Protein AF-0000000072580415 (afdb_homodimer)

Structure (mmCIF, N/CA/C/O backbone):
data_AF-0000000072580415-model_v1
#
loop_
_entity.id
_entity.type
_entity.pdbx_description
1 polymer LD-carboxypeptidase
#
loop_
_atom_site.group_PDB
_atom_site.id
_atom_site.type_symbol
_atom_site.label_atom_id
_atom_site.label_alt_id
_atom_site.label_comp_id
_atom_site.label_asym_id
_atom_site.label_entity_id
_atom_site.label_seq_id
_atom_site.pdbx_PDB_ins_code
_atom_site.Cartn_x
_atom_site.Cartn_y
_atom_site.Cartn_z
_atom_site.occupancy
_atom_site.B_iso_or_equiv
_atom_site.auth_seq_id
_atom_site.auth_comp_id
_atom_site.auth_asym_id
_atom_site.auth_atom_id
_atom_site.pdbx_PDB_model_num
ATOM 1 N N . MET A 1 1 ? -21.156 22.25 26.109 1 30.8 1 MET A N 1
ATOM 2 C CA . MET A 1 1 ? -20.609 22.547 24.797 1 30.8 1 MET A CA 1
ATOM 3 C C . MET A 1 1 ? -20.469 24.047 24.594 1 30.8 1 MET A C 1
ATOM 5 O O . MET A 1 1 ? -21.469 24.766 24.531 1 30.8 1 MET A O 1
ATOM 9 N N . LYS A 1 2 ? -19.516 24.656 25.219 1 43.38 2 LYS A N 1
ATOM 10 C CA . LYS A 1 2 ? -19.516 26.109 25.188 1 43.38 2 LYS A CA 1
ATOM 11 C C . LYS A 1 2 ? -19.797 26.625 23.766 1 43.38 2 LYS A C 1
ATOM 13 O O . LYS A 1 2 ? -19.047 26.328 22.844 1 43.38 2 LYS A O 1
ATOM 18 N N . THR A 1 3 ? -20.953 26.75 23.391 1 43.25 3 THR A N 1
ATOM 19 C CA . THR A 1 3 ? -21.391 27.281 22.109 1 43.25 3 THR A CA 1
ATOM 20 C C . THR A 1 3 ? -20.656 28.562 21.781 1 43.25 3 THR A C 1
ATOM 22 O O . THR A 1 3 ? -20.875 29.609 22.406 1 43.25 3 THR A O 1
ATOM 25 N N . TYR A 1 4 ? -19.359 28.406 21.484 1 52.56 4 TYR A N 1
ATOM 26 C CA . TYR A 1 4 ? -18.672 29.625 21.062 1 52.56 4 TYR A CA 1
ATOM 27 C C . TYR A 1 4 ? -19.438 30.312 19.938 1 52.56 4 TYR A C 1
ATOM 29 O O . TYR A 1 4 ? -20.094 29.641 19.125 1 52.56 4 TYR A O 1
ATOM 37 N N . ASP A 1 5 ? -19.594 31.562 20.141 1 59.94 5 ASP A N 1
ATOM 38 C CA . ASP A 1 5 ? -20.234 32.469 19.188 1 59.94 5 ASP A CA 1
ATOM 39 C C . ASP A 1 5 ? -19.5 32.438 17.844 1 59.94 5 ASP A C 1
ATOM 41 O O . ASP A 1 5 ? -18.406 33 17.719 1 59.94 5 ASP A O 1
ATOM 45 N N . ILE A 1 6 ? -19.828 31.609 16.875 1 66.88 6 ILE A N 1
ATOM 46 C CA . ILE A 1 6 ? -19.328 31.422 15.516 1 66.88 6 ILE A CA 1
ATOM 47 C C . ILE A 1 6 ? -19.359 32.75 14.766 1 66.88 6 ILE A C 1
ATOM 49 O O . ILE A 1 6 ? -18.812 32.875 13.664 1 66.88 6 ILE A O 1
ATOM 53 N N . ASP A 1 7 ? -19.688 33.875 15.5 1 77.56 7 ASP A N 1
ATOM 54 C CA . ASP A 1 7 ? -19.781 35.156 14.812 1 77.56 7 ASP A CA 1
ATOM 55 C C . ASP A 1 7 ? -18.484 35.938 14.898 1 77.56 7 ASP A C 1
ATOM 57 O O . ASP A 1 7 ? -18.266 36.875 14.141 1 77.56 7 ASP A O 1
ATOM 61 N N . ARG A 1 8 ? -17.609 35.375 15.688 1 88.12 8 ARG A N 1
ATOM 62 C CA . ARG A 1 8 ? -16.312 36.031 15.766 1 88.12 8 ARG A CA 1
ATOM 63 C C . ARG A 1 8 ? -15.25 35.219 15.008 1 88.12 8 ARG A C 1
ATOM 65 O O . ARG A 1 8 ? -15.477 34.062 14.672 1 88.12 8 ARG A O 1
ATOM 72 N N . ASN A 1 9 ? -14.148 35.969 14.727 1 95 9 ASN A N 1
ATOM 73 C CA . ASN A 1 9 ? -13.031 35.25 14.141 1 95 9 ASN A CA 1
ATOM 74 C C . ASN A 1 9 ? -12.578 34.094 15.047 1 95 9 ASN A C 1
ATOM 76 O O . ASN A 1 9 ? -12.422 34.281 16.25 1 95 9 ASN A O 1
ATOM 80 N N . HIS A 1 10 ? -12.492 32.875 14.531 1 97.12 10 HIS A N 1
ATOM 81 C CA . HIS A 1 10 ? -12.172 31.703 15.328 1 97.12 10 HIS A CA 1
ATOM 82 C C . HIS A 1 10 ? -11.445 30.656 14.5 1 97.12 10 HIS A C 1
ATOM 84 O O . HIS A 1 10 ? -11.305 30.812 13.281 1 97.12 10 HIS A O 1
ATOM 90 N N . ILE A 1 11 ? -10.883 29.719 15.195 1 98 11 ILE A N 1
ATOM 91 C CA . ILE A 1 11 ? -10.297 28.547 14.57 1 98 11 ILE A CA 1
ATOM 92 C C . ILE A 1 11 ? -11.18 27.328 14.844 1 98 11 ILE A C 1
ATOM 94 O O . ILE A 1 11 ? -11.477 27.016 16 1 98 11 ILE A O 1
ATOM 98 N N . ALA A 1 12 ? -11.664 26.719 13.781 1 98.31 12 ALA A N 1
ATOM 99 C CA . ALA A 1 12 ? -12.445 25.484 13.93 1 98.31 12 ALA A CA 1
ATOM 100 C C . ALA A 1 12 ? -11.531 24.297 14.203 1 98.31 12 ALA A C 1
ATOM 102 O O . ALA A 1 12 ? -10.461 24.172 13.602 1 98.31 12 ALA A O 1
ATOM 103 N N . VAL A 1 13 ? -11.898 23.469 15.148 1 98.31 13 VAL A N 1
ATOM 104 C CA . VAL A 1 13 ? -11.195 22.203 15.43 1 98.31 13 VAL A CA 1
ATOM 105 C C . VAL A 1 13 ? -12.117 21.031 15.133 1 98.31 13 VAL A C 1
ATOM 107 O O . VAL A 1 13 ? -13.227 20.953 15.664 1 98.31 13 VAL A O 1
ATOM 110 N N . VAL A 1 14 ? -11.664 20.156 14.219 1 98.44 14 VAL A N 1
ATOM 111 C CA . VAL A 1 14 ? -12.469 19.031 13.781 1 98.44 14 VAL A CA 1
ATOM 112 C C . VAL A 1 14 ? -11.664 17.734 13.914 1 98.44 14 VAL A C 1
ATOM 114 O O . VAL A 1 14 ? -10.43 17.781 13.977 1 98.44 14 VAL A O 1
ATOM 117 N N . ALA A 1 15 ? -12.32 16.578 14.023 1 98.19 15 ALA A N 1
ATOM 118 C CA . ALA A 1 15 ? -11.703 15.25 13.984 1 98.19 15 ALA A CA 1
ATOM 119 C C . ALA A 1 15 ? -12.195 14.445 12.781 1 98.19 15 ALA A C 1
ATOM 121 O O . ALA A 1 15 ? -13.055 13.57 12.93 1 98.19 15 ALA A O 1
ATOM 122 N N . PRO A 1 16 ? -11.609 14.695 11.586 1 97.19 16 PRO A N 1
ATOM 123 C CA . PRO A 1 16 ? -12.078 14.016 10.375 1 97.19 16 PRO A CA 1
ATOM 124 C C . PRO A 1 16 ? -11.883 12.5 10.43 1 97.19 16 PRO A C 1
ATOM 126 O O . PRO A 1 16 ? -12.562 11.766 9.711 1 97.19 16 PRO A O 1
ATOM 129 N N . SER A 1 17 ? -10.984 12.023 11.234 1 94.31 17 SER A N 1
ATOM 130 C CA . SER A 1 17 ? -10.68 10.594 11.336 1 94.31 17 SER A CA 1
ATOM 131 C C . SER A 1 17 ? -10.773 10.117 12.781 1 94.31 17 SER A C 1
ATOM 133 O O . SER A 1 17 ? -11.867 10.016 13.344 1 94.31 17 SER A O 1
ATOM 135 N N . SER A 1 18 ? -9.609 10.125 13.555 1 91 18 SER A N 1
ATOM 136 C CA . SER A 1 18 ? -9.625 9.648 14.93 1 91 18 SER A CA 1
ATOM 137 C C . SER A 1 18 ? -9.984 10.766 15.898 1 91 18 SER A C 1
ATOM 139 O O . SER A 1 18 ? -9.422 11.859 15.828 1 91 18 SER A O 1
ATOM 141 N N . PRO A 1 19 ? -10.898 10.523 16.797 1 92.31 19 PRO A N 1
ATOM 142 C CA . PRO A 1 19 ? -11.18 11.523 17.828 1 92.31 19 PRO A CA 1
ATOM 143 C C . PRO A 1 19 ? -10.219 11.422 19.016 1 92.31 19 PRO A C 1
ATOM 145 O O . PRO A 1 19 ? -10.633 11.109 20.125 1 92.31 19 PRO A O 1
ATOM 148 N N . ALA A 1 20 ? -9.055 11.789 18.797 1 92.44 20 ALA A N 1
ATOM 149 C CA . ALA A 1 20 ? -7.957 11.594 19.75 1 92.44 20 ALA A CA 1
ATOM 150 C C . ALA A 1 20 ? -8.164 12.422 21 1 92.44 20 ALA A C 1
ATOM 152 O O . ALA A 1 20 ? -7.551 12.148 22.047 1 92.44 20 ALA A O 1
ATOM 153 N N . ALA A 1 21 ? -8.977 13.453 20.922 1 94.12 21 ALA A N 1
ATOM 154 C CA . ALA A 1 21 ? -9.328 14.234 22.094 1 94.12 21 ALA A CA 1
ATOM 155 C C . ALA A 1 21 ? -9.883 13.344 23.203 1 94.12 21 ALA A C 1
ATOM 157 O O . ALA A 1 21 ? -9.688 13.617 24.391 1 94.12 21 ALA A O 1
ATOM 158 N N . LEU A 1 22 ? -10.555 12.258 22.781 1 94.62 22 LEU A N 1
ATOM 159 C CA . LEU A 1 22 ? -11.164 11.328 23.734 1 94.62 22 LEU A CA 1
ATOM 160 C C . LEU A 1 22 ? -10.102 10.445 24.375 1 94.62 22 LEU A C 1
ATOM 162 O O . LEU A 1 22 ? -10.328 9.883 25.453 1 94.62 22 LEU A O 1
ATOM 166 N N . ILE A 1 23 ? -8.992 10.344 23.766 1 93.69 23 ILE A N 1
ATOM 167 C CA . ILE A 1 23 ? -7.91 9.492 24.234 1 93.69 23 ILE A CA 1
ATOM 168 C C . ILE A 1 23 ? -7.051 10.266 25.234 1 93.69 23 ILE A C 1
ATOM 170 O O . ILE A 1 23 ? -6.629 9.727 26.25 1 93.69 23 ILE A O 1
ATOM 174 N N . GLY A 1 24 ? -6.762 11.461 24.969 1 96.31 24 GLY A N 1
ATOM 175 C CA . GLY A 1 24 ? -5.973 12.359 25.797 1 96.31 24 GLY A CA 1
ATOM 176 C C . GLY A 1 24 ? -6.637 13.703 26.031 1 96.31 24 GLY A C 1
ATOM 177 O O . GLY A 1 24 ? -6.191 14.719 25.484 1 96.31 24 GLY A O 1
ATOM 178 N N . PRO A 1 25 ? -7.609 13.695 26.875 1 97 25 PRO A N 1
ATOM 179 C CA . PRO A 1 25 ? -8.391 14.922 27.062 1 97 25 PRO A CA 1
ATOM 180 C C . PRO A 1 25 ? -7.566 16.078 27.625 1 97 25 PRO A C 1
ATOM 182 O O . PRO A 1 25 ? -7.801 17.234 27.281 1 97 25 PRO A O 1
ATOM 185 N N . ALA A 1 26 ? -6.59 15.781 28.469 1 98 26 ALA A N 1
ATOM 186 C CA . ALA A 1 26 ? -5.766 16.844 29.031 1 98 26 ALA A CA 1
ATOM 187 C C . ALA A 1 26 ? -4.867 17.469 27.984 1 98 26 ALA A C 1
ATOM 189 O O . ALA A 1 26 ? -4.68 18.688 27.953 1 9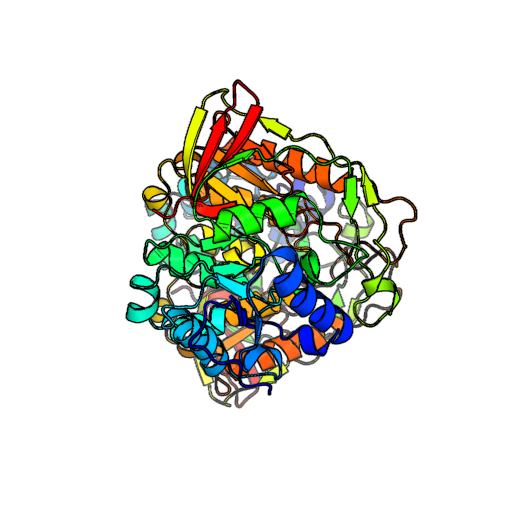8 26 ALA A O 1
ATOM 190 N N . VAL A 1 27 ? -4.316 16.641 27.109 1 98 27 VAL A N 1
ATOM 191 C CA . VAL A 1 27 ? -3.488 17.125 26 1 98 27 VAL A CA 1
ATOM 192 C C . VAL A 1 27 ? -4.332 17.969 25.062 1 98 27 VAL A C 1
ATOM 194 O O . VAL A 1 27 ? -3.887 19.031 24.609 1 98 27 VAL A O 1
ATOM 197 N N . HIS A 1 28 ? -5.562 17.516 24.812 1 98.12 28 HIS A N 1
ATOM 198 C CA . HIS A 1 28 ? -6.484 18.266 23.969 1 98.12 28 HIS A CA 1
ATOM 199 C C . HIS A 1 28 ? -6.781 19.641 24.547 1 98.12 28 HIS A C 1
ATOM 201 O O . HIS A 1 28 ? -6.727 20.641 23.844 1 98.12 28 HIS A O 1
ATOM 207 N N . GLU A 1 29 ? -7.043 19.672 25.844 1 97.94 29 GLU A N 1
ATOM 208 C CA . GLU A 1 29 ? -7.348 20.938 26.5 1 97.94 29 GLU A CA 1
ATOM 209 C C . GLU A 1 29 ? -6.172 21.906 26.406 1 97.94 29 GLU A C 1
ATOM 211 O O . GLU A 1 29 ? -6.363 23.109 26.219 1 97.94 29 GLU A O 1
ATOM 216 N N . GLN A 1 30 ? -5 21.406 26.594 1 98.44 30 GLN A N 1
ATOM 217 C CA . GLN A 1 30 ? -3.811 22.234 26.469 1 98.44 30 GLN A CA 1
ATOM 218 C C . GLN A 1 30 ? -3.668 22.781 25.047 1 98.44 30 GLN A C 1
ATOM 220 O O . GLN A 1 30 ? -3.291 23.938 24.844 1 98.44 30 GLN A O 1
ATOM 225 N N . ALA A 1 31 ? -3.984 21.938 24.062 1 98.44 31 ALA A N 1
ATOM 226 C CA . ALA A 1 31 ? -3.961 22.391 22.672 1 98.44 31 ALA A CA 1
ATOM 227 C C . ALA A 1 31 ? -4.945 23.531 22.453 1 98.44 31 ALA A C 1
ATOM 229 O O . ALA A 1 31 ? -4.617 24.531 21.797 1 98.44 31 ALA A O 1
ATOM 230 N N . MET A 1 32 ? -6.152 23.422 23.016 1 97.81 32 MET A N 1
ATOM 231 C CA . MET A 1 32 ? -7.172 24.453 22.891 1 97.81 32 MET A CA 1
ATOM 232 C C . MET A 1 32 ? -6.707 25.766 23.516 1 97.81 32 MET A C 1
ATOM 234 O O . MET A 1 32 ? -6.852 26.828 22.922 1 97.81 32 MET A O 1
ATOM 238 N N . ARG A 1 33 ? -6.109 25.641 24.641 1 97.88 33 ARG A N 1
ATOM 239 C CA . ARG A 1 33 ? -5.586 26.828 25.312 1 97.88 33 ARG A CA 1
ATOM 240 C C . ARG A 1 33 ? -4.488 27.484 24.469 1 97.88 33 ARG A C 1
ATOM 242 O O . ARG A 1 33 ? -4.461 28.719 24.328 1 97.88 33 ARG A O 1
ATOM 249 N N . ARG A 1 34 ? -3.678 26.703 23.938 1 98.12 34 ARG A N 1
ATOM 250 C CA . ARG A 1 34 ? -2.531 27.219 23.188 1 98.12 34 ARG A CA 1
ATOM 251 C C . ARG A 1 34 ? -2.973 27.859 21.875 1 98.12 34 ARG A C 1
ATOM 253 O O . ARG A 1 34 ? -2.367 28.828 21.422 1 98.12 34 ARG A O 1
ATOM 260 N N . ILE A 1 35 ? -4.031 27.297 21.266 1 97.88 35 ILE A N 1
ATOM 261 C CA . ILE A 1 35 ? -4.578 27.922 20.062 1 97.88 35 ILE A CA 1
ATOM 262 C C . ILE A 1 35 ? -4.953 29.359 20.359 1 97.88 35 ILE A C 1
ATOM 264 O O . ILE A 1 35 ? -4.613 30.266 19.594 1 97.88 35 ILE A O 1
ATOM 268 N N . ASN A 1 36 ? -5.578 29.516 21.453 1 95.5 36 ASN A N 1
ATOM 269 C CA . ASN A 1 36 ? -6.012 30.844 21.859 1 95.5 36 ASN A CA 1
ATOM 270 C C . ASN A 1 36 ? -4.824 31.719 22.25 1 95.5 36 ASN A C 1
ATOM 272 O O . ASN A 1 36 ? -4.645 32.812 21.688 1 95.5 36 ASN A O 1
ATOM 276 N N . THR A 1 37 ? -3.949 31.25 23.062 1 96.38 37 THR A N 1
ATOM 277 C CA . THR A 1 37 ? -2.895 32.062 23.656 1 96.38 37 THR A CA 1
ATOM 278 C C . THR A 1 37 ? -1.79 32.344 22.641 1 96.38 37 THR A C 1
ATOM 280 O O . THR A 1 37 ? -1.191 33.406 22.641 1 96.38 37 THR A O 1
ATOM 283 N N . GLU A 1 38 ? -1.543 31.406 21.781 1 95.94 38 GLU A N 1
ATOM 284 C CA . GLU A 1 38 ? -0.408 31.547 20.875 1 95.94 38 GLU A CA 1
ATOM 285 C C . GLU A 1 38 ? -0.824 32.219 19.562 1 95.94 38 GLU A C 1
ATOM 287 O O . GLU A 1 38 ? -0.017 32.875 18.922 1 95.94 38 GLU A O 1
ATOM 292 N N . PHE A 1 39 ? -2.1 32.062 19.188 1 96.25 39 PHE A N 1
ATOM 293 C CA . PHE A 1 39 ? -2.449 32.469 17.844 1 96.25 39 PHE A CA 1
ATOM 294 C C . PHE A 1 39 ? -3.564 33.5 17.875 1 96.25 39 PHE A C 1
ATOM 296 O O . PHE A 1 39 ? -3.906 34.094 16.844 1 96.25 39 PHE A O 1
ATOM 303 N N . GLY A 1 40 ? -4.215 33.75 19 1 94.25 40 GLY A N 1
ATOM 304 C CA . GLY A 1 40 ? -5.086 34.906 19.219 1 94.25 40 GLY A CA 1
ATOM 305 C C . GLY A 1 40 ? -6.516 34.656 18.766 1 94.25 40 GLY A C 1
ATOM 306 O O . GLY A 1 40 ? -7.281 35.594 18.578 1 94.25 40 GLY A O 1
ATOM 307 N N . PHE A 1 41 ? -6.879 33.438 18.406 1 95.75 41 PHE A N 1
ATOM 308 C CA . PHE A 1 41 ? -8.234 33.094 18.016 1 95.75 41 PHE A CA 1
ATOM 309 C C . PHE A 1 41 ? -8.805 32.031 18.938 1 95.75 41 PHE A C 1
ATOM 311 O O . PHE A 1 41 ? -8.109 31.062 19.297 1 95.75 41 PHE A O 1
ATOM 318 N N . PRO A 1 42 ? -10.023 32.219 19.375 1 96.12 42 PRO A N 1
ATOM 319 C CA . PRO A 1 42 ? -10.625 31.156 20.156 1 96.12 42 PRO A CA 1
ATOM 320 C C . PRO A 1 42 ? -10.875 29.891 19.344 1 96.12 42 PRO A C 1
ATOM 322 O O . PRO A 1 42 ? -11.312 29.969 18.188 1 96.12 42 PRO A O 1
ATOM 325 N N . PRO A 1 43 ? -10.547 28.75 19.922 1 97.12 43 PRO A N 1
ATOM 326 C CA . PRO A 1 43 ? -10.914 27.5 19.25 1 97.12 43 PRO A CA 1
ATOM 327 C C . PRO A 1 43 ? -12.398 27.172 19.391 1 97.12 43 PRO A C 1
ATOM 329 O O . PRO A 1 43 ? -13 27.422 20.438 1 97.12 43 PRO A O 1
ATOM 332 N N . VAL A 1 44 ? -12.984 26.75 18.328 1 97.12 44 VAL A N 1
ATOM 333 C CA . VAL A 1 44 ? -14.352 26.234 18.328 1 97.12 44 VAL A CA 1
ATOM 334 C C . VAL A 1 44 ? -14.336 24.75 17.969 1 97.12 44 VAL A C 1
ATOM 336 O O . VAL A 1 44 ? -14.031 24.391 16.828 1 97.12 44 VAL A O 1
ATOM 339 N N . GLU A 1 45 ? -14.672 23.906 18.938 1 97.12 45 GLU A N 1
ATOM 340 C CA . GLU A 1 45 ? -14.68 22.469 18.75 1 97.12 45 GLU A CA 1
ATOM 341 C C . GLU A 1 45 ? -15.969 22.016 18.062 1 97.12 45 GLU A C 1
ATOM 343 O O . GLU A 1 45 ? -17.062 22.328 18.516 1 97.12 45 GLU A O 1
ATOM 348 N N . TYR A 1 46 ? -15.836 21.344 17 1 97.38 46 TYR A N 1
ATOM 349 C CA . TYR A 1 46 ? -16.984 20.75 16.312 1 97.38 46 TYR A CA 1
ATOM 350 C C . TYR A 1 46 ? -17.328 19.391 16.891 1 97.38 46 TYR A C 1
ATOM 352 O O . TYR A 1 46 ? -16.516 18.797 17.609 1 97.38 46 TYR A O 1
ATOM 360 N N . PRO A 1 47 ? -18.484 18.828 16.609 1 96.88 47 PRO A N 1
ATOM 361 C CA . PRO A 1 47 ? -18.984 17.609 17.25 1 96.88 47 PRO A CA 1
ATOM 362 C C . PRO A 1 47 ? -18.031 16.422 17.109 1 96.88 47 PRO A C 1
ATOM 364 O O . PRO A 1 47 ? -17.906 15.602 18.016 1 96.88 47 PRO A O 1
ATOM 367 N N . SER A 1 48 ? -17.328 16.312 16.031 1 96.75 48 SER A N 1
ATOM 368 C CA . SER A 1 48 ? -16.453 15.18 15.75 1 96.75 48 SER A CA 1
ATOM 369 C C . SER A 1 48 ? -15.328 15.094 16.781 1 96.75 48 SER A C 1
ATOM 371 O O . SER A 1 48 ? -14.719 14.031 16.938 1 96.75 48 SER A O 1
ATOM 373 N N . VAL A 1 49 ? -15.008 16.188 17.469 1 97 49 VAL A N 1
ATOM 374 C CA . VAL A 1 49 ? -13.93 16.234 18.453 1 97 49 VAL A CA 1
ATOM 375 C C . VAL A 1 49 ? -14.367 15.531 19.734 1 97 49 VAL A C 1
ATOM 377 O O . VAL A 1 49 ? -13.547 14.93 20.422 1 97 49 VAL A O 1
ATOM 380 N N . LYS A 1 50 ? -15.664 15.562 20.016 1 92.69 50 LYS A N 1
ATOM 381 C CA . LYS A 1 50 ? -16.188 15.188 21.328 1 92.69 50 LYS A CA 1
ATOM 382 C C . LYS A 1 50 ? -16.828 13.812 21.312 1 92.69 50 LYS A C 1
ATOM 384 O O . LYS A 1 50 ? -17.141 13.242 22.359 1 92.69 50 LYS A O 1
ATOM 389 N N . GLU A 1 51 ? -17.078 13.312 20.156 1 93.62 51 GLU A N 1
ATOM 390 C CA . GLU A 1 51 ? -17.734 12.016 20.062 1 93.62 51 GLU A CA 1
ATOM 391 C C . GLU A 1 51 ? -17.328 11.297 18.766 1 93.62 51 GLU A C 1
ATOM 393 O O . GLU A 1 51 ? -16.891 11.93 17.812 1 93.62 51 GLU A O 1
ATOM 398 N N . LYS A 1 52 ? -17.406 9.953 18.844 1 92.81 52 LYS A N 1
ATOM 399 C CA . LYS A 1 52 ? -17.25 9.156 17.625 1 92.81 52 LYS A CA 1
ATOM 400 C C . LYS A 1 52 ? -18.453 9.305 16.703 1 92.81 52 LYS A C 1
ATOM 402 O O . LYS A 1 52 ? -19.547 8.867 17.031 1 92.81 52 LYS A O 1
ATOM 407 N N . LEU A 1 53 ? -18.25 9.914 15.57 1 96.56 53 LEU A N 1
ATOM 408 C CA . LEU A 1 53 ? -19.344 10.211 14.656 1 96.56 53 LEU A CA 1
ATOM 409 C C . LEU A 1 53 ? -19.219 9.406 13.367 1 96.56 53 LEU A C 1
ATOM 411 O O . LEU A 1 53 ? -18.141 8.867 13.07 1 96.56 53 LEU A O 1
ATOM 415 N N . SER A 1 54 ? -20.312 9.266 12.633 1 96.94 54 SER A N 1
ATOM 416 C CA . SER A 1 54 ? -20.297 8.656 11.305 1 96.94 54 SER A CA 1
ATOM 417 C C . SER A 1 54 ? -19.484 9.484 10.32 1 96.94 54 SER A C 1
ATOM 419 O O . SER A 1 54 ? -19.219 10.664 10.57 1 96.94 54 SER A O 1
ATOM 421 N N . ALA A 1 55 ? -19.094 8.898 9.273 1 97.31 55 ALA A N 1
ATOM 422 C CA . ALA A 1 55 ? -18.344 9.586 8.219 1 97.31 55 ALA A CA 1
ATOM 423 C C . ALA A 1 55 ? -19.094 10.812 7.719 1 97.31 55 ALA A C 1
ATOM 425 O O . ALA A 1 55 ? -18.484 11.867 7.48 1 97.31 55 ALA A O 1
ATOM 426 N N . GLU A 1 56 ? -20.391 10.68 7.566 1 97.94 56 GLU A N 1
ATOM 427 C CA . GLU A 1 56 ? -21.219 11.781 7.086 1 97.94 56 GLU A CA 1
ATOM 428 C C . GLU A 1 56 ? -21.172 12.969 8.047 1 97.94 56 GLU A C 1
ATOM 430 O O . GLU A 1 56 ? -21 14.109 7.621 1 97.94 56 GLU A O 1
ATOM 435 N N . LYS A 1 57 ? -21.266 12.688 9.289 1 98.12 57 LYS A N 1
ATOM 436 C CA . LYS A 1 57 ? -21.281 13.75 10.289 1 98.12 57 LYS A CA 1
ATOM 437 C C . LYS A 1 57 ? -19.906 14.406 10.406 1 98.12 57 LYS A C 1
ATOM 439 O O . LYS A 1 57 ? -19.797 15.625 10.609 1 98.12 57 LYS A O 1
ATOM 444 N N . ARG A 1 58 ? -18.906 13.633 10.312 1 98.31 58 ARG A N 1
ATOM 445 C CA . ARG A 1 58 ? -17.547 14.18 10.328 1 98.31 58 ARG A CA 1
ATOM 446 C C . ARG A 1 58 ? -17.312 15.086 9.117 1 98.31 58 ARG A C 1
ATOM 448 O O . ARG A 1 58 ? -16.734 16.156 9.242 1 98.31 58 ARG A O 1
ATOM 455 N N . ALA A 1 59 ? -17.781 14.625 7.941 1 98.44 59 ALA A N 1
ATOM 456 C CA . ALA A 1 59 ? -17.688 15.453 6.738 1 98.44 59 ALA A CA 1
ATOM 457 C C . ALA A 1 59 ? -18.453 16.766 6.91 1 98.44 59 ALA A C 1
ATOM 459 O O . ALA A 1 59 ? -17.984 17.828 6.48 1 98.44 59 ALA A O 1
ATOM 460 N N . ASN A 1 60 ? -19.578 16.703 7.562 1 98.12 60 ASN A N 1
ATOM 461 C CA . ASN A 1 60 ? -20.391 17.891 7.785 1 98.12 60 ASN A CA 1
ATOM 462 C C . ASN A 1 60 ? -19.672 18.922 8.648 1 98.12 60 ASN A C 1
ATOM 464 O O . ASN A 1 60 ? -19.859 20.125 8.461 1 98.12 60 ASN A O 1
ATOM 468 N N . ASP A 1 61 ? -18.906 18.422 9.586 1 98.31 61 ASP A N 1
ATOM 469 C CA . ASP A 1 61 ? -18.109 19.359 10.383 1 98.31 61 ASP A CA 1
ATOM 470 C C . ASP A 1 61 ? -17.203 20.203 9.5 1 98.31 61 ASP A C 1
ATOM 472 O O . ASP A 1 61 ? -17.109 21.422 9.672 1 98.31 61 ASP A O 1
ATOM 476 N N . ILE A 1 62 ? -16.578 19.594 8.531 1 98.62 62 ILE A N 1
ATOM 477 C CA . ILE A 1 62 ? -15.672 20.281 7.629 1 98.62 62 ILE A CA 1
ATOM 478 C C . ILE A 1 62 ? -16.453 21.234 6.73 1 98.62 62 ILE A C 1
ATOM 480 O O . ILE A 1 62 ? -16.078 22.391 6.562 1 98.62 62 ILE A O 1
ATOM 484 N N . ASN A 1 63 ? -17.562 20.719 6.184 1 98.56 63 ASN A N 1
ATOM 485 C CA . ASN A 1 63 ? -18.422 21.547 5.344 1 98.56 63 ASN A CA 1
ATOM 486 C C . ASN A 1 63 ? -18.906 22.797 6.086 1 98.56 63 ASN A C 1
ATOM 488 O O . ASN A 1 63 ? -18.812 23.906 5.566 1 98.56 63 ASN A O 1
ATOM 492 N N . ASN A 1 64 ? -19.344 22.578 7.309 1 97.75 64 ASN A N 1
ATOM 493 C CA . ASN A 1 64 ? -19.906 23.672 8.102 1 97.75 64 ASN A CA 1
ATOM 494 C C . ASN A 1 64 ? -18.828 24.688 8.5 1 97.75 64 ASN A C 1
ATOM 496 O O . ASN A 1 64 ? -19.062 25.891 8.414 1 97.75 64 ASN A O 1
ATOM 500 N N . ALA A 1 65 ? -17.719 24.172 8.922 1 97.88 65 ALA A N 1
ATOM 501 C CA . ALA A 1 65 ? -16.625 25.094 9.25 1 97.88 65 ALA A CA 1
ATOM 502 C C . ALA A 1 65 ? -16.219 25.922 8.039 1 97.88 65 ALA A C 1
ATOM 504 O O . ALA A 1 65 ? -15.945 27.109 8.156 1 97.88 65 ALA A O 1
ATOM 505 N N . SER A 1 66 ? -16.234 25.359 6.871 1 97.38 66 SER A N 1
ATOM 506 C CA . SER A 1 66 ? -15.781 25.984 5.637 1 97.38 66 SER A CA 1
ATOM 507 C C . SER A 1 66 ? -16.781 27.031 5.156 1 97.38 66 SER A C 1
ATOM 509 O O . SER A 1 66 ? -16.453 27.891 4.332 1 97.38 66 SER A O 1
ATOM 511 N N . ARG A 1 67 ? -17.984 26.969 5.676 1 95.69 67 ARG A N 1
ATOM 512 C CA . ARG A 1 67 ? -19.031 27.906 5.301 1 95.69 67 ARG A CA 1
ATOM 513 C C . ARG A 1 67 ? -18.922 29.203 6.109 1 95.69 67 ARG A C 1
ATOM 515 O O . ARG A 1 67 ? -19.484 30.234 5.727 1 95.69 67 ARG A O 1
ATOM 522 N N . GLN A 1 68 ? -18.234 29.078 7.191 1 94.94 68 GLN A N 1
ATOM 523 C CA . GLN A 1 68 ? -18.188 30.219 8.102 1 94.94 68 GLN A CA 1
ATOM 524 C C . GLN A 1 68 ? -17.219 31.297 7.602 1 94.94 68 GLN A C 1
ATOM 526 O O . GLN A 1 68 ? -16.016 31.031 7.453 1 94.94 68 GLN A O 1
ATOM 531 N N . LYS A 1 69 ? -17.688 32.469 7.461 1 92.75 69 LYS A N 1
ATOM 532 C CA . LYS A 1 69 ? -16.859 33.562 6.965 1 92.75 69 LYS A CA 1
ATOM 533 C C . LYS A 1 69 ? -15.82 34 7.996 1 92.75 69 LYS A C 1
ATOM 535 O O . LYS A 1 69 ? -14.75 34.469 7.641 1 92.75 69 LYS A O 1
ATOM 540 N N . ASN A 1 70 ? -16.156 33.781 9.258 1 95.19 70 ASN A N 1
ATOM 541 C CA . ASN A 1 70 ? -15.273 34.219 10.328 1 95.19 70 ASN A CA 1
ATOM 542 C C . ASN A 1 70 ? -14.344 33.094 10.773 1 95.19 70 ASN A C 1
ATOM 544 O O . ASN A 1 70 ? -13.578 33.25 11.727 1 95.19 70 ASN A O 1
ATOM 548 N N . CYS A 1 71 ? -14.352 31.906 10.102 1 96.94 71 CYS A N 1
ATOM 549 C CA . CYS A 1 71 ? -13.422 30.828 10.398 1 96.94 71 CYS A CA 1
ATOM 550 C C . CYS A 1 71 ? -12.062 31.078 9.758 1 96.94 71 CYS A C 1
ATOM 552 O O . CYS A 1 71 ? -11.938 31.109 8.531 1 96.94 71 CYS A O 1
ATOM 554 N N . LYS A 1 72 ? -11.055 31.203 10.602 1 97 72 LYS A N 1
ATOM 555 C CA . LYS A 1 72 ? -9.742 31.609 10.117 1 97 72 LYS A CA 1
ATOM 556 C C . LYS A 1 72 ? -8.922 30.406 9.672 1 97 72 LYS A C 1
ATOM 558 O O . LYS A 1 72 ? -7.984 30.547 8.875 1 97 72 LYS A O 1
ATOM 563 N N . ALA A 1 73 ? -9.227 29.281 10.219 1 98.06 73 ALA A N 1
ATOM 564 C CA . ALA A 1 73 ? -8.594 28.016 9.844 1 98.06 73 ALA A CA 1
ATOM 565 C C . ALA A 1 73 ? -9.367 26.828 10.414 1 98.06 73 ALA A C 1
ATOM 567 O O . ALA A 1 73 ? -10.109 26.969 11.391 1 98.06 73 ALA A O 1
ATOM 568 N N . ILE A 1 74 ? -9.25 25.75 9.797 1 98.62 74 ILE A N 1
ATOM 569 C CA . ILE A 1 74 ? -9.773 24.484 10.289 1 98.62 74 ILE A CA 1
ATOM 570 C C . ILE A 1 74 ? -8.617 23.562 10.664 1 98.62 74 ILE A C 1
ATOM 572 O O . ILE A 1 74 ? -7.84 23.141 9.805 1 98.62 74 ILE A O 1
ATOM 576 N N . PHE A 1 75 ? -8.477 23.25 11.93 1 98.69 75 PHE A N 1
ATOM 577 C CA . PHE A 1 75 ? -7.43 22.375 12.43 1 98.69 75 PHE A CA 1
ATOM 578 C C . PHE A 1 75 ? -7.98 20.969 12.672 1 98.69 75 PHE A C 1
ATOM 580 O O . PHE A 1 75 ? -9.039 20.797 13.273 1 98.69 75 PHE A O 1
ATOM 587 N N . SER A 1 76 ? -7.27 19.969 12.172 1 98.62 76 SER A N 1
ATOM 588 C CA . SER A 1 76 ? -7.613 18.594 12.492 1 98.62 76 SER A CA 1
ATOM 589 C C . SER A 1 76 ? -6.973 18.156 13.805 1 98.62 76 SER A C 1
ATOM 591 O O . SER A 1 76 ? -5.809 18.469 14.07 1 98.62 76 SER A O 1
ATOM 593 N N . VAL A 1 77 ? -7.66 17.375 14.562 1 98 77 VAL A N 1
ATOM 594 C CA . VAL A 1 77 ? -7.148 16.875 15.836 1 98 77 VAL A CA 1
ATOM 595 C C . VAL A 1 77 ? -5.973 15.93 15.586 1 98 77 VAL A C 1
ATOM 597 O O . VAL A 1 77 ? -4.91 16.078 16.188 1 98 77 VAL A O 1
ATOM 600 N N . VAL A 1 78 ? -6.188 14.984 14.766 1 97.06 78 VAL A N 1
ATOM 601 C CA . VAL A 1 78 ? -5.152 14.047 14.352 1 97.06 78 VAL A CA 1
ATOM 602 C C . VAL A 1 78 ? -5.586 13.336 13.07 1 97.06 78 VAL A C 1
ATOM 604 O O . VAL A 1 78 ? -6.668 13.602 12.539 1 97.06 78 VAL A O 1
ATOM 607 N N . GLY A 1 79 ? -4.723 12.508 12.531 1 95.5 79 GLY A N 1
ATOM 608 C CA . GLY A 1 79 ? -5.113 11.602 11.461 1 95.5 79 GLY A CA 1
ATOM 609 C C . GLY A 1 79 ? -5.906 10.406 11.953 1 95.5 79 GLY A C 1
ATOM 610 O O . GLY A 1 79 ? -6.691 10.523 12.891 1 95.5 79 GLY A O 1
ATOM 611 N N . GLY A 1 80 ? -5.711 9.352 11.352 1 94.5 80 GLY A N 1
ATOM 612 C CA . GLY A 1 80 ? -6.438 8.125 11.641 1 94.5 80 GLY A CA 1
ATOM 613 C C . GLY A 1 80 ? -6.367 7.109 10.516 1 94.5 80 GLY A C 1
ATOM 614 O O . GLY A 1 80 ? -5.289 6.84 9.984 1 94.5 80 GLY A O 1
ATOM 615 N N . ASN A 1 81 ? -7.555 6.512 10.305 1 92.62 81 ASN A N 1
ATOM 616 C CA . ASN A 1 81 ? -7.438 5.41 9.359 1 92.62 81 ASN A CA 1
ATOM 617 C C . ASN A 1 81 ? -8.656 5.332 8.438 1 92.62 81 ASN A C 1
ATOM 619 O O . ASN A 1 81 ? -8.82 4.355 7.703 1 92.62 81 ASN A O 1
ATOM 623 N N . ASP A 1 82 ? -9.531 6.32 8.406 1 95.81 82 ASP A N 1
ATOM 624 C CA . ASP A 1 82 ? -10.727 6.082 7.602 1 95.81 82 ASP A CA 1
ATOM 625 C C . ASP A 1 82 ? -11.211 7.371 6.941 1 95.81 82 ASP A C 1
ATOM 627 O O . ASP A 1 82 ? -12.406 7.516 6.648 1 95.81 82 ASP A O 1
ATOM 631 N N . ALA A 1 83 ? -10.297 8.359 6.785 1 97.5 83 ALA A N 1
ATOM 632 C CA . ALA A 1 83 ? -10.68 9.641 6.191 1 97.5 83 ALA A CA 1
ATOM 633 C C . ALA A 1 83 ? -11.273 9.438 4.797 1 97.5 83 ALA A C 1
ATOM 635 O O . ALA A 1 83 ? -12.109 10.227 4.355 1 97.5 83 ALA A O 1
ATOM 636 N N . ILE A 1 84 ? -10.906 8.367 4.109 1 98.25 84 ILE A N 1
ATOM 637 C CA . ILE A 1 84 ? -11.398 8.133 2.756 1 98.25 84 ILE A CA 1
ATOM 638 C C . ILE A 1 84 ? -12.906 7.891 2.781 1 98.25 84 ILE A C 1
ATOM 640 O O . ILE A 1 84 ? -13.586 8.062 1.768 1 98.25 84 ILE A O 1
ATOM 644 N N . THR A 1 85 ? -13.492 7.52 3.928 1 98 85 THR A N 1
ATOM 645 C CA . THR A 1 85 ? -14.914 7.203 4.031 1 98 85 THR A CA 1
ATOM 646 C C . THR A 1 85 ? -15.75 8.477 4.031 1 98 85 THR A C 1
ATOM 648 O O . THR A 1 85 ? -16.969 8.43 3.799 1 98 85 THR A O 1
ATOM 651 N N . LEU A 1 86 ? -15.156 9.625 4.34 1 97.25 86 LEU A N 1
ATOM 652 C CA . LEU A 1 86 ? -15.984 10.82 4.449 1 97.25 86 LEU A CA 1
ATOM 653 C C . LEU A 1 86 ? -15.984 11.602 3.143 1 97.25 86 LEU A C 1
ATOM 655 O O . LEU A 1 86 ? -16.781 12.523 2.967 1 97.25 86 LEU A O 1
ATOM 659 N N . LEU A 1 87 ? -15.164 11.227 2.127 1 98.38 87 LEU A N 1
ATOM 660 C CA . LEU A 1 87 ? -14.938 12.023 0.925 1 98.38 87 LEU A CA 1
ATOM 661 C C . LEU A 1 87 ? -16.234 12.219 0.145 1 98.38 87 LEU A C 1
ATOM 663 O O . LEU A 1 87 ? -16.5 13.312 -0.354 1 98.38 87 LEU A O 1
ATOM 667 N N . LYS A 1 88 ? -17.047 11.195 0.095 1 97.5 88 LYS A N 1
ATOM 668 C CA . LYS A 1 88 ? -18.281 11.234 -0.693 1 97.5 88 LYS A CA 1
ATOM 669 C C . LYS A 1 88 ? -19.281 12.203 -0.083 1 97.5 88 LYS A C 1
ATOM 671 O O . LYS A 1 88 ? -20.266 12.578 -0.731 1 97.5 88 LYS A O 1
ATOM 676 N N . ASN A 1 89 ? -19.062 12.594 1.186 1 98.19 89 ASN A N 1
ATOM 677 C CA . ASN A 1 89 ? -19.984 13.469 1.89 1 98.19 89 ASN A CA 1
ATOM 678 C C . ASN A 1 89 ? -19.484 14.906 1.956 1 98.19 89 ASN A C 1
ATOM 680 O O . ASN A 1 89 ? -20.141 15.781 2.502 1 98.19 89 ASN A O 1
ATOM 684 N N . LEU A 1 90 ? -18.297 15.156 1.432 1 98.62 90 LEU A N 1
ATOM 685 C CA . LEU A 1 90 ? -17.781 16.516 1.364 1 98.62 90 LEU A CA 1
ATOM 686 C C . LEU A 1 90 ? -18.516 17.328 0.287 1 98.62 90 LEU A C 1
ATOM 688 O O . LEU A 1 90 ? -18.75 16.812 -0.81 1 98.62 90 LEU A O 1
ATOM 692 N N . ASP A 1 91 ? -18.891 18.516 0.588 1 98.25 91 ASP A N 1
ATOM 693 C CA . ASP A 1 91 ? -19.656 19.375 -0.318 1 98.25 91 ASP A CA 1
ATOM 694 C C . ASP A 1 91 ? -18.734 20.109 -1.29 1 98.25 91 ASP A C 1
ATOM 696 O O . ASP A 1 91 ? -18.078 21.078 -0.919 1 98.25 91 ASP A O 1
ATOM 700 N N . HIS A 1 92 ? -18.75 19.703 -2.527 1 97.88 92 HIS A N 1
ATOM 701 C CA . HIS A 1 92 ? -17.859 20.234 -3.551 1 97.88 92 HIS A CA 1
ATOM 702 C C . HIS A 1 92 ? -18.016 21.734 -3.707 1 97.88 92 HIS A C 1
ATOM 704 O O . HIS A 1 92 ? -17.031 22.469 -3.744 1 97.88 92 HIS A O 1
ATOM 710 N N . SER A 1 93 ? -19.203 22.203 -3.73 1 97.62 93 SER A N 1
ATOM 711 C CA . SER A 1 93 ? -19.484 23.609 -3.967 1 97.62 93 SER A CA 1
ATOM 712 C C . SER A 1 93 ? -19 24.469 -2.805 1 97.62 93 SER A C 1
ATOM 714 O O . SER A 1 93 ? -18.344 25.5 -3.016 1 97.62 93 SER A O 1
ATOM 716 N N . VAL A 1 94 ? -19.234 24.031 -1.606 1 97.38 94 VAL A N 1
ATOM 717 C CA . VAL A 1 94 ? -18.828 24.75 -0.411 1 97.38 94 VAL A CA 1
ATOM 718 C C . VAL A 1 94 ? -17.312 24.828 -0.333 1 97.38 94 VAL A C 1
ATOM 720 O O . VAL A 1 94 ? -16.734 25.891 -0.122 1 97.38 94 VAL A O 1
ATOM 723 N N . LEU A 1 95 ? -16.703 23.688 -0.581 1 97.81 95 LEU A N 1
ATOM 724 C CA . LEU A 1 95 ? -15.258 23.594 -0.384 1 97.81 95 LEU A CA 1
ATOM 725 C C . LEU A 1 95 ? -14.508 24.297 -1.516 1 97.81 95 LEU A C 1
ATOM 727 O O . LEU A 1 95 ? -13.422 24.844 -1.303 1 97.81 95 LEU A O 1
ATOM 731 N N . ALA A 1 96 ? -15.086 24.312 -2.697 1 96.12 96 ALA A N 1
ATOM 732 C CA . ALA A 1 96 ? -14.461 25 -3.822 1 96.12 96 ALA A CA 1
ATOM 733 C C . ALA A 1 96 ? -14.469 26.516 -3.609 1 96.12 96 ALA A C 1
ATOM 735 O O . ALA A 1 96 ? -13.555 27.219 -4.043 1 96.12 96 ALA A O 1
ATOM 736 N N . LYS A 1 97 ? -15.438 27 -2.891 1 94.69 97 LYS A N 1
ATOM 737 C CA . LYS A 1 97 ? -15.617 28.438 -2.709 1 94.69 97 LYS A CA 1
ATOM 738 C C . LYS A 1 97 ? -14.898 28.922 -1.45 1 94.69 97 LYS A C 1
ATOM 740 O O . LYS A 1 97 ? -14.609 30.109 -1.317 1 94.69 97 LYS A O 1
ATOM 745 N N . SER A 1 98 ? -14.656 28 -0.574 1 94.94 98 SER A N 1
ATOM 746 C CA . SER A 1 98 ? -14.062 28.391 0.705 1 94.94 98 SER A CA 1
ATOM 747 C C . SER A 1 98 ? -12.594 28.766 0.541 1 94.94 98 SER A C 1
ATOM 749 O O . SER A 1 98 ? -11.867 28.141 -0.225 1 94.94 98 SER A O 1
ATOM 751 N N . VAL A 1 99 ? -12.203 29.734 1.306 1 91.81 99 VAL A N 1
ATOM 752 C CA . VAL A 1 99 ? -10.797 30.141 1.312 1 91.81 99 VAL A CA 1
ATOM 753 C C . VAL A 1 99 ? -10.172 29.797 2.664 1 91.81 99 VAL A C 1
ATOM 755 O O . VAL A 1 99 ? -9.023 30.156 2.93 1 91.81 99 VAL A O 1
ATOM 758 N N . THR A 1 100 ? -10.969 29.188 3.547 1 96 100 THR A N 1
ATOM 759 C CA . THR A 1 100 ? -10.492 28.844 4.883 1 96 100 THR A CA 1
ATOM 760 C C . THR A 1 100 ? -9.461 27.719 4.82 1 96 100 THR A C 1
ATOM 762 O O . THR A 1 100 ? -9.727 26.656 4.273 1 96 100 THR A O 1
ATOM 765 N N . PRO A 1 101 ? -8.258 27.953 5.328 1 97.25 101 PRO A N 1
ATOM 766 C CA . PRO A 1 101 ? -7.223 26.922 5.281 1 97.25 101 PRO A CA 1
ATOM 767 C C . PRO A 1 101 ? -7.586 25.688 6.105 1 97.25 101 PRO A C 1
ATOM 769 O O . PRO A 1 101 ? -8.055 25.812 7.238 1 97.25 101 PRO A O 1
ATOM 772 N N . PHE A 1 102 ? -7.461 24.547 5.473 1 98.31 102 PHE A N 1
ATOM 773 C CA . PHE A 1 102 ? -7.527 23.281 6.18 1 98.31 102 PHE A CA 1
ATOM 774 C C . PHE A 1 102 ? -6.133 22.797 6.57 1 98.31 102 PHE A C 1
ATOM 776 O O . PHE A 1 102 ? -5.238 22.734 5.727 1 98.31 102 PHE A O 1
ATOM 783 N N . VAL A 1 103 ? -5.93 22.438 7.863 1 98.75 103 VAL A N 1
ATOM 784 C CA . VAL A 1 103 ? -4.625 22.062 8.398 1 98.75 103 VAL A CA 1
ATOM 785 C C . VAL A 1 103 ? -4.703 20.672 9.031 1 98.75 103 VAL A C 1
ATOM 787 O O . VAL A 1 103 ? -5.508 20.438 9.938 1 98.75 103 VAL A O 1
ATOM 790 N N . GLY A 1 104 ? -3.926 19.766 8.562 1 98.56 104 GLY A N 1
ATOM 791 C CA . GLY A 1 104 ? -3.844 18.391 9.031 1 98.56 104 GLY A CA 1
ATOM 792 C C . GLY A 1 104 ? -2.906 17.531 8.203 1 98.56 104 GLY A C 1
ATOM 793 O O . GLY A 1 104 ? -2.396 17.984 7.176 1 98.56 104 GLY A O 1
ATOM 794 N N . TYR A 1 105 ? -2.578 16.344 8.664 1 98.44 105 TYR A N 1
ATOM 795 C CA . TYR A 1 105 ? -1.726 15.438 7.891 1 98.44 105 TYR A CA 1
ATOM 796 C C . TYR A 1 105 ? -2.078 13.984 8.172 1 98.44 105 TYR A C 1
ATOM 798 O O . TYR A 1 105 ? -3.133 13.695 8.734 1 98.44 105 TYR A O 1
ATOM 806 N N . SER A 1 106 ? -1.165 13.055 7.684 1 98 106 SER A N 1
ATOM 807 C CA . SER A 1 106 ? -1.417 11.633 7.852 1 98 106 SER A CA 1
ATOM 808 C C . SER A 1 106 ? -2.631 11.188 7.043 1 98 106 SER A C 1
ATOM 810 O O . SER A 1 106 ? -2.662 11.352 5.82 1 98 106 SER A O 1
ATOM 812 N N . ASP A 1 107 ? -3.676 10.75 7.797 1 97.94 107 ASP A N 1
ATOM 813 C CA . ASP A 1 107 ? -4.879 10.273 7.125 1 97.94 107 ASP A CA 1
ATOM 814 C C . ASP A 1 107 ? -5.617 11.422 6.441 1 97.94 107 ASP A C 1
ATOM 816 O O . ASP A 1 107 ? -6.395 11.195 5.508 1 97.94 107 ASP A O 1
ATOM 820 N N . ASN A 1 108 ? -5.363 12.672 6.852 1 98.69 108 ASN A N 1
ATOM 821 C CA . ASN A 1 108 ? -5.977 13.852 6.254 1 98.69 108 ASN A CA 1
ATOM 822 C C . ASN A 1 108 ? -5.469 14.086 4.832 1 98.69 108 ASN A C 1
ATOM 824 O O . ASN A 1 108 ? -6 14.93 4.113 1 98.69 108 ASN A O 1
ATOM 828 N N . THR A 1 109 ? -4.469 13.32 4.41 1 98.81 109 THR A N 1
ATOM 829 C CA . THR A 1 109 ? -4.008 13.359 3.025 1 98.81 109 THR A CA 1
ATOM 830 C C . THR A 1 109 ? -5.18 13.18 2.062 1 98.81 109 THR A C 1
ATOM 832 O O . THR A 1 109 ? -5.215 13.805 1.001 1 98.81 109 THR A O 1
ATOM 835 N N . ALA A 1 110 ? -6.125 12.375 2.439 1 98.81 110 ALA A N 1
ATOM 836 C CA . ALA A 1 110 ? -7.305 12.148 1.608 1 98.81 110 ALA A CA 1
ATOM 837 C C . ALA A 1 110 ? -8.078 13.438 1.389 1 98.81 110 ALA A C 1
ATOM 839 O O . ALA A 1 110 ? -8.516 13.727 0.272 1 98.81 110 ALA A O 1
ATOM 840 N N . ILE A 1 111 ? -8.211 14.25 2.439 1 98.75 111 ILE A N 1
ATOM 841 C CA . ILE A 1 111 ? -8.93 15.516 2.367 1 98.75 111 ILE A CA 1
ATOM 842 C C . ILE A 1 111 ? -8.109 16.531 1.566 1 98.75 111 ILE A C 1
ATOM 844 O O . ILE A 1 111 ? -8.656 17.25 0.733 1 98.75 111 ILE A O 1
ATOM 848 N N . HIS A 1 112 ? -6.773 16.531 1.811 1 98.81 112 HIS A N 1
ATOM 849 C CA . HIS A 1 112 ? -5.895 17.406 1.038 1 98.81 112 HIS A CA 1
ATOM 850 C C . HIS A 1 112 ? -6.016 17.125 -0.456 1 98.81 112 HIS A C 1
ATOM 852 O O . HIS A 1 112 ? -6.102 18.047 -1.263 1 98.81 112 HIS A O 1
ATOM 858 N N . ASN A 1 113 ? -5.977 15.828 -0.812 1 98.88 113 ASN A N 1
ATOM 859 C CA . ASN A 1 113 ? -6.094 15.445 -2.217 1 98.88 113 ASN A CA 1
ATOM 860 C C . ASN A 1 113 ? -7.426 15.898 -2.809 1 98.88 113 ASN A C 1
ATOM 862 O O . ASN A 1 113 ? -7.48 16.344 -3.953 1 98.88 113 ASN A O 1
ATOM 866 N N . PHE A 1 114 ? -8.477 15.766 -2.047 1 98.69 114 PHE A N 1
ATOM 867 C CA . PHE A 1 114 ? -9.797 16.219 -2.479 1 98.69 114 PHE A CA 1
ATOM 868 C C . PHE A 1 114 ? -9.789 17.703 -2.768 1 98.69 114 PHE A C 1
ATOM 870 O O . PHE A 1 114 ? -10.258 18.141 -3.824 1 98.69 114 PHE A O 1
ATOM 877 N N . LEU A 1 115 ? -9.266 18.469 -1.824 1 98.25 115 LEU A N 1
ATOM 878 C CA . LEU A 1 115 ? -9.203 19.922 -1.972 1 98.25 115 LEU A CA 1
ATOM 879 C C . LEU A 1 115 ? -8.305 20.312 -3.145 1 98.25 115 LEU A C 1
ATOM 881 O O . LEU A 1 115 ? -8.617 21.25 -3.879 1 98.25 115 LEU A O 1
ATOM 885 N N . TRP A 1 116 ? -7.215 19.625 -3.314 1 98.12 116 TRP A N 1
ATOM 886 C CA . TRP A 1 116 ? -6.305 19.859 -4.434 1 98.12 116 TRP A CA 1
ATOM 887 C C . TRP A 1 116 ? -7.035 19.719 -5.766 1 98.12 116 TRP A C 1
ATOM 889 O O . TRP A 1 116 ? -6.848 20.547 -6.664 1 98.12 116 TRP A O 1
ATOM 899 N N . LYS A 1 117 ? -7.863 18.734 -5.871 1 97.81 117 LYS A N 1
ATOM 900 C CA . LYS A 1 117 ? -8.617 18.484 -7.094 1 97.81 117 LYS A CA 1
ATOM 901 C C . LYS A 1 117 ? -9.609 19.609 -7.371 1 97.81 117 LYS A C 1
ATOM 903 O O . LYS A 1 117 ? -10 19.844 -8.516 1 97.81 117 LYS A O 1
ATOM 908 N N . LEU A 1 118 ? -9.969 20.344 -6.324 1 97.06 118 LEU A N 1
ATOM 909 C CA . LEU A 1 118 ? -10.859 21.484 -6.465 1 97.06 118 LEU A CA 1
ATOM 910 C C . LEU A 1 118 ? -10.07 22.75 -6.781 1 97.06 118 LEU A C 1
ATOM 912 O O . LEU A 1 118 ? -10.648 23.828 -6.941 1 97.06 118 LEU A O 1
ATOM 916 N N . GLY A 1 119 ? -8.773 22.641 -6.793 1 95.38 119 GLY A N 1
ATOM 917 C CA . GLY A 1 119 ? -7.926 23.797 -7.051 1 95.38 119 GLY A CA 1
ATOM 918 C C . GLY A 1 119 ? -7.629 24.609 -5.809 1 95.38 119 GLY A C 1
ATOM 919 O O . GLY A 1 119 ? -7.133 25.734 -5.898 1 95.38 119 GLY A O 1
ATOM 920 N N . ARG A 1 120 ? -7.863 24.016 -4.625 1 95.75 120 ARG A N 1
ATOM 921 C CA . ARG A 1 120 ? -7.691 24.719 -3.361 1 95.75 120 ARG A CA 1
ATOM 922 C C . ARG A 1 120 ? -6.379 24.328 -2.689 1 95.75 120 ARG A C 1
ATOM 924 O O . ARG A 1 120 ? -5.996 23.156 -2.686 1 95.75 120 ARG A O 1
ATOM 931 N N . THR A 1 121 ? -5.781 25.359 -2.131 1 97 121 THR A N 1
ATOM 932 C CA . THR A 1 121 ? -4.605 25.125 -1.299 1 97 121 THR A CA 1
ATOM 933 C C . THR A 1 121 ? -5.016 24.781 0.13 1 97 121 THR A C 1
ATOM 935 O O . THR A 1 121 ? -5.934 25.391 0.683 1 97 121 THR A O 1
ATOM 938 N N . SER A 1 122 ? -4.469 23.797 0.65 1 98.19 122 SER A N 1
ATOM 939 C CA . SER A 1 122 ? -4.539 23.438 2.062 1 98.19 122 SER A CA 1
ATOM 940 C C . SER A 1 122 ? -3.145 23.281 2.66 1 98.19 122 SER A C 1
ATOM 942 O O . SER A 1 122 ? -2.146 23.625 2.021 1 98.19 122 SER A O 1
ATOM 944 N N . TYR A 1 123 ? -3.033 22.875 3.912 1 98.69 123 TYR A N 1
ATOM 945 C CA . TYR A 1 123 ? -1.733 22.906 4.57 1 98.69 123 TYR A CA 1
ATOM 946 C C . TYR A 1 123 ? -1.477 21.594 5.312 1 98.69 123 TYR A C 1
ATOM 948 O O . TYR A 1 123 ? -2.219 21.234 6.23 1 98.69 123 TYR A O 1
ATOM 956 N N . TYR A 1 124 ? -0.426 20.891 4.887 1 98.88 124 TYR A N 1
ATOM 957 C CA . TYR A 1 124 ? -0.09 19.547 5.32 1 98.88 124 TYR A CA 1
ATOM 958 C C . TYR A 1 124 ? 0.78 19.578 6.57 1 98.88 124 TYR A C 1
ATOM 960 O O . TYR A 1 124 ? 1.929 20.016 6.527 1 98.88 124 TYR A O 1
ATOM 968 N N . GLY A 1 125 ? 0.263 19.172 7.633 1 98.62 125 GLY A N 1
ATOM 969 C CA . GLY A 1 125 ? 0.882 19.172 8.953 1 98.62 125 GLY A CA 1
ATOM 970 C C . GLY A 1 125 ? -0.02 19.734 10.031 1 98.62 125 GLY A C 1
ATOM 971 O O . GLY A 1 125 ? -1.204 19.984 9.797 1 98.62 125 GLY A O 1
ATOM 972 N N . GLY A 1 126 ? 0.429 19.766 11.227 1 96.56 126 GLY A N 1
ATOM 973 C CA . GLY A 1 126 ? -0.212 20.531 12.289 1 96.56 126 GLY A CA 1
ATOM 974 C C . GLY A 1 126 ? -1.351 19.781 12.953 1 96.56 126 GLY A C 1
ATOM 975 O O . GLY A 1 126 ? -2.461 20.297 13.07 1 96.56 126 GLY A O 1
ATOM 976 N N . SER A 1 127 ? -1.173 18.734 13.648 1 96.25 127 SER A N 1
ATOM 977 C CA . SER A 1 127 ? -2.148 18.062 14.492 1 96.25 127 SER A CA 1
ATOM 978 C C . SER A 1 127 ? -2.246 18.719 15.859 1 96.25 127 SER A C 1
ATOM 980 O O . SER A 1 127 ? -1.229 18.984 16.5 1 96.25 127 SER A O 1
ATOM 982 N N . THR A 1 128 ? -3.504 19.062 16.328 1 97.88 128 THR A N 1
ATOM 983 C CA . THR A 1 128 ? -3.627 19.688 17.641 1 97.88 128 THR A CA 1
ATOM 984 C C . THR A 1 128 ? -3.188 18.719 18.75 1 97.88 128 THR A C 1
ATOM 986 O O . THR A 1 128 ? -2.57 19.141 19.734 1 97.88 128 THR A O 1
ATOM 989 N N . GLN A 1 129 ? -3.414 17.453 18.5 1 97.25 129 GLN A N 1
ATOM 990 C CA . GLN A 1 129 ? -3.164 16.438 19.531 1 97.25 129 GLN A CA 1
ATOM 991 C C . GLN A 1 129 ? -1.688 16.047 19.562 1 97.25 129 GLN A C 1
ATOM 993 O O . GLN A 1 129 ? -1.205 15.516 20.562 1 97.25 129 GLN A O 1
ATOM 998 N N . VAL A 1 130 ? -0.966 16.297 18.469 1 96.12 130 VAL A N 1
ATOM 999 C CA . VAL A 1 130 ? 0.405 15.805 18.391 1 96.12 130 VAL A CA 1
ATOM 1000 C C . VAL A 1 130 ? 1.383 16.969 18.516 1 96.12 130 VAL A C 1
ATOM 1002 O O . VAL A 1 130 ? 2.363 16.891 19.266 1 96.12 130 VAL A O 1
ATOM 1005 N N . GLN A 1 131 ? 1.131 18.047 17.844 1 96.88 131 GLN A N 1
ATOM 1006 C CA . GLN A 1 131 ? 2.139 19.109 17.781 1 96.88 131 GLN A CA 1
ATOM 1007 C C . GLN A 1 131 ? 1.796 20.266 18.719 1 96.88 131 GLN A C 1
ATOM 1009 O O . GLN A 1 131 ? 2.688 20.953 19.203 1 96.88 131 GLN A O 1
ATOM 1014 N N . LEU A 1 132 ? 0.491 20.5 19 1 97.75 132 LEU A N 1
ATOM 1015 C CA . LEU A 1 132 ? 0.114 21.672 19.781 1 97.75 132 LEU A CA 1
ATOM 1016 C C . LEU A 1 132 ? -0.09 21.312 21.25 1 97.75 132 LEU A C 1
ATOM 1018 O O . LEU A 1 132 ? 0.25 22.094 22.141 1 97.75 132 LEU A O 1
ATOM 1022 N N . GLY A 1 133 ? -0.609 20.188 21.516 1 97.88 133 GLY A N 1
ATOM 1023 C CA . GLY A 1 133 ? -1.027 19.812 22.859 1 97.88 133 GLY A CA 1
ATOM 1024 C C . GLY A 1 133 ? 0.121 19.359 23.75 1 97.88 133 GLY A C 1
ATOM 1025 O O . GLY A 1 133 ? 0.343 19.906 24.828 1 97.88 133 GLY A O 1
ATOM 1026 N N . PRO A 1 134 ? 0.91 18.406 23.312 1 97.31 134 PRO A N 1
ATOM 1027 C CA . PRO A 1 134 ? 1.883 17.75 24.203 1 97.31 134 PRO A CA 1
ATOM 1028 C C . PRO A 1 134 ? 3.107 18.625 24.469 1 97.31 134 PRO A C 1
ATOM 1030 O O . PRO A 1 134 ? 3.494 19.438 23.609 1 97.31 134 PRO A O 1
ATOM 1033 N N . GLY A 1 135 ? 3.77 18.312 25.656 1 96.62 135 GLY A N 1
ATOM 1034 C CA . GLY A 1 135 ? 5.051 18.906 26 1 96.62 135 GLY A CA 1
ATOM 1035 C C . GLY A 1 135 ? 4.914 20.266 26.688 1 96.62 135 GLY A C 1
ATOM 1036 O O . GLY A 1 135 ? 3.803 20.766 26.859 1 96.62 135 GLY A O 1
ATOM 1037 N N . PRO A 1 136 ? 5.98 20.859 27.031 1 96.56 136 PRO A N 1
ATOM 1038 C CA . PRO A 1 136 ? 5.965 22.109 27.797 1 96.56 136 PRO A CA 1
ATOM 1039 C C . PRO A 1 136 ? 5.66 23.328 26.922 1 96.56 136 PRO A C 1
ATOM 1041 O O . PRO A 1 136 ? 5.246 24.375 27.422 1 96.56 136 PRO A O 1
ATOM 1044 N N . SER A 1 137 ? 5.914 23.219 25.609 1 96.31 137 SER A N 1
ATOM 1045 C CA . SER A 1 137 ? 5.684 24.328 24.688 1 96.31 137 SER A CA 1
ATOM 1046 C C . SER A 1 137 ? 5.48 23.828 23.266 1 96.31 137 SER A C 1
ATOM 1048 O O . SER A 1 137 ? 5.758 22.672 22.953 1 96.31 137 SER A O 1
ATOM 1050 N N . VAL A 1 138 ? 4.984 24.656 22.406 1 96.94 138 VAL A N 1
ATOM 1051 C CA . VAL A 1 138 ? 4.871 24.391 20.984 1 96.94 138 VAL A CA 1
ATOM 1052 C C . VAL A 1 138 ? 6.215 24.641 20.297 1 96.94 138 VAL A C 1
ATOM 1054 O O . VAL A 1 138 ? 6.855 25.672 20.547 1 96.94 138 VAL A O 1
ATOM 1057 N N . ASP A 1 139 ? 6.66 23.688 19.5 1 96.62 139 ASP A N 1
ATOM 1058 C CA . ASP A 1 139 ? 7.902 23.875 18.766 1 96.62 139 ASP A CA 1
ATOM 1059 C C . ASP A 1 139 ? 7.859 25.172 17.938 1 96.62 139 ASP A C 1
ATOM 1061 O O . ASP A 1 139 ? 6.84 25.469 17.312 1 96.62 139 ASP A O 1
ATOM 1065 N N . ARG A 1 140 ? 8.93 25.922 17.891 1 96.5 140 ARG A N 1
ATOM 1066 C CA . ARG A 1 140 ? 9 27.203 17.188 1 96.5 140 ARG A CA 1
ATOM 1067 C C . ARG A 1 140 ? 8.656 27.047 15.711 1 96.5 140 ARG A C 1
ATOM 1069 O O . ARG A 1 140 ? 7.961 27.891 15.141 1 96.5 140 ARG A O 1
ATOM 1076 N N . ILE A 1 141 ? 9.094 25.953 15.164 1 96.56 141 ILE A N 1
ATOM 1077 C CA . ILE A 1 141 ? 8.859 25.656 13.75 1 96.56 141 ILE A CA 1
ATOM 1078 C C . ILE A 1 141 ? 7.367 25.5 13.5 1 96.56 141 ILE A C 1
ATOM 1080 O O . ILE A 1 141 ? 6.84 26.016 12.508 1 96.56 141 ILE A O 1
ATOM 1084 N N . GLN A 1 142 ? 6.742 24.844 14.367 1 96.38 142 GLN A N 1
ATOM 1085 C CA . GLN A 1 142 ? 5.305 24.609 14.266 1 96.38 142 GLN A CA 1
ATOM 1086 C C . GLN A 1 142 ? 4.527 25.922 14.406 1 96.38 142 GLN A C 1
ATOM 1088 O O . GLN A 1 142 ? 3.633 26.203 13.609 1 96.38 142 GLN A O 1
ATOM 1093 N N . SER A 1 143 ? 4.898 26.703 15.398 1 97.75 143 SER A N 1
ATOM 1094 C CA . SER A 1 143 ? 4.258 28 15.648 1 97.75 143 SER A CA 1
ATOM 1095 C C . SER A 1 143 ? 4.445 28.938 14.469 1 97.75 143 SER A C 1
ATOM 1097 O O . SER A 1 143 ? 3.492 29.594 14.039 1 97.75 143 SER A O 1
ATOM 1099 N N . ALA A 1 144 ? 5.648 28.984 13.953 1 98.25 144 ALA A N 1
ATOM 1100 C CA . ALA A 1 144 ? 5.941 29.859 12.812 1 98.25 144 ALA A CA 1
ATOM 1101 C C . ALA A 1 144 ? 5.105 29.453 11.602 1 98.25 144 ALA A C 1
ATOM 1103 O O . ALA A 1 144 ? 4.59 30.328 10.883 1 98.25 144 ALA A O 1
ATOM 1104 N N . SER A 1 145 ? 4.953 28.172 11.336 1 98.5 145 SER A N 1
ATOM 1105 C CA . SER A 1 145 ? 4.156 27.688 10.211 1 98.5 145 SER A CA 1
ATOM 1106 C C . SER A 1 145 ? 2.695 28.109 10.352 1 98.5 145 SER A C 1
ATOM 1108 O O . SER A 1 145 ? 2.094 28.609 9.398 1 98.5 145 SER A O 1
ATOM 1110 N N . ILE A 1 146 ? 2.129 27.922 11.555 1 98.44 146 ILE A N 1
ATOM 1111 C CA . ILE A 1 146 ? 0.725 28.234 11.805 1 98.44 146 ILE A CA 1
ATOM 1112 C C . ILE A 1 146 ? 0.492 29.734 11.641 1 98.44 146 ILE A C 1
ATOM 1114 O O . ILE A 1 146 ? -0.508 30.156 11.055 1 98.44 146 ILE A O 1
ATOM 1118 N N . LYS A 1 147 ? 1.408 30.516 12.125 1 98.25 147 LYS A N 1
ATOM 1119 C CA . LYS A 1 147 ? 1.276 31.969 12 1 98.25 147 LYS A CA 1
ATOM 1120 C C . LYS A 1 147 ? 1.271 32.406 10.539 1 98.25 147 LYS A C 1
ATOM 1122 O O . LYS A 1 147 ? 0.483 33.25 10.141 1 98.25 147 LYS A O 1
ATOM 1127 N N . LYS A 1 148 ? 2.15 31.766 9.734 1 98.25 148 LYS A N 1
ATOM 1128 C CA . LYS A 1 148 ? 2.16 32.094 8.312 1 98.25 148 LYS A CA 1
ATOM 1129 C C . LYS A 1 148 ? 0.839 31.688 7.652 1 98.25 148 LYS A C 1
ATOM 1131 O O . LYS A 1 148 ? 0.343 32.406 6.773 1 98.25 148 LYS A O 1
ATOM 1136 N N . ILE A 1 149 ? 0.239 30.562 8.055 1 98.06 149 ILE A N 1
ATOM 1137 C CA . ILE A 1 149 ? -1.037 30.094 7.523 1 98.06 149 ILE A CA 1
ATOM 1138 C C . ILE A 1 149 ? -2.135 31.109 7.848 1 98.06 149 ILE A C 1
ATOM 1140 O O . ILE A 1 149 ? -2.92 31.484 6.973 1 98.06 149 ILE A O 1
ATOM 1144 N N . LEU A 1 150 ? -2.139 31.594 9.086 1 97.19 150 LEU A N 1
ATOM 1145 C CA . LEU A 1 150 ? -3.176 32.5 9.547 1 97.19 150 LEU A CA 1
ATOM 1146 C C . LEU A 1 150 ? -3.004 33.875 8.914 1 97.19 150 LEU A C 1
ATOM 1148 O O . LEU A 1 150 ? -3.99 34.562 8.617 1 97.19 150 LEU A O 1
ATOM 1152 N N . ASP A 1 151 ? -1.735 34.25 8.648 1 95.75 151 ASP A N 1
ATOM 1153 C CA . ASP A 1 151 ? -1.442 35.531 8.016 1 95.75 151 ASP A CA 1
ATOM 1154 C C . ASP A 1 151 ? -1.729 35.469 6.52 1 95.75 151 ASP A C 1
ATOM 1156 O O . ASP A 1 151 ? -1.887 36.5 5.879 1 95.75 151 ASP A O 1
ATOM 1160 N N . ARG A 1 152 ? -1.704 34.344 5.973 1 96.06 152 ARG A N 1
ATOM 1161 C CA . ARG A 1 152 ? -1.929 34.094 4.555 1 96.06 152 ARG A CA 1
ATOM 1162 C C . ARG A 1 152 ? -0.885 34.781 3.697 1 96.06 152 ARG A C 1
ATOM 1164 O O . ARG A 1 152 ? -1.211 35.344 2.65 1 96.06 152 ARG A O 1
ATOM 1171 N N . LYS A 1 153 ? 0.301 34.875 4.254 1 95.19 153 LYS A N 1
ATOM 1172 C CA . LYS A 1 153 ? 1.401 35.5 3.525 1 95.19 153 LYS A CA 1
ATOM 1173 C C . LYS A 1 153 ? 2.752 35.062 4.094 1 95.19 153 LYS A C 1
ATOM 1175 O O . LYS A 1 153 ? 2.824 34.562 5.211 1 95.19 153 LYS A O 1
ATOM 1180 N N . GLY A 1 154 ? 3.734 35.188 3.191 1 97.44 154 GLY A N 1
ATOM 1181 C CA . GLY A 1 154 ? 5.098 34.938 3.635 1 97.44 154 GLY A CA 1
ATOM 1182 C C . GLY A 1 154 ? 5.613 33.562 3.225 1 97.44 154 GLY A C 1
ATOM 1183 O O . GLY A 1 154 ? 4.977 32.875 2.436 1 97.44 154 GLY A O 1
ATOM 1184 N N . SER A 1 155 ? 6.809 33.344 3.686 1 98.25 155 SER A N 1
ATOM 1185 C CA . SER A 1 155 ? 7.48 32.062 3.359 1 98.25 155 SER A CA 1
ATOM 1186 C C . SER A 1 155 ? 8.328 31.578 4.527 1 98.25 155 SER A C 1
ATOM 1188 O O . SER A 1 155 ? 8.625 32.344 5.449 1 98.25 155 SER A O 1
ATOM 1190 N N . LEU A 1 156 ? 8.578 30.328 4.547 1 98.62 156 LEU A N 1
ATOM 1191 C CA . LEU A 1 156 ? 9.484 29.703 5.504 1 98.62 156 LEU A CA 1
ATOM 1192 C C . LEU A 1 156 ? 10.484 28.797 4.797 1 98.62 156 LEU A C 1
ATOM 1194 O O . LEU A 1 156 ? 10.102 27.984 3.947 1 98.62 156 LEU A O 1
ATOM 1198 N N . GLN A 1 157 ? 11.742 29 5.117 1 98.75 157 GLN A N 1
ATOM 1199 C CA . GLN A 1 157 ? 12.742 28.016 4.719 1 98.75 157 GLN A CA 1
ATOM 1200 C C . GLN A 1 157 ? 12.734 26.797 5.645 1 98.75 157 GLN A C 1
ATOM 1202 O O . GLN A 1 157 ? 12.664 26.953 6.867 1 98.75 157 GLN A O 1
ATOM 1207 N N . LEU A 1 158 ? 12.719 25.609 5.094 1 98.75 158 LEU A N 1
ATOM 1208 C CA . LEU A 1 158 ? 12.719 24.391 5.887 1 98.75 158 LEU A CA 1
ATOM 1209 C C . LEU A 1 158 ? 14.125 24.047 6.371 1 98.75 158 LEU A C 1
ATOM 1211 O O . LEU A 1 158 ? 14.758 23.125 5.859 1 98.75 158 LEU A O 1
ATOM 1215 N N . VAL A 1 159 ? 14.523 24.734 7.422 1 98.44 159 VAL A N 1
ATOM 1216 C CA . VAL A 1 159 ? 15.859 24.578 7.98 1 98.44 159 VAL A CA 1
ATOM 1217 C C . VAL A 1 159 ? 15.906 23.312 8.852 1 98.44 159 VAL A C 1
ATOM 1219 O O . VAL A 1 159 ? 14.969 23.047 9.602 1 98.44 159 VAL A O 1
ATOM 1222 N N . LYS A 1 160 ? 16.984 22.609 8.734 1 97.62 160 LYS A N 1
ATOM 1223 C CA . LYS A 1 160 ? 17.188 21.406 9.531 1 97.62 160 LYS A CA 1
ATOM 1224 C C . LYS A 1 160 ? 17.172 21.734 11.023 1 97.62 160 LYS A C 1
ATOM 1226 O O . LYS A 1 160 ? 17.922 22.578 11.492 1 97.62 160 LYS A O 1
ATOM 1231 N N . PRO A 1 161 ? 16.312 21.047 11.805 1 97.56 161 PRO A N 1
ATOM 1232 C CA . PRO A 1 161 ? 16.375 21.234 13.258 1 97.56 161 PRO A CA 1
ATOM 1233 C C . PRO A 1 161 ? 17.578 20.531 13.883 1 97.56 161 PRO A C 1
ATOM 1235 O O . PRO A 1 161 ? 18.25 19.75 13.219 1 97.56 161 PRO A O 1
ATOM 1238 N N . ARG A 1 162 ? 17.859 20.875 15.109 1 96.19 162 ARG A N 1
ATOM 1239 C CA . ARG A 1 162 ? 18.969 20.266 15.82 1 96.19 162 ARG A CA 1
ATOM 1240 C C . ARG A 1 162 ? 18.672 18.812 16.156 1 96.19 162 ARG A C 1
ATOM 1242 O O . ARG A 1 162 ? 19.547 17.938 16.062 1 96.19 162 ARG A O 1
ATOM 1249 N N . ASP A 1 163 ? 17.469 18.562 16.562 1 95.19 163 ASP A N 1
ATOM 1250 C CA . ASP A 1 163 ? 17.047 17.234 16.969 1 95.19 163 ASP A CA 1
ATOM 1251 C C . ASP A 1 163 ? 15.547 17.031 16.703 1 95.19 163 ASP A C 1
ATOM 1253 O O . ASP A 1 163 ? 14.867 17.953 16.25 1 95.19 163 ASP A O 1
ATOM 1257 N N . TYR A 1 164 ? 15.078 15.805 16.844 1 94.69 164 TYR A N 1
ATOM 1258 C CA . TYR A 1 164 ? 13.664 15.484 16.719 1 94.69 164 TYR A CA 1
ATOM 1259 C C . TYR A 1 164 ? 13.242 14.453 17.766 1 94.69 164 TYR A C 1
ATOM 1261 O O . TYR A 1 164 ? 14.07 13.68 18.25 1 94.69 164 TYR A O 1
ATOM 1269 N N . GLU A 1 165 ? 11.984 14.555 18.109 1 92.31 165 GLU A N 1
ATOM 1270 C CA . GLU A 1 165 ? 11.406 13.617 19.078 1 92.31 165 GLU A CA 1
ATOM 1271 C C . GLU A 1 165 ? 11.172 12.25 18.438 1 92.31 165 GLU A C 1
ATOM 1273 O O . GLU A 1 165 ? 10.484 12.133 17.422 1 92.31 165 GLU A O 1
ATOM 1278 N N . VAL A 1 166 ? 11.68 11.227 19.016 1 86.5 166 VAL A N 1
ATOM 1279 C CA . VAL A 1 166 ? 11.609 9.875 18.469 1 86.5 166 VAL A CA 1
ATOM 1280 C C . VAL A 1 166 ? 10.242 9.266 18.781 1 86.5 166 VAL A C 1
ATOM 1282 O O . VAL A 1 166 ? 9.68 8.531 17.969 1 86.5 166 VAL A O 1
ATOM 1285 N N . ARG A 1 167 ? 9.812 9.547 20 1 86.5 167 ARG A N 1
ATOM 1286 C CA . ARG A 1 167 ? 8.5 9.086 20.453 1 86.5 167 ARG A CA 1
ATOM 1287 C C . ARG A 1 167 ? 7.938 10.008 21.531 1 86.5 167 ARG A C 1
ATOM 1289 O O . ARG A 1 167 ? 8.633 10.359 22.484 1 86.5 167 ARG A O 1
ATOM 1296 N N . GLY A 1 168 ? 6.723 10.328 21.344 1 87.88 168 GLY A N 1
ATOM 1297 C CA . GLY A 1 168 ? 6.082 11.164 22.344 1 87.88 168 GLY A CA 1
ATOM 1298 C C . GLY A 1 168 ? 5.641 10.383 23.562 1 87.88 168 GLY A C 1
ATOM 1299 O O . GLY A 1 168 ? 5.656 9.148 23.562 1 87.88 168 GLY A O 1
ATOM 1300 N N . GLU A 1 169 ? 5.293 11.102 24.609 1 91.38 169 GLU A N 1
ATOM 1301 C CA . GLU A 1 169 ? 4.719 10.5 25.812 1 91.38 169 GLU A CA 1
ATOM 1302 C C . GLU A 1 169 ? 3.293 10.016 25.562 1 91.38 169 GLU A C 1
ATOM 1304 O O . GLU A 1 169 ? 2.621 10.5 24.641 1 91.38 169 GLU A O 1
ATOM 1309 N N . ASP A 1 170 ? 2.92 9.055 26.359 1 93.5 170 ASP A N 1
ATOM 1310 C CA . ASP A 1 170 ? 1.531 8.609 26.328 1 93.5 170 ASP A CA 1
ATOM 1311 C C . ASP A 1 170 ? 0.579 9.758 26.656 1 93.5 170 ASP A C 1
ATOM 1313 O O . ASP A 1 170 ? 0.687 10.383 27.719 1 93.5 170 ASP A O 1
ATOM 1317 N N . TRP A 1 171 ? -0.371 10 25.812 1 95.81 171 TRP A N 1
ATOM 1318 C CA . TRP A 1 171 ? -1.271 11.141 25.953 1 95.81 171 TRP A CA 1
ATOM 1319 C C . TRP A 1 171 ? -2.088 11.047 27.234 1 95.81 171 TRP A C 1
ATOM 1321 O O . TRP A 1 171 ? -2.662 12.039 27.688 1 95.81 171 TRP A O 1
ATOM 1331 N N . GLN A 1 172 ? -2.162 9.867 27.766 1 95.94 172 GLN A N 1
ATOM 1332 C CA . GLN A 1 172 ? -2.939 9.672 28.984 1 95.94 172 GLN A CA 1
ATOM 1333 C C . GLN A 1 172 ? -2.1 9.961 30.219 1 95.94 172 GLN A C 1
ATOM 1335 O O . GLN A 1 172 ? -2.633 10.055 31.328 1 95.94 172 GLN A O 1
ATOM 1340 N N . SER A 1 173 ? -0.797 10.047 30 1 95.62 173 SER A N 1
ATOM 1341 C CA . SER A 1 173 ? 0.111 10.359 31.094 1 95.62 173 SER A CA 1
ATOM 1342 C C . SER A 1 173 ? 0.215 11.867 31.312 1 95.62 173 SER A C 1
ATOM 1344 O O . SER A 1 173 ? 0.36 12.633 30.359 1 95.62 173 SER A O 1
ATOM 1346 N N . PRO A 1 174 ? 0.256 12.266 32.562 1 95.31 174 PRO A N 1
ATOM 1347 C CA . PRO A 1 174 ? 0.463 13.695 32.844 1 95.31 174 PRO A CA 1
ATOM 1348 C C . PRO A 1 174 ? 1.795 14.211 32.281 1 95.31 174 PRO A C 1
ATOM 1350 O O . PRO A 1 174 ? 1.944 15.406 32.031 1 95.31 174 PRO A O 1
ATOM 1353 N N . LEU A 1 175 ? 2.67 13.289 32.094 1 96.12 175 LEU A N 1
ATOM 1354 C CA . LEU A 1 175 ? 3.98 13.664 31.562 1 96.12 175 LEU A CA 1
ATOM 1355 C C . LEU A 1 175 ? 3.865 14.211 30.141 1 96.12 175 LEU A C 1
ATOM 1357 O O . LEU A 1 175 ? 4.723 14.977 29.703 1 96.12 175 LEU A O 1
ATOM 1361 N N . ALA A 1 176 ? 2.789 13.812 29.484 1 96.69 176 ALA A N 1
ATOM 1362 C CA . ALA A 1 176 ? 2.584 14.266 28.109 1 96.69 176 ALA A CA 1
ATOM 1363 C C . ALA A 1 176 ? 2.418 15.781 28.062 1 96.69 176 ALA A C 1
ATOM 1365 O O . ALA A 1 176 ? 2.639 16.391 27.016 1 96.69 176 ALA A O 1
ATOM 1366 N N . LEU A 1 177 ? 2.053 16.391 29.188 1 97.31 177 LEU A N 1
ATOM 1367 C CA . LEU A 1 177 ? 1.756 17.812 29.234 1 97.31 177 LEU A CA 1
ATOM 1368 C C . LEU A 1 177 ? 3.025 18.625 29.453 1 97.31 177 LEU A C 1
ATOM 1370 O O . LEU A 1 177 ? 3.102 19.797 29.047 1 97.31 177 LEU A O 1
ATOM 1374 N N . THR A 1 178 ? 4.012 17.953 30.062 1 96.94 178 THR A N 1
ATOM 1375 C CA . THR A 1 178 ? 5.082 18.781 30.594 1 96.94 178 THR A CA 1
ATOM 1376 C C . THR A 1 178 ? 6.441 18.312 30.078 1 96.94 178 THR A C 1
ATOM 1378 O O . THR A 1 178 ? 7.434 19.047 30.172 1 96.94 178 THR A O 1
ATOM 1381 N N . GLU A 1 179 ? 6.453 17.141 29.562 1 94.5 179 GLU A N 1
ATOM 1382 C CA . GLU A 1 179 ? 7.738 16.562 29.172 1 94.5 179 GLU A CA 1
ATOM 1383 C C . GLU A 1 179 ? 7.785 16.281 27.672 1 94.5 179 GLU A C 1
ATOM 1385 O O . GLU A 1 179 ? 6.746 16.078 27.031 1 94.5 179 GLU A O 1
ATOM 1390 N N . VAL A 1 180 ? 9.016 16.359 27.172 1 90.25 180 VAL A N 1
ATOM 1391 C CA . VAL A 1 180 ? 9.258 15.914 25.797 1 90.25 180 VAL A CA 1
ATOM 1392 C C . VAL A 1 180 ? 9.734 14.469 25.797 1 90.25 180 VAL A C 1
ATOM 1394 O O . VAL A 1 180 ? 10.383 14.016 26.734 1 90.25 180 VAL A O 1
ATOM 1397 N N . GLY A 1 181 ? 9.391 13.781 24.781 1 87.56 181 GLY A N 1
ATOM 1398 C CA . GLY A 1 181 ? 9.898 12.43 24.656 1 87.56 181 GLY A CA 1
ATOM 1399 C C . GLY A 1 181 ? 11.375 12.375 24.312 1 87.56 181 GLY A C 1
ATOM 1400 O O . GLY A 1 181 ? 12.023 13.414 24.188 1 87.56 181 GLY A O 1
ATOM 1401 N N . PRO A 1 182 ? 11.906 11.117 24.234 1 89.06 182 PRO A N 1
ATOM 1402 C CA . PRO A 1 182 ? 13.297 10.969 23.812 1 89.06 182 PRO A CA 1
ATOM 1403 C C . PRO A 1 182 ? 13.578 11.617 22.469 1 89.06 182 PRO A C 1
ATOM 1405 O O . PRO A 1 182 ? 12.734 11.562 21.562 1 89.06 182 PRO A O 1
ATOM 1408 N N . ARG A 1 183 ? 14.75 12.234 22.328 1 90.94 183 ARG A N 1
ATOM 1409 C CA . ARG A 1 183 ? 15.109 12.953 21.109 1 90.94 183 ARG A CA 1
ATOM 1410 C C . ARG A 1 183 ? 16.406 12.406 20.516 1 90.94 183 ARG A C 1
ATOM 1412 O O . ARG A 1 183 ? 17.234 11.852 21.234 1 90.94 183 ARG A O 1
ATOM 1419 N N . ALA A 1 184 ? 16.547 12.438 19.281 1 92 184 ALA A N 1
ATOM 1420 C CA . ALA A 1 184 ? 17.75 12.086 18.516 1 92 184 ALA A CA 1
ATOM 1421 C C . ALA A 1 184 ? 18.219 13.25 17.656 1 92 184 ALA A C 1
ATOM 1423 O O . ALA A 1 184 ? 17.406 14.086 17.234 1 92 184 ALA A O 1
ATOM 1424 N N . PRO A 1 185 ? 19.578 13.344 17.469 1 94 185 PRO A N 1
ATOM 1425 C CA . PRO A 1 185 ? 20.047 14.375 16.547 1 94 185 PRO A CA 1
ATOM 1426 C C . PRO A 1 185 ? 19.406 14.266 15.164 1 94 185 PRO A C 1
ATOM 1428 O O . PRO A 1 185 ? 19.188 13.156 14.664 1 94 185 PRO A O 1
ATOM 1431 N N . TYR A 1 186 ? 19.031 15.359 14.602 1 96.5 186 TYR A N 1
ATOM 1432 C CA . TYR A 1 186 ? 18.438 15.344 13.273 1 96.5 186 TYR A CA 1
ATOM 1433 C C . TYR A 1 186 ? 19.5 15.086 12.203 1 96.5 186 TYR A C 1
ATOM 1435 O O . TYR A 1 186 ? 20.547 15.734 12.195 1 96.5 186 TYR A O 1
ATOM 1443 N N . PRO A 1 187 ? 19.297 14.156 11.281 1 96.62 187 PRO A N 1
ATOM 1444 C CA . PRO A 1 187 ? 20.297 13.883 10.25 1 96.62 187 PRO A CA 1
ATOM 1445 C C . PRO A 1 187 ? 20.344 14.977 9.18 1 96.62 187 PRO A C 1
ATOM 1447 O O . PRO A 1 187 ? 19.406 15.773 9.062 1 96.62 187 PRO A O 1
ATOM 1450 N N . GLU A 1 188 ? 21.469 14.992 8.469 1 97.38 188 GLU A N 1
ATOM 1451 C CA . GLU A 1 188 ? 21.594 15.922 7.348 1 97.38 188 GLU A CA 1
ATOM 1452 C C . GLU A 1 188 ? 20.609 15.562 6.234 1 97.38 188 GLU A C 1
ATOM 1454 O O . GLU A 1 188 ? 20.344 14.383 5.98 1 97.38 188 GLU A O 1
ATOM 1459 N N . TYR A 1 189 ? 20.078 16.625 5.637 1 98.5 189 TYR A N 1
ATOM 1460 C CA . TYR A 1 189 ? 19.266 16.375 4.445 1 98.5 189 TYR A CA 1
ATOM 1461 C C . TYR A 1 189 ? 20.078 15.695 3.357 1 98.5 189 TYR A C 1
ATOM 1463 O O . TYR A 1 189 ? 21.266 15.984 3.191 1 98.5 189 TYR A O 1
ATOM 1471 N N . LEU A 1 190 ? 19.469 14.773 2.65 1 98.56 190 LEU A N 1
ATOM 1472 C CA . LEU A 1 190 ? 20.094 14.188 1.467 1 98.56 190 LEU A CA 1
ATOM 1473 C C . LEU A 1 190 ? 19.688 14.945 0.208 1 98.56 190 LEU A C 1
ATOM 1475 O O . LEU A 1 190 ? 18.516 14.945 -0.171 1 98.56 190 LEU A O 1
ATOM 1479 N N . TRP A 1 191 ? 20.641 15.656 -0.353 1 98.5 191 TRP A N 1
ATOM 1480 C CA . TRP A 1 191 ? 20.422 16.344 -1.617 1 98.5 191 TRP A CA 1
ATOM 1481 C C . TRP A 1 191 ? 20.953 15.523 -2.787 1 98.5 191 TRP A C 1
ATOM 1483 O O . TRP A 1 191 ? 22.031 14.945 -2.711 1 98.5 191 TRP A O 1
ATOM 1493 N N . ALA A 1 192 ? 20.156 15.359 -3.859 1 98.5 192 ALA A N 1
ATOM 1494 C CA . ALA A 1 192 ? 20.594 14.656 -5.062 1 98.5 192 ALA A CA 1
ATOM 1495 C C . ALA A 1 192 ? 19.938 15.234 -6.309 1 98.5 192 ALA A C 1
ATOM 1497 O O . ALA A 1 192 ? 19 16.031 -6.211 1 98.5 192 ALA A O 1
ATOM 1498 N N . GLY A 1 193 ? 20.422 14.906 -7.492 1 98.12 193 GLY A N 1
ATOM 1499 C CA . GLY A 1 193 ? 19.891 15.391 -8.758 1 98.12 193 GLY A CA 1
ATOM 1500 C C . GLY A 1 193 ? 20.547 16.672 -9.219 1 98.12 193 GLY A C 1
ATOM 1501 O O . GLY A 1 193 ? 21.562 17.094 -8.672 1 98.12 193 GLY A O 1
ATOM 1502 N N . GLU A 1 194 ? 19.969 17.266 -10.188 1 97.56 194 GLU A N 1
ATOM 1503 C CA . GLU A 1 194 ? 20.5 18.484 -10.781 1 97.56 194 GLU A CA 1
ATOM 1504 C C . GLU A 1 194 ? 20.359 19.672 -9.836 1 97.56 194 GLU A C 1
ATOM 1506 O O . GLU A 1 194 ? 19.359 19.812 -9.148 1 97.56 194 GLU A O 1
ATOM 1511 N N . ARG A 1 195 ? 21.359 20.516 -9.867 1 96.94 195 ARG A N 1
ATOM 1512 C CA . ARG A 1 195 ? 21.359 21.719 -9.031 1 96.94 195 ARG A CA 1
ATOM 1513 C C . ARG A 1 195 ? 20.641 22.859 -9.727 1 96.94 195 ARG A C 1
ATOM 1515 O O . ARG A 1 195 ? 21.281 23.781 -10.242 1 96.94 195 ARG A O 1
ATOM 1522 N N . ARG A 1 196 ? 19.422 22.844 -9.742 1 97.06 196 ARG A N 1
ATOM 1523 C CA . ARG A 1 196 ? 18.594 23.922 -10.305 1 97.06 196 ARG A CA 1
ATOM 1524 C C . ARG A 1 196 ? 17.484 24.328 -9.336 1 97.06 196 ARG A C 1
ATOM 1526 O O . ARG A 1 196 ? 17.266 23.672 -8.32 1 97.06 196 ARG A O 1
ATOM 1533 N N . THR A 1 197 ? 16.953 25.5 -9.641 1 98.19 197 THR A N 1
ATOM 1534 C CA . THR A 1 197 ? 15.844 26.016 -8.836 1 98.19 197 THR A CA 1
ATOM 1535 C C . THR A 1 197 ? 14.5 25.688 -9.484 1 98.19 197 THR A C 1
ATOM 1537 O O . THR A 1 197 ? 14.297 25.953 -10.672 1 98.19 197 THR A O 1
ATOM 1540 N N . ILE A 1 198 ? 13.672 25.047 -8.766 1 98.25 198 ILE A N 1
ATOM 1541 C CA . ILE A 1 198 ? 12.344 24.672 -9.227 1 98.25 198 ILE A CA 1
ATOM 1542 C C . ILE A 1 198 ? 11.289 25.234 -8.289 1 98.25 198 ILE A C 1
ATOM 1544 O O . ILE A 1 198 ? 11.422 25.156 -7.062 1 98.25 198 ILE A O 1
ATOM 1548 N N . ARG A 1 199 ? 10.391 25.891 -8.812 1 98.06 199 ARG A N 1
ATOM 1549 C CA . ARG A 1 199 ? 9.203 26.375 -8.109 1 98.06 199 ARG A CA 1
ATOM 1550 C C . ARG A 1 199 ? 7.938 25.766 -8.688 1 98.06 199 ARG A C 1
ATOM 1552 O O . ARG A 1 199 ? 7.754 25.734 -9.906 1 98.06 199 ARG A O 1
ATOM 1559 N N . GLY A 1 200 ? 7.086 25.141 -7.785 1 97.88 200 GLY A N 1
ATOM 1560 C CA . GLY A 1 200 ? 5.891 24.5 -8.312 1 97.88 200 GLY A CA 1
ATOM 1561 C C . GLY A 1 200 ? 4.836 24.234 -7.258 1 97.88 200 GLY A C 1
ATOM 1562 O O . GLY A 1 200 ? 5.094 24.406 -6.062 1 97.88 200 GLY A O 1
ATOM 1563 N N . ARG A 1 201 ? 3.654 23.922 -7.75 1 98 201 ARG A N 1
ATOM 1564 C CA . ARG A 1 201 ? 2.527 23.531 -6.906 1 98 201 ARG A CA 1
ATOM 1565 C C . ARG A 1 201 ? 2.754 22.156 -6.285 1 98 201 ARG A C 1
ATOM 1567 O O . ARG A 1 201 ? 3.146 21.219 -6.977 1 98 201 ARG A O 1
ATOM 1574 N N . SER A 1 202 ? 2.553 22.047 -5 1 98.56 202 SER A N 1
ATOM 1575 C CA . SER A 1 202 ? 2.939 20.828 -4.297 1 98.56 202 SER A CA 1
ATOM 1576 C C . SER A 1 202 ? 1.812 19.812 -4.309 1 98.56 202 SER A C 1
ATOM 1578 O O . SER A 1 202 ? 0.636 20.172 -4.383 1 98.56 202 SER A O 1
ATOM 1580 N N . TRP A 1 203 ? 2.148 18.562 -4.281 1 98.88 203 TRP A N 1
ATOM 1581 C CA . TRP A 1 203 ? 1.229 17.438 -4.102 1 98.88 203 TRP A CA 1
ATOM 1582 C C . TRP A 1 203 ? 1.932 16.25 -3.441 1 98.88 203 TRP A C 1
ATOM 1584 O O . TRP A 1 203 ? 3.125 16.031 -3.658 1 98.88 203 TRP A O 1
ATOM 1594 N N . GLY A 1 204 ? 1.263 15.508 -2.662 1 98.75 204 GLY A N 1
ATOM 1595 C CA . GLY A 1 204 ? 1.814 14.312 -2.043 1 98.75 204 GLY A CA 1
ATOM 1596 C C . GLY A 1 204 ? 1.108 13.922 -0.758 1 98.75 204 GLY A C 1
ATOM 1597 O O . GLY A 1 204 ? -0.121 13.852 -0.718 1 98.75 204 GLY A O 1
ATOM 1598 N N . GLY A 1 205 ? 1.942 13.617 0.274 1 98.69 205 GLY A N 1
ATOM 1599 C CA . GLY A 1 205 ? 1.384 13.305 1.579 1 98.69 205 GLY A CA 1
ATOM 1600 C C . GLY A 1 205 ? 1.812 11.945 2.102 1 98.69 205 GLY A C 1
ATOM 1601 O O . GLY A 1 205 ? 2.914 11.484 1.808 1 98.69 205 GLY A O 1
ATOM 1602 N N . CYS A 1 206 ? 1.01 11.43 2.992 1 98.31 206 CYS A N 1
ATOM 1603 C CA . CYS A 1 206 ? 1.286 10.156 3.654 1 98.31 206 CYS A CA 1
ATOM 1604 C C . CYS A 1 206 ? 1.134 8.992 2.686 1 98.31 206 CYS A C 1
ATOM 1606 O O . CYS A 1 206 ? 0.052 8.773 2.139 1 98.31 206 CYS A O 1
ATOM 1608 N N . VAL A 1 207 ? 2.16 8.227 2.537 1 97.88 207 VAL A N 1
ATOM 1609 C CA . VAL A 1 207 ? 2.215 7.141 1.563 1 97.88 207 VAL A CA 1
ATOM 1610 C C . VAL A 1 207 ? 1.071 6.164 1.814 1 97.88 207 VAL A C 1
ATOM 1612 O O . VAL A 1 207 ? 0.413 5.715 0.874 1 97.88 207 VAL A O 1
ATOM 1615 N N . GLN A 1 208 ? 0.816 5.852 3.055 1 97.12 208 GLN A N 1
ATOM 1616 C CA . GLN A 1 208 ? -0.215 4.879 3.396 1 97.12 208 GLN A CA 1
ATOM 1617 C C . GLN A 1 208 ? -1.59 5.348 2.93 1 97.12 208 GLN A C 1
ATOM 1619 O O . GLN A 1 208 ? -2.383 4.555 2.42 1 97.12 208 GLN A O 1
ATOM 1624 N N . THR A 1 209 ? -1.858 6.625 3.074 1 98.19 209 THR A N 1
ATOM 1625 C CA . THR A 1 209 ? -3.127 7.176 2.613 1 98.19 209 THR A CA 1
ATOM 1626 C C . THR A 1 209 ? -3.15 7.273 1.09 1 98.19 209 THR A C 1
ATOM 1628 O O . THR A 1 209 ? -4.176 7 0.462 1 98.19 209 THR A O 1
ATOM 1631 N N . LEU A 1 210 ? -2.018 7.613 0.494 1 98.56 210 LEU A N 1
ATOM 1632 C CA . LEU A 1 210 ? -1.94 7.711 -0.959 1 98.56 210 LEU A CA 1
ATOM 1633 C C . LEU A 1 210 ? -2.205 6.359 -1.611 1 98.56 210 LEU A C 1
ATOM 1635 O O . LEU A 1 210 ? -2.785 6.289 -2.697 1 98.56 210 LEU A O 1
ATOM 1639 N N . LEU A 1 211 ? -1.795 5.316 -0.961 1 98.25 211 LEU A N 1
ATOM 1640 C CA . LEU A 1 211 ? -2.033 3.98 -1.494 1 98.25 211 LEU A CA 1
ATOM 1641 C C . LEU A 1 211 ? -3.523 3.66 -1.514 1 98.25 211 LEU A C 1
ATOM 1643 O O . LEU A 1 211 ? -4.008 3.002 -2.436 1 98.25 211 LEU A O 1
ATOM 1647 N N . GLN A 1 212 ? -4.246 4.109 -0.52 1 98.5 212 GLN A N 1
ATOM 1648 C CA . GLN A 1 212 ? -5.699 3.963 -0.549 1 98.5 212 GLN A CA 1
ATOM 1649 C C . GLN A 1 212 ? -6.309 4.73 -1.718 1 98.5 212 GLN A C 1
ATOM 1651 O O . GLN A 1 212 ? -7.16 4.207 -2.438 1 98.5 212 GLN A O 1
ATOM 1656 N N . LEU A 1 213 ? -5.832 5.93 -1.862 1 98.69 213 LEU A N 1
ATOM 1657 C CA . LEU A 1 213 ? -6.328 6.762 -2.951 1 98.69 213 LEU A CA 1
ATOM 1658 C C . LEU A 1 213 ? -6 6.141 -4.305 1 98.69 213 LEU A C 1
ATOM 1660 O O . LEU A 1 213 ? -6.773 6.273 -5.258 1 98.69 213 LEU A O 1
ATOM 1664 N N . ALA A 1 214 ? -4.852 5.477 -4.383 1 98.69 214 ALA A N 1
ATOM 1665 C CA . ALA A 1 214 ? -4.473 4.789 -5.613 1 98.69 214 ALA A CA 1
ATOM 1666 C C . ALA A 1 214 ? -5.469 3.68 -5.945 1 98.69 214 ALA A C 1
ATOM 1668 O O . ALA A 1 214 ? -5.898 3.549 -7.094 1 98.69 214 ALA A O 1
ATOM 1669 N N . VAL A 1 215 ? -5.82 2.895 -4.945 1 98.38 215 VAL A N 1
ATOM 1670 C CA . VAL A 1 215 ? -6.801 1.83 -5.133 1 98.38 215 VAL A CA 1
ATOM 1671 C C . VAL A 1 215 ? -8.117 2.424 -5.621 1 98.38 215 VAL A C 1
ATOM 1673 O O . VAL A 1 215 ? -8.805 1.824 -6.453 1 98.38 215 VAL A O 1
ATOM 1676 N N . MET A 1 216 ? -8.398 3.643 -5.203 1 98.19 216 MET A N 1
ATOM 1677 C CA . MET A 1 216 ? -9.641 4.324 -5.543 1 98.19 216 MET A CA 1
ATOM 1678 C C . MET A 1 216 ? -9.516 5.062 -6.871 1 98.19 216 MET A C 1
ATOM 1680 O O . MET A 1 216 ? -10.43 5.773 -7.281 1 98.19 216 MET A O 1
ATOM 1684 N N . ASN A 1 217 ? -8.359 4.938 -7.551 1 97.5 217 ASN A N 1
ATOM 1685 C CA . ASN A 1 217 ? -8.078 5.637 -8.797 1 97.5 217 ASN A CA 1
ATOM 1686 C C . ASN A 1 217 ? -8.25 7.148 -8.641 1 97.5 217 ASN A C 1
ATOM 1688 O O . ASN A 1 217 ? -8.859 7.801 -9.492 1 97.5 217 ASN A O 1
ATOM 1692 N N . ASP A 1 218 ? -7.699 7.629 -7.512 1 97.88 218 ASP A N 1
ATOM 1693 C CA . ASP A 1 218 ? -7.949 9.031 -7.18 1 97.88 218 ASP A CA 1
ATOM 1694 C C . ASP A 1 218 ? -6.648 9.82 -7.137 1 97.88 218 ASP A C 1
ATOM 1696 O O . ASP A 1 218 ? -6.625 10.961 -6.66 1 97.88 218 ASP A O 1
ATOM 1700 N N . LEU A 1 219 ? -5.496 9.266 -7.559 1 98.5 219 LEU A N 1
ATOM 1701 C CA . LEU A 1 219 ? -4.25 10.008 -7.68 1 98.5 219 LEU A CA 1
ATOM 1702 C C . LEU A 1 219 ? -4.262 10.891 -8.922 1 98.5 219 LEU A C 1
ATOM 1704 O O . LEU A 1 219 ? -4.855 10.523 -9.938 1 98.5 219 LEU A O 1
ATOM 1708 N N . PRO A 1 220 ? -3.658 12.07 -8.867 1 98.62 220 PRO A N 1
ATOM 1709 C CA . PRO A 1 220 ? -3.445 12.805 -10.117 1 98.62 220 PRO A CA 1
ATOM 1710 C C . PRO A 1 220 ? -2.539 12.055 -11.094 1 98.62 220 PRO A C 1
ATOM 1712 O O . PRO A 1 220 ? -1.683 11.273 -10.672 1 98.62 220 PRO A O 1
ATOM 1715 N N . THR A 1 221 ? -2.717 12.266 -12.367 1 98 221 THR A N 1
ATOM 1716 C CA . THR A 1 221 ? -1.834 11.703 -13.383 1 98 221 THR A CA 1
ATOM 1717 C C . THR A 1 221 ? -0.498 12.438 -13.406 1 98 221 THR A C 1
ATOM 1719 O O . THR A 1 221 ? -0.401 13.578 -12.938 1 98 221 THR A O 1
ATOM 1722 N N . PRO A 1 222 ? 0.488 11.812 -13.938 1 98.12 222 PRO A N 1
ATOM 1723 C CA . PRO A 1 222 ? 1.758 12.523 -14.102 1 98.12 222 PRO A CA 1
ATOM 1724 C C . PRO A 1 222 ? 1.606 13.836 -14.867 1 98.12 222 PRO A C 1
ATOM 1726 O O . PRO A 1 222 ? 2.244 14.828 -14.523 1 98.12 222 PRO A O 1
ATOM 1729 N N . ARG A 1 223 ? 0.743 13.844 -15.805 1 98 223 ARG A N 1
ATOM 1730 C CA . ARG A 1 223 ? 0.526 15.062 -16.594 1 98 223 ARG A CA 1
ATOM 1731 C C . ARG A 1 223 ? -0.012 16.188 -15.719 1 98 223 ARG A C 1
ATOM 1733 O O . ARG A 1 223 ? 0.396 17.344 -15.859 1 98 223 ARG A O 1
ATOM 1740 N N . GLN A 1 224 ? -0.845 15.875 -14.789 1 98.38 224 GLN A N 1
ATOM 1741 C CA . GLN A 1 224 ? -1.442 16.859 -13.891 1 98.38 224 GLN A CA 1
ATOM 1742 C C . GLN A 1 224 ? -0.417 17.391 -12.891 1 98.38 224 GLN A C 1
ATOM 1744 O O . GLN A 1 224 ? -0.647 18.406 -12.234 1 98.38 224 GLN A O 1
ATOM 1749 N N . LEU A 1 225 ? 0.758 16.703 -12.789 1 98.62 225 LEU A N 1
ATOM 1750 C CA . LEU A 1 225 ? 1.779 17.094 -11.828 1 98.62 225 LEU A CA 1
ATOM 1751 C C . LEU A 1 225 ? 3.008 17.656 -12.531 1 98.62 225 LEU A C 1
ATOM 1753 O O . LEU A 1 225 ? 4.098 17.688 -11.953 1 98.62 225 LEU A O 1
ATOM 1757 N N . GLN A 1 226 ? 2.822 18.031 -13.797 1 98.5 226 GLN A N 1
ATOM 1758 C CA . GLN A 1 226 ? 3.947 18.578 -14.539 1 98.5 226 GLN A CA 1
ATOM 1759 C C . GLN A 1 226 ? 4.539 19.797 -13.82 1 98.5 226 GLN A C 1
ATOM 1761 O O . GLN A 1 226 ? 3.844 20.781 -13.578 1 98.5 226 GLN A O 1
ATOM 1766 N N . GLY A 1 227 ? 5.781 19.688 -13.461 1 98.5 227 GLY A N 1
ATOM 1767 C CA . GLY A 1 227 ? 6.496 20.797 -12.836 1 98.5 227 GLY A CA 1
ATOM 1768 C C . GLY A 1 227 ? 6.203 20.938 -11.359 1 98.5 227 GLY A C 1
ATOM 1769 O O . GLY A 1 227 ? 6.742 21.828 -10.695 1 98.5 227 GLY A O 1
ATOM 1770 N N . ALA A 1 228 ? 5.348 20.078 -10.812 1 98.75 228 ALA A N 1
ATOM 1771 C CA . ALA A 1 228 ? 4.938 20.141 -9.414 1 98.75 228 ALA A CA 1
ATOM 1772 C C . ALA A 1 228 ? 6.07 19.688 -8.492 1 98.75 228 ALA A C 1
ATOM 1774 O O . ALA A 1 228 ? 7.078 19.156 -8.953 1 98.75 228 ALA A O 1
ATOM 1775 N N . ILE A 1 229 ? 5.965 20.047 -7.258 1 98.94 229 ILE A N 1
ATOM 1776 C CA . ILE A 1 229 ? 6.809 19.5 -6.203 1 98.94 229 ILE A CA 1
ATOM 1777 C C . ILE A 1 229 ? 6.113 18.312 -5.547 1 98.94 229 ILE A C 1
ATOM 1779 O O . ILE A 1 229 ? 5.121 18.484 -4.84 1 98.94 229 ILE A O 1
ATOM 1783 N N . LEU A 1 230 ? 6.586 17.109 -5.848 1 98.94 230 LEU A N 1
ATOM 1784 C CA . LEU A 1 230 ? 6.055 15.898 -5.238 1 98.94 230 LEU A CA 1
ATOM 1785 C C . LEU A 1 230 ? 6.695 15.648 -3.877 1 98.94 230 LEU A C 1
ATOM 1787 O O . LEU A 1 230 ? 7.922 15.641 -3.754 1 98.94 230 LEU A O 1
ATOM 1791 N N . PHE A 1 231 ? 5.895 15.547 -2.826 1 98.94 231 PHE A N 1
ATOM 1792 C CA . PHE A 1 231 ? 6.461 15.227 -1.521 1 98.94 231 PHE A CA 1
ATOM 1793 C C . PHE A 1 231 ? 5.777 14.016 -0.912 1 98.94 231 PHE A C 1
ATOM 1795 O O . PHE A 1 231 ? 4.562 13.844 -1.054 1 98.94 231 PHE A O 1
ATOM 1802 N N . LEU A 1 232 ? 6.535 13.102 -0.344 1 98.81 232 LEU A N 1
ATOM 1803 C CA . LEU A 1 232 ? 6.023 11.914 0.333 1 98.81 232 LEU A CA 1
ATOM 1804 C C . LEU A 1 232 ? 6.57 11.828 1.756 1 98.81 232 LEU A C 1
ATOM 1806 O O . LEU A 1 232 ? 7.641 12.359 2.051 1 98.81 232 LEU A O 1
ATOM 1810 N N . GLU A 1 233 ? 5.871 11.219 2.602 1 97.94 233 GLU A N 1
ATOM 1811 C CA . GLU A 1 233 ? 6.316 10.875 3.949 1 97.94 233 GLU A CA 1
ATOM 1812 C C . GLU A 1 233 ? 5.645 9.602 4.449 1 97.94 233 GLU A C 1
ATOM 1814 O O . GLU A 1 233 ? 4.703 9.102 3.83 1 97.94 233 GLU A O 1
ATOM 1819 N N . LEU A 1 234 ? 6.199 9 5.539 1 96.25 234 LEU A N 1
ATOM 1820 C CA . LEU A 1 234 ? 5.711 7.754 6.117 1 96.25 234 LEU A CA 1
ATOM 1821 C C . LEU A 1 234 ? 5.137 7.988 7.512 1 96.25 234 LEU A C 1
ATOM 1823 O O . LEU A 1 234 ? 5.621 8.844 8.25 1 96.25 234 LEU A O 1
ATOM 1827 N N . SER A 1 235 ? 4.094 7.234 7.766 1 93.62 235 SER A N 1
ATOM 1828 C CA . SER A 1 235 ? 3.611 7.211 9.141 1 93.62 235 SER A CA 1
ATOM 1829 C C . SER A 1 235 ? 4.391 6.207 9.984 1 93.62 235 SER A C 1
ATOM 1831 O O . SER A 1 235 ? 5.273 5.512 9.477 1 93.62 235 SER A O 1
ATOM 1833 N N . ASP A 1 236 ? 4.027 6.164 11.242 1 86.69 236 ASP A N 1
ATOM 1834 C CA . ASP A 1 236 ? 4.719 5.258 12.148 1 86.69 236 ASP A CA 1
ATOM 1835 C C . ASP A 1 236 ? 4.184 3.832 12.016 1 86.69 236 ASP A C 1
ATOM 1837 O O . ASP A 1 236 ? 4.734 2.898 12.602 1 86.69 236 ASP A O 1
ATOM 1841 N N . GLU A 1 237 ? 3.096 3.752 11.211 1 87.38 237 GLU A N 1
ATOM 1842 C CA . GLU A 1 237 ? 2.652 2.412 10.844 1 87.38 237 GLU A CA 1
ATOM 1843 C C . GLU A 1 237 ? 3.557 1.811 9.766 1 87.38 237 GLU A C 1
ATOM 1845 O O . GLU A 1 237 ? 3.393 2.094 8.578 1 87.38 237 GLU A O 1
ATOM 1850 N N . HIS A 1 238 ? 4.461 1.143 10.109 1 83.69 238 HIS A N 1
ATOM 1851 C CA . HIS A 1 238 ? 5.523 0.647 9.242 1 83.69 238 HIS A CA 1
ATOM 1852 C C . HIS A 1 238 ? 4.953 -0.151 8.078 1 83.69 238 HIS A C 1
ATOM 1854 O O . HIS A 1 238 ? 4.02 -0.938 8.25 1 83.69 238 HIS A O 1
ATOM 1860 N N . LEU A 1 239 ? 5.461 0.077 6.898 1 90.62 239 LEU A N 1
ATOM 1861 C CA . LEU A 1 239 ? 5.137 -0.679 5.691 1 90.62 239 LEU A CA 1
ATOM 1862 C C . LEU A 1 239 ? 6.23 -1.693 5.375 1 90.62 239 LEU A C 1
ATOM 1864 O O . LEU A 1 239 ? 6.004 -2.637 4.613 1 90.62 239 LEU A O 1
ATOM 1868 N N . GLY A 1 240 ? 7.375 -1.496 5.984 1 89.62 240 GLY A N 1
ATOM 1869 C CA . GLY A 1 240 ? 8.578 -2.213 5.598 1 89.62 240 GLY A CA 1
ATOM 1870 C C . GLY A 1 240 ? 9.336 -1.536 4.469 1 89.62 240 GLY A C 1
ATOM 1871 O O . GLY A 1 240 ? 8.734 -1.065 3.504 1 89.62 240 GLY A O 1
ATOM 1872 N N . ASP A 1 241 ? 10.695 -1.532 4.598 1 92.44 241 ASP A N 1
ATOM 1873 C CA . ASP A 1 241 ? 11.539 -0.804 3.654 1 92.44 241 ASP A CA 1
ATOM 1874 C C . ASP A 1 241 ? 11.32 -1.303 2.227 1 92.44 241 ASP A C 1
ATOM 1876 O O . ASP A 1 241 ? 11.258 -0.506 1.289 1 92.44 241 ASP A O 1
ATOM 1880 N N . GLY A 1 242 ? 11.172 -2.617 2.109 1 93.81 242 GLY A N 1
ATOM 1881 C CA . GLY A 1 242 ? 10.969 -3.195 0.791 1 93.81 242 GLY A CA 1
ATOM 1882 C C . GLY A 1 242 ? 9.703 -2.697 0.109 1 93.81 242 GLY A C 1
ATOM 1883 O O . GLY A 1 242 ? 9.719 -2.395 -1.086 1 93.81 242 GLY A O 1
ATOM 1884 N N . ASN A 1 243 ? 8.641 -2.623 0.894 1 95.38 243 ASN A N 1
ATOM 1885 C CA . ASN A 1 243 ? 7.371 -2.158 0.333 1 95.38 243 ASN A CA 1
ATOM 1886 C C . ASN A 1 243 ? 7.434 -0.682 -0.047 1 95.38 243 ASN A C 1
ATOM 1888 O O . ASN A 1 243 ? 6.84 -0.267 -1.044 1 95.38 243 ASN A O 1
ATOM 1892 N N . VAL A 1 244 ? 8.148 0.127 0.728 1 96.44 244 VAL A N 1
ATOM 1893 C CA . VAL A 1 244 ? 8.336 1.538 0.405 1 96.44 244 VAL A CA 1
ATOM 1894 C C . VAL A 1 244 ? 9.055 1.672 -0.937 1 96.44 244 VAL A C 1
ATOM 1896 O O . VAL A 1 244 ? 8.641 2.459 -1.792 1 96.44 244 VAL A O 1
ATOM 1899 N N . LEU A 1 245 ? 10.062 0.882 -1.127 1 97.44 245 LEU A N 1
ATOM 1900 C CA . LEU A 1 245 ? 10.836 0.958 -2.365 1 97.44 245 LEU A CA 1
ATOM 1901 C C . LEU A 1 245 ? 10 0.486 -3.551 1 97.44 245 LEU A C 1
ATOM 1903 O O . LEU A 1 245 ? 10.117 1.028 -4.652 1 97.44 245 LEU A O 1
ATOM 1907 N N . LYS A 1 246 ? 9.141 -0.542 -3.332 1 97.31 246 LYS A N 1
ATOM 1908 C CA . LYS A 1 246 ? 8.219 -0.978 -4.375 1 97.31 246 LYS A CA 1
ATOM 1909 C C . LYS A 1 246 ? 7.293 0.161 -4.801 1 97.31 246 LYS A C 1
ATOM 1911 O O . LYS A 1 246 ? 7.035 0.345 -5.992 1 97.31 246 LYS A O 1
ATOM 1916 N N . LEU A 1 247 ? 6.859 0.914 -3.818 1 97.25 247 LEU A N 1
ATOM 1917 C CA . LEU A 1 247 ? 5.977 2.037 -4.105 1 97.25 247 LEU A CA 1
ATOM 1918 C C . LEU A 1 247 ? 6.711 3.123 -4.887 1 97.25 247 LEU A C 1
ATOM 1920 O O . LEU A 1 247 ? 6.164 3.689 -5.836 1 97.25 247 LEU A O 1
ATOM 1924 N N . VAL A 1 248 ? 7.93 3.387 -4.5 1 98.5 248 VAL A N 1
ATOM 1925 C CA . VAL A 1 248 ? 8.742 4.375 -5.203 1 98.5 248 VAL A CA 1
ATOM 1926 C C . VAL A 1 248 ? 8.953 3.938 -6.648 1 98.5 248 VAL A C 1
ATOM 1928 O O . VAL A 1 248 ? 8.836 4.746 -7.574 1 98.5 248 VAL A O 1
ATOM 1931 N N . ARG A 1 249 ? 9.18 2.697 -6.852 1 98.31 249 ARG A N 1
ATOM 1932 C CA . ARG A 1 249 ? 9.359 2.146 -8.195 1 98.31 249 ARG A CA 1
ATOM 1933 C C . ARG A 1 249 ? 8.102 2.311 -9.031 1 98.31 249 ARG A C 1
ATOM 1935 O O . ARG A 1 249 ? 8.172 2.652 -10.211 1 98.31 249 ARG A O 1
ATOM 1942 N N . ALA A 1 250 ? 6.977 2.098 -8.406 1 98.62 250 ALA A N 1
ATOM 1943 C CA . ALA A 1 250 ? 5.707 2.242 -9.109 1 98.62 250 ALA 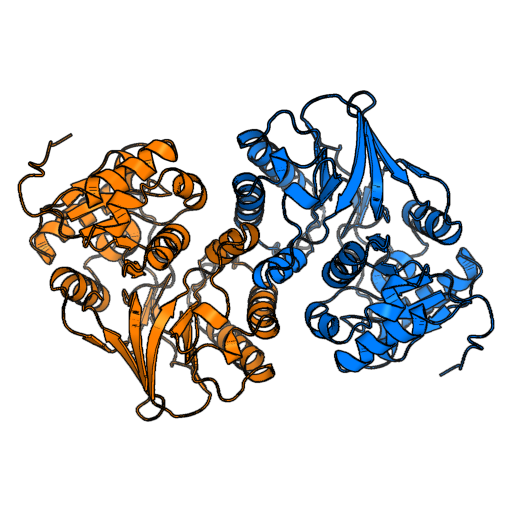A CA 1
ATOM 1944 C C . ALA A 1 250 ? 5.5 3.678 -9.586 1 98.62 250 ALA A C 1
ATOM 1946 O O . ALA A 1 250 ? 5.027 3.91 -10.703 1 98.62 250 ALA A O 1
ATOM 1947 N N . PHE A 1 251 ? 5.855 4.652 -8.711 1 98.75 251 PHE A N 1
ATOM 1948 C CA . PHE A 1 251 ? 5.809 6.047 -9.133 1 98.75 251 PHE A CA 1
ATOM 1949 C C . PHE A 1 251 ? 6.711 6.281 -10.336 1 98.75 251 PHE A C 1
ATOM 1951 O O . PHE A 1 251 ? 6.332 6.992 -11.273 1 98.75 251 PHE A O 1
ATOM 1958 N N . GLY A 1 252 ? 7.875 5.668 -10.281 1 98.62 252 GLY A N 1
ATOM 1959 C CA . GLY A 1 252 ? 8.805 5.781 -11.398 1 98.62 252 GLY A CA 1
ATOM 1960 C C . GLY A 1 252 ? 8.266 5.203 -12.688 1 98.62 252 GLY A C 1
ATOM 1961 O O . GLY A 1 252 ? 8.258 5.879 -13.719 1 98.62 252 GLY A O 1
ATOM 1962 N N . GLU A 1 253 ? 7.766 3.982 -12.594 1 98.25 253 GLU A N 1
ATOM 1963 C CA . GLU A 1 253 ? 7.246 3.287 -13.766 1 98.25 253 GLU A CA 1
ATOM 1964 C C . GLU A 1 253 ? 6.055 4.031 -14.367 1 98.25 253 GLU A C 1
ATOM 1966 O O . GLU A 1 253 ? 5.812 3.957 -15.57 1 98.25 253 GLU A O 1
ATOM 1971 N N . SER A 1 254 ? 5.379 4.82 -13.516 1 97.62 254 SER A N 1
ATOM 1972 C CA . SER A 1 254 ? 4.168 5.516 -13.938 1 97.62 254 SER A CA 1
ATOM 1973 C C . SER A 1 254 ? 4.5 6.875 -14.547 1 97.62 254 SER A C 1
ATOM 1975 O O . SER A 1 254 ? 3.604 7.586 -15.008 1 97.62 254 SER A O 1
ATOM 1977 N N . GLY A 1 255 ? 5.723 7.301 -14.438 1 98.31 255 GLY A N 1
ATOM 1978 C CA . GLY A 1 255 ? 6.141 8.516 -15.109 1 98.31 255 GLY A CA 1
ATOM 1979 C C . GLY A 1 255 ? 6.141 9.734 -14.203 1 98.31 255 GLY A C 1
ATOM 1980 O O . GLY A 1 255 ? 6.449 10.844 -14.648 1 98.31 255 GLY A O 1
ATOM 1981 N N . TYR A 1 256 ? 5.895 9.555 -12.914 1 98.81 256 TYR A N 1
ATOM 1982 C CA . TYR A 1 256 ? 5.816 10.688 -12 1 98.81 256 TYR A CA 1
ATOM 1983 C C . TYR A 1 256 ? 7.148 11.43 -11.93 1 98.81 256 TYR A C 1
ATOM 1985 O O . TYR A 1 256 ? 7.184 12.656 -11.984 1 98.81 256 TYR A O 1
ATOM 1993 N N . PHE A 1 257 ? 8.242 10.703 -11.906 1 98.81 257 PHE A N 1
ATOM 1994 C CA . PHE A 1 257 ? 9.555 11.305 -11.68 1 98.81 257 PHE A CA 1
ATOM 1995 C C . PHE A 1 257 ? 10.047 12.031 -12.922 1 98.81 257 PHE A C 1
ATOM 1997 O O . PHE A 1 257 ? 10.984 12.828 -12.852 1 98.81 257 PHE A O 1
ATOM 2004 N N . HIS A 1 258 ? 9.422 11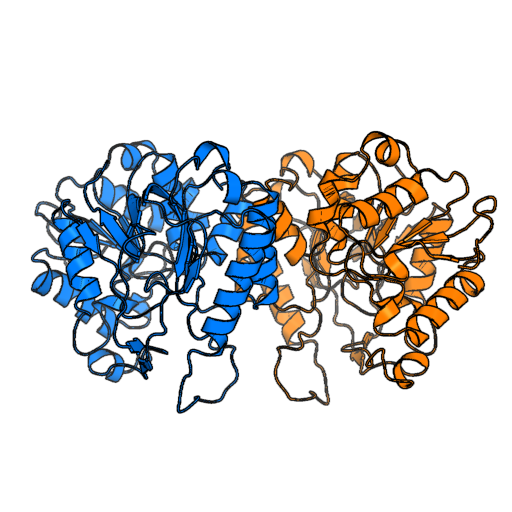.766 -14.062 1 98.31 258 HIS A N 1
ATOM 2005 C CA . HIS A 1 258 ? 9.734 12.5 -15.281 1 98.31 258 HIS A CA 1
ATOM 2006 C C . HIS A 1 258 ? 8.859 13.742 -15.414 1 98.31 258 HIS A C 1
ATOM 2008 O O . HIS A 1 258 ? 9.172 14.648 -16.188 1 98.31 258 HIS A O 1
ATOM 2014 N N . SER A 1 259 ? 7.777 13.758 -14.68 1 98.69 259 SER A N 1
ATOM 2015 C CA . SER A 1 259 ? 6.801 14.828 -14.82 1 98.69 259 SER A CA 1
ATOM 2016 C C . SER A 1 259 ? 7.047 15.938 -13.797 1 98.69 259 SER A C 1
ATOM 2018 O O . SER A 1 259 ? 7.012 17.125 -14.141 1 98.69 259 SER A O 1
ATOM 2020 N N . VAL A 1 260 ? 7.379 15.617 -12.594 1 98.81 260 VAL A N 1
ATOM 2021 C CA . VAL A 1 260 ? 7.477 16.594 -11.508 1 98.81 260 VAL A CA 1
ATOM 2022 C C . VAL A 1 260 ? 8.781 17.375 -11.633 1 98.81 260 VAL A C 1
ATOM 2024 O O . VAL A 1 260 ? 9.719 16.938 -12.305 1 98.81 260 VAL A O 1
ATOM 2027 N N . GLY A 1 261 ? 8.781 18.516 -10.984 1 98.75 261 GLY A N 1
ATOM 2028 C CA . GLY A 1 261 ? 9.961 19.359 -11.031 1 98.75 261 GLY A CA 1
ATOM 2029 C C . GLY A 1 261 ? 10.984 19.016 -9.961 1 98.75 261 GLY A C 1
ATOM 2030 O O . GLY A 1 261 ? 12.188 19.203 -10.164 1 98.75 261 GLY A O 1
ATOM 2031 N N . ALA A 1 262 ? 10.5 18.578 -8.859 1 98.88 262 ALA A N 1
ATOM 2032 C CA . ALA A 1 262 ? 11.352 18.156 -7.742 1 98.88 262 ALA A CA 1
ATOM 2033 C C . ALA A 1 262 ? 10.633 17.156 -6.844 1 98.88 262 ALA A C 1
ATOM 2035 O O . ALA A 1 262 ? 9.414 16.969 -6.965 1 98.88 262 ALA A O 1
ATOM 2036 N N . PHE A 1 263 ? 11.406 16.469 -6.098 1 98.88 263 PHE A N 1
ATOM 2037 C CA . PHE A 1 263 ? 10.891 15.453 -5.188 1 98.88 263 PHE A CA 1
ATOM 2038 C C . PHE A 1 263 ? 11.383 15.688 -3.768 1 98.88 263 PHE A C 1
ATOM 2040 O O . PHE A 1 263 ? 12.578 15.914 -3.551 1 98.88 263 PHE A O 1
ATOM 2047 N N . LEU A 1 264 ? 10.438 15.742 -2.764 1 98.94 264 LEU A N 1
ATOM 2048 C CA . LEU A 1 264 ? 10.742 15.844 -1.341 1 98.94 264 LEU A CA 1
ATOM 2049 C C . LEU A 1 264 ? 10.297 14.594 -0.597 1 98.94 264 LEU A C 1
ATOM 2051 O O . LEU A 1 264 ? 9.273 13.992 -0.937 1 98.94 264 LEU A O 1
ATOM 2055 N N . PHE A 1 265 ? 11.062 14.211 0.396 1 98.88 265 PHE A N 1
ATOM 2056 C CA . PHE A 1 265 ? 10.68 13.102 1.265 1 98.88 265 PHE A CA 1
ATOM 2057 C C . PHE A 1 265 ? 10.93 13.445 2.727 1 98.88 265 PHE A C 1
ATOM 2059 O O . PHE A 1 265 ? 12.016 13.906 3.084 1 98.88 265 PHE A O 1
ATOM 2066 N N . GLY A 1 266 ? 9.953 13.227 3.586 1 98.44 266 GLY A N 1
ATOM 2067 C CA . GLY A 1 266 ? 10.109 13.477 5.012 1 98.44 266 GLY A CA 1
ATOM 2068 C C . GLY A 1 266 ? 11.016 12.469 5.695 1 98.44 266 GLY A C 1
ATOM 2069 O O . GLY A 1 266 ? 11.156 11.336 5.223 1 98.44 266 GLY A O 1
ATOM 2070 N N . LEU A 1 267 ? 11.617 12.859 6.812 1 97.12 267 LEU A N 1
ATOM 2071 C CA . LEU A 1 267 ? 12.367 11.898 7.617 1 97.12 267 LEU A CA 1
ATOM 2072 C C . LEU A 1 267 ? 11.445 10.812 8.156 1 97.12 267 LEU A C 1
ATOM 2074 O O . LEU A 1 267 ? 10.445 11.109 8.82 1 97.12 267 LEU A O 1
ATOM 2078 N N . PRO A 1 268 ? 11.742 9.508 7.852 1 94.19 268 PRO A N 1
ATOM 2079 C CA . PRO A 1 268 ? 10.898 8.438 8.383 1 94.19 268 PRO A CA 1
ATOM 2080 C C . PRO A 1 268 ? 10.898 8.391 9.906 1 94.19 268 PRO A C 1
ATOM 2082 O O . PRO A 1 268 ? 11.961 8.461 10.531 1 94.19 268 PRO A O 1
ATOM 2085 N N . PRO A 1 269 ? 9.695 8.289 10.414 1 90.81 269 PRO A N 1
ATOM 2086 C CA . PRO A 1 269 ? 9.633 8.195 11.875 1 90.81 269 PRO A CA 1
ATOM 2087 C C . PRO A 1 269 ? 10.102 6.84 12.398 1 90.81 269 PRO A C 1
ATOM 2089 O O . PRO A 1 269 ? 10.188 5.871 11.641 1 90.81 269 PRO A O 1
ATOM 2092 N N . TYR A 1 270 ? 10.414 6.879 13.617 1 79.56 270 TYR A N 1
ATOM 2093 C CA . TYR A 1 270 ? 10.727 5.617 14.281 1 79.56 270 TYR A CA 1
ATOM 2094 C C . TYR A 1 270 ? 9.484 4.734 14.375 1 79.56 270 TYR A C 1
ATOM 2096 O O . TYR A 1 270 ? 8.391 5.219 14.688 1 79.56 270 TYR A O 1
ATOM 2104 N N . SER A 1 271 ? 9.547 3.512 13.812 1 63.41 271 SER A N 1
ATOM 2105 C CA . SER A 1 271 ? 8.391 2.623 13.844 1 63.41 271 SER A CA 1
ATOM 2106 C C . SER A 1 271 ? 8.43 1.712 15.07 1 63.41 271 SER A C 1
ATOM 2108 O O . SER A 1 271 ? 9.5 1.278 15.5 1 63.41 271 SER A O 1
ATOM 2110 N N . SER A 1 272 ? 7.215 1.747 15.883 1 54.34 272 SER A N 1
ATOM 2111 C CA . SER A 1 272 ? 7.043 0.928 17.078 1 54.34 272 SER A CA 1
ATOM 2112 C C . SER A 1 272 ? 7.34 -0.54 16.781 1 54.34 272 SER A C 1
ATOM 2114 O O . SER A 1 272 ? 7.645 -1.308 17.703 1 54.34 272 SER A O 1
ATOM 2116 N N . ASN A 1 273 ? 6.742 -1.031 15.617 1 49 273 ASN A N 1
ATOM 2117 C CA . ASN A 1 273 ? 7.012 -2.443 15.375 1 49 273 ASN A CA 1
ATOM 2118 C C . ASN A 1 273 ? 8.5 -2.764 15.516 1 49 273 ASN A C 1
ATOM 2120 O O . ASN A 1 273 ? 8.914 -3.91 15.336 1 49 273 ASN A O 1
ATOM 2124 N N . GLN A 1 274 ? 9.18 -1.722 15.289 1 47.66 274 GLN A N 1
ATOM 2125 C CA . GLN A 1 274 ? 10.57 -2.01 15.641 1 47.66 274 GLN A CA 1
ATOM 2126 C C . GLN A 1 274 ? 10.688 -2.471 17.094 1 47.66 274 GLN A C 1
ATOM 2128 O O . GLN A 1 274 ? 10.078 -1.88 17.984 1 47.66 274 GLN A O 1
ATOM 2133 N N . ARG A 1 275 ? 10.906 -3.645 17.281 1 42.84 275 ARG A N 1
ATOM 2134 C CA . ARG A 1 275 ? 10.844 -4.477 18.484 1 42.84 275 ARG A CA 1
ATOM 2135 C C . ARG A 1 275 ? 10.875 -3.623 19.75 1 42.84 275 ARG A C 1
ATOM 2137 O O . ARG A 1 275 ? 11.234 -2.443 19.688 1 42.84 275 ARG A O 1
ATOM 2144 N N . GLY A 1 276 ? 10.383 -4.277 20.891 1 41.88 276 GLY A N 1
ATOM 2145 C CA . GLY A 1 276 ? 10.266 -4.188 22.328 1 41.88 276 GLY A CA 1
ATOM 2146 C C . GLY A 1 276 ? 11.227 -3.182 22.938 1 41.88 276 GLY A C 1
ATOM 2147 O O . GLY A 1 276 ? 11.195 -2.943 24.156 1 41.88 276 GLY A O 1
ATOM 2148 N N . GLN A 1 277 ? 12.359 -3.086 22.406 1 45.28 277 GLN A N 1
ATOM 2149 C CA . GLN A 1 277 ? 13.367 -2.582 23.328 1 45.28 277 GLN A CA 1
ATOM 2150 C C . GLN A 1 277 ? 13.453 -1.059 23.281 1 45.28 277 GLN A C 1
ATOM 2152 O O . GLN A 1 277 ? 13.617 -0.475 22.203 1 45.28 277 GLN A O 1
ATOM 2157 N N . ARG A 1 278 ? 12.766 -0.493 24.188 1 49.59 278 ARG A N 1
ATOM 2158 C CA . ARG A 1 278 ? 13.133 0.881 24.516 1 49.59 278 ARG A CA 1
ATOM 2159 C C . ARG A 1 2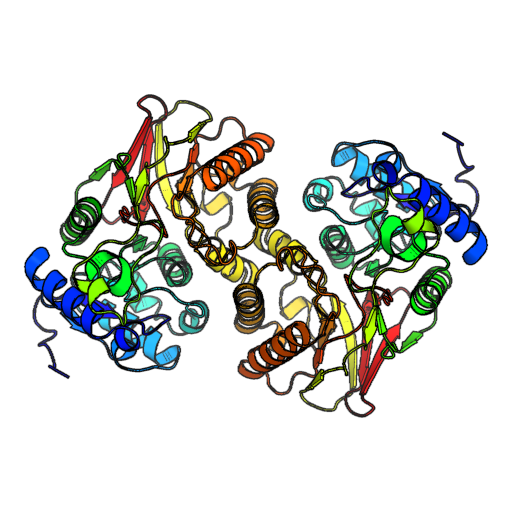78 ? 14.578 1.169 24.109 1 49.59 278 ARG A C 1
ATOM 2161 O O . ARG A 1 278 ? 15.516 0.697 24.75 1 49.59 278 ARG A O 1
ATOM 2168 N N . VAL A 1 279 ? 14.688 1.325 22.891 1 52.56 279 VAL A N 1
ATOM 2169 C CA . VAL A 1 279 ? 16.062 1.663 22.531 1 52.56 279 VAL A CA 1
ATOM 2170 C C . VAL A 1 279 ? 16.516 2.898 23.312 1 52.56 279 VAL A C 1
ATOM 2172 O O . VAL A 1 279 ? 15.875 3.951 23.234 1 52.56 279 VAL A O 1
ATOM 2175 N N . ALA A 1 280 ? 17.266 2.811 24.297 1 52.78 280 ALA A N 1
ATOM 2176 C CA . ALA A 1 280 ? 17.844 3.855 25.141 1 52.78 280 ALA A CA 1
ATOM 2177 C C . ALA A 1 280 ? 18.469 4.965 24.297 1 52.78 280 ALA A C 1
ATOM 2179 O O . ALA A 1 280 ? 18.484 6.125 24.703 1 52.78 280 ALA A O 1
ATOM 2180 N N . SER A 1 281 ? 18.891 4.562 23.062 1 61.12 281 SER A N 1
ATOM 2181 C CA . SER A 1 281 ? 19.562 5.566 22.234 1 61.12 281 SER A CA 1
ATOM 2182 C C . SER A 1 281 ? 19.109 5.492 20.781 1 61.12 281 SER A C 1
ATOM 2184 O O . SER A 1 281 ? 19.75 4.836 19.969 1 61.12 281 SER A O 1
ATOM 2186 N N . PRO A 1 282 ? 18 6.227 20.469 1 65 282 PRO A N 1
ATOM 2187 C CA . PRO A 1 282 ? 17.5 6.137 19.094 1 65 282 PRO A CA 1
ATOM 2188 C C . PRO A 1 282 ? 18.484 6.711 18.062 1 65 282 PRO A C 1
ATOM 2190 O O . PRO A 1 282 ? 19.172 7.703 18.344 1 65 282 PRO A O 1
ATOM 2193 N N . SER A 1 283 ? 19.031 5.988 17.141 1 78.31 283 SER A N 1
ATOM 2194 C CA . SER A 1 283 ? 19.859 6.402 16.016 1 78.31 283 SER A CA 1
ATOM 2195 C C . SER A 1 283 ? 19.047 6.48 14.727 1 78.31 283 SER A C 1
ATOM 2197 O O . SER A 1 283 ? 18.172 5.645 14.484 1 78.31 283 SER A O 1
ATOM 2199 N N . PRO A 1 284 ? 19.344 7.652 13.992 1 85.62 284 PRO A N 1
ATOM 2200 C CA . PRO A 1 284 ? 18.625 7.789 12.719 1 85.62 284 PRO A CA 1
ATOM 2201 C C . PRO A 1 284 ? 19.172 6.875 11.625 1 85.62 284 PRO A C 1
ATOM 2203 O O . PRO A 1 284 ? 18.844 7.043 10.453 1 85.62 284 PRO A O 1
ATOM 2206 N N . GLY A 1 285 ? 20.047 5.98 12 1 87.88 285 GLY A N 1
ATOM 2207 C CA . GLY A 1 285 ? 20.75 5.141 11.055 1 87.88 285 GLY A CA 1
ATOM 2208 C C . GLY A 1 285 ? 19.828 4.422 10.086 1 87.88 285 GLY A C 1
ATOM 2209 O O . GLY A 1 285 ? 20.047 4.465 8.867 1 87.88 285 GLY A O 1
ATOM 2210 N N . ASP A 1 286 ? 18.781 3.828 10.586 1 88.44 286 ASP A N 1
ATOM 2211 C CA . ASP A 1 286 ? 17.859 3.082 9.742 1 88.44 286 ASP A CA 1
ATOM 2212 C C . ASP A 1 286 ? 17.109 4.012 8.781 1 88.44 286 ASP A C 1
ATOM 2214 O O . ASP A 1 286 ? 16.922 3.682 7.609 1 88.44 286 ASP A O 1
ATOM 2218 N N . ALA A 1 287 ? 16.719 5.121 9.32 1 92.62 287 ALA A N 1
ATOM 2219 C CA . ALA A 1 287 ? 16.031 6.102 8.484 1 92.62 287 ALA A CA 1
ATOM 2220 C C . ALA A 1 287 ? 16.938 6.59 7.355 1 92.62 287 ALA A C 1
ATOM 2222 O O . ALA A 1 287 ? 16.5 6.695 6.207 1 92.62 287 ALA A O 1
ATOM 2223 N N . ILE A 1 288 ? 18.203 6.82 7.66 1 95.69 288 ILE A N 1
ATOM 2224 C CA . ILE A 1 288 ? 19.172 7.32 6.688 1 95.69 288 ILE A CA 1
ATOM 2225 C C . ILE A 1 288 ? 19.375 6.281 5.59 1 95.69 288 ILE A C 1
ATOM 2227 O O . ILE A 1 288 ? 19.438 6.621 4.406 1 95.69 288 ILE A O 1
ATOM 2231 N N . ARG A 1 289 ? 19.453 5.055 5.977 1 96.25 289 ARG A N 1
ATOM 2232 C CA . ARG A 1 289 ? 19.625 3.973 5.012 1 96.25 289 ARG A CA 1
ATOM 2233 C C . ARG A 1 289 ? 18.438 3.904 4.051 1 96.25 289 ARG A C 1
ATOM 2235 O O . ARG A 1 289 ? 18.625 3.744 2.842 1 96.25 289 ARG A O 1
ATOM 2242 N N . LEU A 1 290 ? 17.266 3.998 4.562 1 96.44 290 LEU A N 1
ATOM 2243 C CA . LEU A 1 290 ? 16.078 3.973 3.723 1 96.44 290 LEU A CA 1
ATOM 2244 C C . LEU A 1 290 ? 16.062 5.164 2.771 1 96.44 290 LEU A C 1
ATOM 2246 O O . LEU A 1 290 ? 15.742 5.016 1.591 1 96.44 290 LEU A O 1
ATOM 2250 N N . LEU A 1 291 ? 16.438 6.348 3.279 1 98.25 291 LEU A N 1
ATOM 2251 C CA . LEU A 1 291 ? 16.453 7.551 2.455 1 98.25 291 LEU A CA 1
ATOM 2252 C C . LEU A 1 291 ? 17.422 7.395 1.289 1 98.25 291 LEU A C 1
ATOM 2254 O O . LEU A 1 291 ? 17.109 7.777 0.159 1 98.25 291 LEU A O 1
ATOM 2258 N N . ARG A 1 292 ? 18.562 6.824 1.556 1 98.56 292 ARG A N 1
ATOM 2259 C CA . ARG A 1 292 ? 19.547 6.582 0.503 1 98.56 292 ARG A CA 1
ATOM 2260 C C . ARG A 1 292 ? 19 5.605 -0.534 1 98.56 292 ARG A C 1
ATOM 2262 O O . ARG A 1 292 ? 19.188 5.801 -1.736 1 98.56 292 ARG A O 1
ATOM 2269 N N . ALA A 1 293 ? 18.328 4.586 -0.045 1 98.44 293 ALA A N 1
ATOM 2270 C CA . ALA A 1 293 ? 17.75 3.596 -0.946 1 98.44 293 ALA A CA 1
ATOM 2271 C C . ALA A 1 293 ? 16.672 4.223 -1.828 1 98.44 293 ALA A C 1
ATOM 2273 O O . ALA A 1 293 ? 16.594 3.928 -3.023 1 98.44 293 ALA A O 1
ATOM 2274 N N . ILE A 1 294 ? 15.859 5.074 -1.27 1 98.69 294 ILE A N 1
ATOM 2275 C CA . ILE A 1 294 ? 14.812 5.773 -2.012 1 98.69 294 ILE A CA 1
ATOM 2276 C C . ILE A 1 294 ? 15.445 6.652 -3.088 1 98.69 294 ILE A C 1
ATOM 2278 O O . ILE A 1 294 ? 15.016 6.641 -4.242 1 98.69 294 ILE A O 1
ATOM 2282 N N . SER A 1 295 ? 16.469 7.379 -2.689 1 98.81 295 SER A N 1
ATOM 2283 C CA . SER A 1 295 ? 17.172 8.242 -3.637 1 98.81 295 SER A CA 1
ATOM 2284 C C . SER A 1 295 ? 17.719 7.445 -4.812 1 98.81 295 SER A C 1
ATOM 2286 O O . SER A 1 295 ? 17.594 7.859 -5.965 1 98.81 295 SER A O 1
ATOM 2288 N N . CYS A 1 296 ? 18.312 6.332 -4.52 1 98.62 296 CYS A N 1
ATOM 2289 C CA . CYS A 1 296 ? 18.875 5.473 -5.551 1 98.62 296 CYS A CA 1
ATOM 2290 C C . CYS A 1 296 ? 17.797 4.945 -6.48 1 98.62 296 CYS A C 1
ATOM 2292 O O . CYS A 1 296 ? 17.969 4.898 -7.699 1 98.62 296 CYS A O 1
ATOM 2294 N N . GLU A 1 297 ? 16.688 4.57 -5.914 1 98.38 297 GLU A N 1
ATOM 2295 C CA . GLU A 1 297 ? 15.57 4.059 -6.715 1 98.38 297 GLU A CA 1
ATOM 2296 C C . GLU A 1 297 ? 15.055 5.121 -7.676 1 98.38 297 GLU A C 1
ATOM 2298 O O . GLU A 1 297 ? 14.797 4.832 -8.852 1 98.38 297 GLU A O 1
ATOM 2303 N N . ILE A 1 298 ? 14.898 6.332 -7.191 1 98.81 298 ILE A N 1
ATOM 2304 C CA . ILE A 1 298 ? 14.438 7.434 -8.023 1 98.81 298 ILE A CA 1
ATOM 2305 C C . ILE A 1 298 ? 15.43 7.676 -9.156 1 98.81 298 ILE A C 1
ATOM 2307 O O . ILE A 1 298 ? 15.031 7.918 -10.305 1 98.81 298 ILE A O 1
ATOM 2311 N N . ALA A 1 299 ? 16.719 7.555 -8.859 1 98.56 299 ALA A N 1
ATOM 2312 C CA . ALA A 1 299 ? 17.781 7.805 -9.828 1 98.56 299 ALA A CA 1
ATOM 2313 C C . ALA A 1 299 ? 17.719 6.801 -10.977 1 98.56 299 ALA A C 1
ATOM 2315 O O . ALA A 1 299 ? 18.141 7.102 -12.094 1 98.56 299 ALA A O 1
ATOM 2316 N N . ASN A 1 300 ? 17.203 5.602 -10.719 1 97.19 300 ASN A N 1
ATOM 2317 C CA . ASN A 1 300 ? 17.031 4.602 -11.766 1 97.19 300 ASN A CA 1
ATOM 2318 C C . ASN A 1 300 ? 16.094 5.086 -12.859 1 97.19 300 ASN A C 1
ATOM 2320 O O . ASN A 1 300 ? 16.141 4.609 -14 1 97.19 300 ASN A O 1
ATOM 2324 N N . TYR A 1 301 ? 15.281 6.043 -12.539 1 98.19 301 TYR A N 1
ATOM 2325 C CA . TYR A 1 301 ? 14.305 6.543 -13.5 1 98.19 301 TYR A CA 1
ATOM 2326 C C . TYR A 1 301 ? 14.703 7.922 -14.008 1 98.19 301 TYR A C 1
ATOM 2328 O O . TYR A 1 301 ? 14.57 8.203 -15.203 1 98.19 301 TYR A O 1
ATOM 2336 N N . ASN A 1 302 ? 15.148 8.773 -13.109 1 98.62 302 ASN A N 1
ATOM 2337 C CA . ASN A 1 302 ? 15.555 10.133 -13.438 1 98.62 302 ASN A CA 1
ATOM 2338 C C . ASN A 1 302 ? 16.625 10.648 -12.469 1 98.62 302 ASN A C 1
ATOM 2340 O O . ASN A 1 302 ? 16.297 11.242 -11.438 1 98.62 302 ASN A O 1
ATOM 2344 N N . ASP A 1 303 ? 17.812 10.477 -12.82 1 98.31 303 ASP A N 1
ATOM 2345 C CA . ASP A 1 303 ? 18.922 10.844 -11.953 1 98.31 303 ASP A CA 1
ATOM 2346 C C . ASP A 1 303 ? 19.062 12.359 -11.852 1 98.31 303 ASP A C 1
ATOM 2348 O O . ASP A 1 303 ? 19.703 12.867 -10.93 1 98.31 303 ASP A O 1
ATOM 2352 N N . ARG A 1 304 ? 18.453 13.047 -12.742 1 98.38 304 ARG A N 1
ATOM 2353 C CA . ARG A 1 304 ? 18.562 14.5 -12.766 1 98.38 304 ARG A CA 1
ATOM 2354 C C . ARG A 1 304 ? 17.484 15.156 -11.906 1 98.38 304 ARG A C 1
ATOM 2356 O O . ARG A 1 304 ? 17.562 16.344 -11.602 1 98.38 304 ARG A O 1
ATOM 2363 N N . LEU A 1 305 ? 16.453 14.492 -11.539 1 98.69 305 LEU A N 1
ATOM 2364 C CA . LEU A 1 305 ? 15.375 15.055 -10.75 1 98.69 305 LEU A CA 1
ATOM 2365 C C . LEU A 1 305 ? 15.891 15.609 -9.422 1 98.69 305 LEU A C 1
ATOM 2367 O O . LEU A 1 305 ? 16.406 14.859 -8.594 1 98.69 305 LEU A O 1
ATOM 2371 N N . PRO A 1 306 ? 15.82 16.969 -9.25 1 98.75 306 PRO A N 1
ATOM 2372 C CA . PRO A 1 306 ? 16.172 17.484 -7.922 1 98.75 306 PRO A CA 1
ATOM 2373 C C . PRO A 1 306 ? 15.352 16.844 -6.805 1 98.75 306 PRO A C 1
ATOM 2375 O O . PRO A 1 306 ? 14.133 16.719 -6.918 1 98.75 306 PRO A O 1
ATOM 2378 N N . ARG A 1 307 ? 16.016 16.344 -5.836 1 98.75 307 ARG A N 1
ATOM 2379 C CA . ARG A 1 307 ? 15.305 15.688 -4.738 1 98.75 307 ARG A CA 1
ATOM 2380 C C . ARG A 1 307 ? 16 15.953 -3.406 1 98.75 307 ARG A C 1
ATOM 2382 O O . ARG A 1 307 ? 17.234 16.031 -3.344 1 98.75 307 ARG A O 1
ATOM 2389 N N . VAL A 1 308 ? 15.242 16.203 -2.41 1 98.94 308 VAL A N 1
ATOM 2390 C CA . VAL A 1 308 ? 15.688 16.453 -1.044 1 98.94 308 VAL A CA 1
ATOM 2391 C C . VAL A 1 308 ? 14.969 15.508 -0.084 1 98.94 308 VAL A C 1
ATOM 2393 O O . VAL A 1 308 ? 13.742 15.492 -0.019 1 98.94 308 VAL A O 1
ATOM 2396 N N . LEU A 1 309 ? 15.719 14.719 0.604 1 98.81 309 LEU A N 1
ATOM 2397 C CA . LEU A 1 309 ? 15.125 13.727 1.492 1 98.81 309 LEU A CA 1
ATOM 2398 C C . LEU A 1 309 ? 15.539 13.977 2.939 1 98.81 309 LEU A C 1
ATOM 2400 O O . LEU A 1 309 ? 16.641 14.445 3.201 1 98.81 309 LEU A O 1
ATOM 2404 N N . GLY A 1 310 ? 14.625 13.641 3.822 1 98.38 310 GLY A N 1
ATOM 2405 C CA . GLY A 1 310 ? 14.891 13.773 5.246 1 98.38 310 GLY A CA 1
ATOM 2406 C C . GLY A 1 310 ? 14.383 15.078 5.828 1 98.38 310 GLY A C 1
ATOM 2407 O O . GLY A 1 310 ? 14.922 15.57 6.82 1 98.38 310 GLY A O 1
ATOM 2408 N N . LEU A 1 311 ? 13.461 15.688 5.215 1 98.69 311 LEU A N 1
ATOM 2409 C CA . LEU A 1 311 ? 12.93 16.969 5.668 1 98.69 311 LEU A CA 1
ATOM 2410 C C . LEU A 1 311 ? 12.031 16.781 6.887 1 98.69 311 LEU A C 1
ATOM 2412 O O . LEU A 1 311 ? 11.461 15.711 7.082 1 98.69 311 LEU A O 1
ATOM 2416 N N . PRO A 1 312 ? 11.938 17.766 7.73 1 98.12 312 PRO A N 1
ATOM 2417 C CA . PRO A 1 312 ? 11.07 17.688 8.906 1 98.12 312 PRO A CA 1
ATOM 2418 C C . PRO A 1 312 ? 9.602 17.953 8.586 1 98.12 312 PRO A C 1
ATOM 2420 O O . PRO A 1 312 ? 9.008 18.875 9.133 1 98.12 312 PRO A O 1
ATOM 2423 N N . ILE A 1 313 ? 9.008 17.094 7.742 1 98.25 313 ILE A N 1
ATOM 2424 C CA . ILE A 1 313 ? 7.598 17.141 7.367 1 98.25 313 ILE A CA 1
ATOM 2425 C C . ILE A 1 313 ? 6.941 15.789 7.664 1 98.25 313 ILE A C 1
ATOM 2427 O O . ILE A 1 313 ? 7.621 14.766 7.727 1 98.25 313 ILE A O 1
ATOM 2431 N N . GLY A 1 314 ? 5.715 15.781 7.922 1 96.81 314 GLY A N 1
ATOM 2432 C CA . GLY A 1 314 ? 4.988 14.547 8.195 1 96.81 314 GLY A CA 1
ATOM 2433 C C . GLY A 1 314 ? 5.059 14.125 9.648 1 96.81 314 GLY A C 1
ATOM 2434 O O . GLY A 1 314 ? 4.801 14.922 10.547 1 96.81 314 GLY A O 1
ATOM 2435 N N . HIS A 1 315 ? 5.41 12.875 9.961 1 96.06 315 HIS A N 1
ATOM 2436 C CA . HIS A 1 315 ? 5.258 12.289 11.289 1 96.06 315 HIS A CA 1
ATOM 2437 C C . HIS A 1 315 ? 6.508 12.508 12.133 1 96.06 315 HIS A C 1
ATOM 2439 O O . HIS A 1 315 ? 7.137 11.547 12.586 1 96.06 315 HIS A O 1
ATOM 2445 N N . LEU A 1 316 ? 6.691 13.828 12.32 1 93.75 316 LEU A N 1
ATOM 2446 C CA . LEU A 1 316 ? 7.871 14.234 13.078 1 93.75 316 LEU A CA 1
ATOM 2447 C C . LEU A 1 316 ? 7.539 15.391 14.023 1 93.75 316 LEU A C 1
ATOM 2449 O O . LEU A 1 316 ? 6.574 16.125 13.797 1 93.75 316 LEU A O 1
ATOM 2453 N N . ARG A 1 317 ? 8.336 15.602 15.086 1 94.25 317 ARG A N 1
ATOM 2454 C CA . ARG A 1 317 ? 8.359 16.766 15.969 1 94.25 317 ARG A CA 1
ATOM 2455 C C . ARG A 1 317 ? 9.789 17.188 16.281 1 94.25 317 ARG A C 1
ATOM 2457 O O . ARG A 1 317 ? 10.562 16.406 16.844 1 94.25 317 ARG A O 1
ATOM 2464 N N . PRO A 1 318 ? 10.172 18.391 15.836 1 96.44 318 PRO A N 1
ATOM 2465 C CA . PRO A 1 318 ? 9.32 19.422 15.242 1 96.44 318 PRO A CA 1
ATOM 2466 C C . PRO A 1 318 ? 8.938 19.109 13.797 1 96.44 318 PRO A C 1
ATOM 2468 O O . PRO A 1 318 ? 9.461 18.172 13.203 1 96.44 318 PRO A O 1
ATOM 2471 N N . GLN A 1 319 ? 7.965 19.828 13.266 1 97.81 319 GLN A N 1
ATOM 2472 C CA . GLN A 1 319 ? 7.363 19.609 11.953 1 97.81 319 GLN A CA 1
ATOM 2473 C C . GLN A 1 319 ? 7.023 20.938 11.273 1 97.81 319 GLN A C 1
ATOM 2475 O O . GLN A 1 319 ? 6.391 21.797 11.875 1 97.81 319 GLN A O 1
ATOM 2480 N N . TYR A 1 320 ? 7.504 21.125 10.078 1 98.75 320 TYR A N 1
ATOM 2481 C CA . TYR A 1 320 ? 6.977 22.203 9.266 1 98.75 320 TYR A CA 1
ATOM 2482 C C . TYR A 1 320 ? 5.605 21.844 8.703 1 98.75 320 TYR A C 1
ATOM 2484 O O . TYR A 1 320 ? 5.379 20.719 8.281 1 98.75 320 TYR A O 1
ATOM 2492 N N . ILE A 1 321 ? 4.672 22.781 8.727 1 98.81 321 ILE A N 1
ATOM 2493 C CA . ILE A 1 321 ? 3.441 22.672 7.949 1 98.81 321 ILE A CA 1
ATOM 2494 C C . ILE A 1 321 ? 3.658 23.266 6.559 1 98.81 321 ILE A C 1
ATOM 2496 O O . ILE A 1 321 ? 4.035 24.438 6.426 1 98.81 321 ILE A O 1
ATOM 2500 N N . ILE A 1 322 ? 3.494 22.453 5.535 1 98.81 322 ILE A N 1
ATOM 2501 C CA . ILE A 1 322 ? 3.805 22.938 4.191 1 98.81 322 ILE A CA 1
ATOM 2502 C C . ILE A 1 322 ? 2.52 23.047 3.371 1 98.81 322 ILE A C 1
ATOM 2504 O O . ILE A 1 322 ? 1.524 22.375 3.676 1 98.81 322 ILE A O 1
ATOM 2508 N N . PRO A 1 323 ? 2.529 23.953 2.361 1 98.62 323 PRO A N 1
ATOM 2509 C CA . PRO A 1 323 ? 1.327 24.047 1.532 1 98.62 323 PRO A CA 1
ATOM 2510 C C . PRO A 1 323 ? 1.068 22.797 0.707 1 98.62 323 PRO A C 1
ATOM 2512 O O . PRO A 1 323 ? 2.012 22.172 0.215 1 98.62 323 PRO A O 1
ATOM 2515 N N . TYR A 1 324 ? -0.083 22.328 0.66 1 98.62 324 TYR A N 1
ATOM 2516 C CA . TYR A 1 324 ? -0.595 21.297 -0.248 1 98.62 324 TYR A CA 1
ATOM 2517 C C . TYR A 1 324 ? -1.386 21.938 -1.389 1 98.62 324 TYR A C 1
ATOM 2519 O O . TYR A 1 324 ? -2.451 22.516 -1.166 1 98.62 324 TYR A O 1
ATOM 2527 N N . GLY A 1 325 ? -0.88 21.875 -2.529 1 97.75 325 GLY A N 1
ATOM 2528 C CA . GLY A 1 325 ? -1.471 22.594 -3.645 1 97.75 325 GLY A CA 1
ATOM 2529 C C . GLY A 1 325 ? -1 24.031 -3.736 1 97.75 325 GLY A C 1
ATOM 2530 O O . GLY A 1 325 ? -1.522 24.812 -4.535 1 97.75 325 GLY A O 1
ATOM 2531 N N . GLY A 1 326 ? -0.136 24.438 -2.871 1 98 326 GLY A N 1
ATOM 2532 C CA . GLY A 1 326 ? 0.513 25.734 -2.916 1 98 326 GLY A CA 1
ATOM 2533 C C . GLY A 1 326 ? 1.945 25.672 -3.408 1 98 326 GLY A C 1
ATOM 2534 O O . GLY A 1 326 ? 2.395 24.625 -3.891 1 98 326 GLY A O 1
ATOM 2535 N N . THR A 1 327 ? 2.67 26.719 -3.199 1 98.31 327 THR A N 1
ATOM 2536 C CA . THR A 1 327 ? 3.967 26.859 -3.848 1 98.31 327 THR A CA 1
ATOM 2537 C C . THR A 1 327 ? 5.094 26.438 -2.906 1 98.31 327 THR A C 1
ATOM 2539 O O . THR A 1 327 ? 5.113 26.844 -1.739 1 98.31 327 THR A O 1
ATOM 2542 N N . ILE A 1 328 ? 5.988 25.641 -3.379 1 98.81 328 ILE A N 1
ATOM 2543 C CA . ILE A 1 328 ? 7.258 25.312 -2.746 1 98.81 328 ILE A CA 1
ATOM 2544 C C . ILE A 1 328 ? 8.398 25.547 -3.732 1 98.81 328 ILE A C 1
ATOM 2546 O O . ILE A 1 328 ? 8.25 25.312 -4.93 1 98.81 328 ILE A O 1
ATOM 2550 N N . GLU A 1 329 ? 9.445 26.078 -3.277 1 98.81 329 GLU A N 1
ATOM 2551 C CA . GLU A 1 329 ? 10.664 26.266 -4.07 1 98.81 329 GLU A CA 1
ATOM 2552 C C . GLU A 1 329 ? 11.789 25.375 -3.568 1 98.81 329 GLU A C 1
ATOM 2554 O O . GLU A 1 329 ? 12.062 25.312 -2.367 1 98.81 329 GLU A O 1
ATOM 2559 N N . VAL A 1 330 ? 12.336 24.625 -4.457 1 98.88 330 VAL A N 1
ATOM 2560 C CA . VAL A 1 330 ? 13.539 23.828 -4.203 1 98.88 330 VAL A CA 1
ATOM 2561 C C . VAL A 1 330 ? 14.719 24.422 -4.953 1 98.88 330 VAL A C 1
ATOM 2563 O O . VAL A 1 330 ? 14.734 24.469 -6.184 1 98.88 330 VAL A O 1
ATOM 2566 N N . ASP A 1 331 ? 15.672 24.938 -4.23 1 98.56 331 ASP A N 1
ATOM 2567 C CA . ASP A 1 331 ? 16.875 25.531 -4.82 1 98.56 331 ASP A CA 1
ATOM 2568 C C . ASP A 1 331 ? 18.078 24.625 -4.633 1 98.56 331 ASP A C 1
ATOM 2570 O O . ASP A 1 331 ? 18.734 24.641 -3.582 1 98.56 331 ASP A O 1
ATOM 2574 N N . GLY A 1 332 ? 18.375 23.875 -5.648 1 96.56 332 GLY A N 1
ATOM 2575 C CA . GLY A 1 332 ? 19.484 22.922 -5.582 1 96.56 332 GLY A CA 1
ATOM 2576 C C . GLY A 1 332 ? 20.844 23.594 -5.508 1 96.56 332 GLY A C 1
ATOM 2577 O O . GLY A 1 332 ? 21.797 23 -5.012 1 96.56 332 GLY A O 1
ATOM 2578 N N . LYS A 1 333 ? 20.969 24.766 -5.938 1 96.81 333 LYS A N 1
ATOM 2579 C CA . LYS A 1 333 ? 22.234 25.5 -5.895 1 96.81 333 LYS A CA 1
ATOM 2580 C C . LYS A 1 333 ? 22.547 25.969 -4.477 1 96.81 333 LYS A C 1
ATOM 2582 O O . LYS A 1 333 ? 23.641 25.719 -3.971 1 96.81 333 LYS A O 1
ATOM 2587 N N . ARG A 1 334 ? 21.578 26.531 -3.889 1 97.56 334 ARG A N 1
ATOM 2588 C CA . ARG A 1 334 ? 21.75 27.062 -2.541 1 97.56 334 ARG A CA 1
ATOM 2589 C C . ARG A 1 334 ? 21.422 26.016 -1.489 1 97.56 334 ARG A C 1
ATOM 2591 O O . ARG A 1 334 ? 21.672 26.219 -0.301 1 97.56 334 ARG A O 1
ATOM 2598 N N . LYS A 1 335 ? 20.781 24.938 -1.9 1 98 335 LYS A N 1
ATOM 2599 C CA . LYS A 1 335 ? 20.328 23.844 -1.032 1 98 335 LYS A CA 1
ATOM 2600 C C . LYS A 1 335 ? 19.344 24.344 0.016 1 98 335 LYS A C 1
ATOM 2602 O O . LYS A 1 335 ? 19.547 24.141 1.215 1 98 335 LYS A O 1
ATOM 2607 N N . THR A 1 336 ? 18.312 24.969 -0.496 1 98.62 336 THR A N 1
ATOM 2608 C CA . THR A 1 336 ? 17.219 25.438 0.354 1 98.62 336 THR A CA 1
ATOM 2609 C C . THR A 1 336 ? 15.883 24.953 -0.179 1 98.62 336 THR A C 1
ATOM 2611 O O . THR A 1 336 ? 15.719 24.766 -1.387 1 98.62 336 THR A O 1
ATOM 2614 N N . VAL A 1 337 ? 15.016 24.656 0.664 1 98.88 337 VAL A N 1
ATOM 2615 C CA . VAL A 1 337 ? 13.609 24.406 0.371 1 98.88 337 VAL A CA 1
ATOM 2616 C C . VAL A 1 337 ? 12.742 25.453 1.059 1 98.88 337 VAL A C 1
ATOM 2618 O O . VAL A 1 337 ? 12.867 25.672 2.268 1 98.88 337 VAL A O 1
ATOM 2621 N N . THR A 1 338 ? 11.914 26.141 0.312 1 98.88 338 THR A N 1
ATOM 2622 C CA . THR A 1 338 ? 11.102 27.219 0.855 1 98.88 338 THR A CA 1
ATOM 2623 C C . THR A 1 338 ? 9.617 26.984 0.567 1 98.88 338 THR A C 1
ATOM 2625 O O . THR A 1 338 ? 9.242 26.688 -0.569 1 98.88 338 THR A O 1
ATOM 2628 N N . ALA A 1 339 ? 8.82 27.031 1.598 1 98.75 339 ALA A N 1
ATOM 2629 C CA . ALA A 1 339 ? 7.367 26.953 1.47 1 98.75 339 ALA A CA 1
ATOM 2630 C C . ALA A 1 339 ? 6.738 28.344 1.489 1 98.75 339 ALA A C 1
ATOM 2632 O O . ALA A 1 339 ? 7.145 29.203 2.275 1 98.75 339 ALA A O 1
ATOM 2633 N N . PHE A 1 340 ? 5.766 28.547 0.67 1 98.62 340 PHE A N 1
ATOM 2634 C CA . PHE A 1 340 ? 5.07 29.828 0.591 1 98.62 340 PHE A CA 1
ATOM 2635 C C . PHE A 1 340 ? 3.625 29.688 1.052 1 98.62 340 PHE A C 1
ATOM 2637 O O . PHE A 1 340 ? 2.963 28.688 0.75 1 98.62 340 PHE A O 1
ATOM 2644 N N . TYR A 1 341 ? 3.072 30.672 1.764 1 97.94 341 TYR A N 1
ATOM 2645 C CA . TYR A 1 341 ? 1.8 30.531 2.461 1 97.94 341 TYR A CA 1
ATOM 2646 C C . TYR A 1 341 ? 0.755 31.484 1.897 1 97.94 341 TYR A C 1
ATOM 2648 O O . TYR A 1 341 ? -0.289 31.703 2.514 1 97.94 341 TYR A O 1
ATOM 2656 N N . GLU A 1 342 ? 1.011 32.031 0.706 1 91.56 342 GLU A N 1
ATOM 2657 C CA . GLU A 1 342 ? -0.008 32.812 -0.01 1 91.56 342 GLU A CA 1
ATOM 2658 C C . GLU A 1 342 ? -0.954 31.875 -0.773 1 91.56 342 GLU A C 1
ATOM 2660 O O . GLU A 1 342 ? -0.513 31.078 -1.6 1 91.56 342 GLU A O 1
ATOM 2665 N N . PRO A 1 343 ? -2.238 31.953 -0.378 1 77.62 343 PRO A N 1
ATOM 2666 C CA . PRO A 1 343 ? -3.156 31.062 -1.091 1 77.62 343 PRO A CA 1
ATOM 2667 C C . PRO A 1 343 ? -3.262 31.391 -2.578 1 77.62 343 PRO A C 1
ATOM 2669 O O . PRO A 1 343 ? -3.066 32.531 -2.977 1 77.62 343 PRO A O 1
ATOM 2672 N N . GLN A 1 344 ? -3.273 30.422 -3.436 1 68.38 344 GLN A N 1
ATOM 2673 C CA . GLN A 1 344 ? -3.441 30.672 -4.867 1 68.38 344 GLN A CA 1
ATOM 2674 C C . GLN A 1 344 ? -4.91 30.859 -5.223 1 68.38 344 GLN A C 1
ATOM 2676 O O . GLN A 1 344 ? -5.797 30.359 -4.527 1 68.38 344 GLN A O 1
ATOM 2681 N N . MET B 1 1 ? 24.969 -24.453 -21.75 1 30.36 1 MET B N 1
ATOM 2682 C CA . MET B 1 1 ? 23.531 -24.188 -21.797 1 30.36 1 MET B CA 1
ATOM 2683 C C . MET B 1 1 ? 22.797 -25.297 -22.531 1 30.36 1 MET B C 1
ATOM 2685 O O . MET B 1 1 ? 23.016 -25.5 -23.734 1 30.36 1 MET B O 1
ATOM 2689 N N . LYS B 1 2 ? 22.609 -26.406 -21.953 1 42.5 2 LYS B N 1
ATOM 2690 C CA . LYS B 1 2 ? 22.062 -27.531 -22.703 1 42.5 2 LYS B CA 1
ATOM 2691 C C . LYS B 1 2 ? 20.922 -27.078 -23.609 1 42.5 2 LYS B C 1
ATOM 2693 O O . LYS B 1 2 ? 19.906 -26.562 -23.141 1 42.5 2 LYS B O 1
ATOM 2698 N N . THR B 1 3 ? 21.188 -26.641 -24.719 1 43.09 3 THR B N 1
ATOM 2699 C CA . THR B 1 3 ? 20.25 -26.203 -25.75 1 43.09 3 THR B CA 1
ATOM 2700 C C . THR B 1 3 ? 19.109 -27.219 -25.922 1 43.09 3 THR B C 1
ATOM 2702 O O . THR B 1 3 ? 19.312 -28.297 -26.469 1 43.09 3 THR B O 1
ATOM 2705 N N . TYR B 1 4 ? 18.266 -27.359 -24.875 1 52.34 4 TYR B N 1
ATOM 2706 C CA . TYR B 1 4 ? 17.141 -28.234 -25.094 1 52.34 4 TYR B CA 1
ATOM 2707 C C . TYR B 1 4 ? 16.438 -27.906 -26.406 1 52.34 4 TYR B C 1
ATOM 2709 O O . TYR B 1 4 ? 16.406 -26.734 -26.828 1 52.34 4 TYR B O 1
ATOM 2717 N N . ASP B 1 5 ? 16.281 -28.906 -27.156 1 60.59 5 ASP B N 1
ATOM 2718 C CA . ASP B 1 5 ? 15.578 -28.859 -28.438 1 60.59 5 ASP B CA 1
ATOM 2719 C C . ASP B 1 5 ? 14.156 -28.312 -28.266 1 60.59 5 ASP B C 1
ATOM 2721 O O . ASP B 1 5 ? 13.273 -29.016 -27.766 1 60.59 5 ASP B O 1
ATOM 2725 N N . ILE B 1 6 ? 13.883 -27.031 -28.312 1 67.25 6 ILE B N 1
ATOM 2726 C CA . ILE B 1 6 ? 12.633 -26.281 -28.234 1 67.25 6 ILE B CA 1
ATOM 2727 C C . ILE B 1 6 ? 11.625 -26.844 -29.234 1 67.25 6 ILE B C 1
ATOM 2729 O O . ILE B 1 6 ? 10.445 -26.484 -29.188 1 67.25 6 ILE B O 1
ATOM 2733 N N . ASP B 1 7 ? 11.992 -27.953 -29.891 1 77.75 7 ASP B N 1
ATOM 2734 C CA . ASP B 1 7 ? 11.094 -28.484 -30.906 1 77.75 7 ASP B CA 1
ATOM 2735 C C . ASP B 1 7 ? 10.18 -29.562 -30.312 1 77.75 7 ASP B C 1
ATOM 2737 O O . ASP B 1 7 ? 9.148 -29.891 -30.906 1 77.75 7 ASP B O 1
ATOM 2741 N N . ARG B 1 8 ? 10.523 -29.906 -29.125 1 88 8 ARG B N 1
ATOM 2742 C CA . ARG B 1 8 ? 9.656 -30.875 -28.453 1 88 8 ARG B CA 1
ATOM 2743 C C . ARG B 1 8 ? 8.766 -30.203 -27.422 1 88 8 ARG B C 1
ATOM 2745 O O . ARG B 1 8 ? 9.008 -29.047 -27.047 1 88 8 ARG B O 1
ATOM 2752 N N . ASN B 1 9 ? 7.688 -30.969 -27.094 1 94.94 9 ASN B N 1
ATOM 2753 C CA . ASN B 1 9 ? 6.867 -30.469 -26 1 94.94 9 ASN B CA 1
ATOM 2754 C C . ASN B 1 9 ? 7.691 -30.266 -24.734 1 94.94 9 ASN B C 1
ATOM 2756 O O . ASN B 1 9 ? 8.477 -31.141 -24.359 1 94.94 9 ASN B O 1
ATOM 2760 N N . HIS B 1 10 ? 7.66 -29.078 -24.141 1 97.19 10 HIS B N 1
ATOM 2761 C CA . HIS B 1 10 ? 8.492 -28.75 -22.984 1 97.19 10 HIS B CA 1
ATOM 2762 C C . HIS B 1 10 ? 7.801 -27.734 -22.078 1 97.19 10 HIS B C 1
ATOM 2764 O O . HIS B 1 10 ? 6.742 -27.203 -22.422 1 97.19 10 HIS B O 1
ATOM 2770 N N . ILE B 1 11 ? 8.336 -27.609 -20.906 1 98 11 ILE B N 1
ATOM 2771 C CA . ILE B 1 11 ? 7.926 -26.547 -19.984 1 98 11 ILE B CA 1
ATOM 2772 C C . ILE B 1 11 ? 9.023 -25.5 -19.891 1 98 11 ILE B C 1
ATOM 2774 O O . ILE B 1 11 ? 10.18 -25.812 -19.578 1 98 11 ILE B O 1
ATOM 2778 N N . ALA B 1 12 ? 8.68 -24.281 -20.234 1 98.38 12 ALA B N 1
ATOM 2779 C CA . ALA B 1 12 ? 9.633 -23.188 -20.094 1 98.38 12 ALA B CA 1
ATOM 2780 C C . ALA B 1 12 ? 9.734 -22.734 -18.641 1 98.38 12 ALA B C 1
ATOM 2782 O O . ALA B 1 12 ? 8.727 -22.656 -17.938 1 98.38 12 ALA B O 1
ATOM 2783 N N . VAL B 1 13 ? 10.93 -22.516 -18.156 1 98.38 13 VAL B N 1
ATOM 2784 C CA . VAL B 1 13 ? 11.18 -21.969 -16.828 1 98.38 13 VAL B CA 1
ATOM 2785 C C . VAL B 1 13 ? 11.852 -20.609 -16.953 1 98.38 13 VAL B C 1
ATOM 2787 O O . VAL B 1 13 ? 12.891 -20.469 -17.594 1 98.38 13 VAL B O 1
ATOM 2790 N N . VAL B 1 14 ? 11.195 -19.578 -16.391 1 98.5 14 VAL B N 1
ATOM 2791 C CA . VAL B 1 14 ? 11.68 -18.203 -16.5 1 98.5 14 VAL B CA 1
ATOM 2792 C C . VAL B 1 14 ? 11.766 -17.578 -15.117 1 98.5 14 VAL B C 1
ATOM 2794 O O . VAL B 1 14 ? 11.125 -18.047 -14.172 1 98.5 14 VAL B O 1
ATOM 2797 N N . ALA B 1 15 ? 12.594 -16.547 -14.922 1 98.25 15 ALA B N 1
ATOM 2798 C CA . ALA B 1 15 ? 12.656 -15.727 -13.719 1 98.25 15 ALA B CA 1
ATOM 2799 C C . ALA B 1 15 ? 12.281 -14.281 -14.016 1 98.25 15 ALA B C 1
ATOM 2801 O O . ALA B 1 15 ? 13.148 -13.414 -14.133 1 98.25 15 ALA B O 1
ATOM 2802 N N . PRO B 1 16 ? 10.961 -13.977 -14.062 1 97.25 16 PRO B N 1
ATOM 2803 C CA . PRO B 1 16 ? 10.516 -12.625 -14.414 1 97.25 16 PRO B CA 1
ATOM 2804 C C . PRO B 1 16 ? 10.953 -11.578 -13.391 1 97.25 16 PRO B C 1
ATOM 2806 O O . PRO B 1 16 ? 11.023 -10.391 -13.711 1 97.25 16 PRO B O 1
ATOM 2809 N N . SER B 1 17 ? 11.227 -11.977 -12.188 1 94.44 17 SER B N 1
ATOM 2810 C CA . SER B 1 17 ? 11.609 -11.062 -11.117 1 94.44 17 SER B CA 1
ATOM 2811 C C . SER B 1 17 ? 12.922 -11.484 -10.469 1 94.44 17 SER B C 1
ATOM 2813 O O . SER B 1 17 ? 13.984 -11.375 -11.078 1 94.44 17 SER B O 1
ATOM 2815 N N . SER B 1 18 ? 12.867 -12.297 -9.344 1 91.06 18 SER B N 1
ATOM 2816 C CA . SER B 1 18 ? 14.094 -12.711 -8.664 1 91.06 18 SER B CA 1
ATOM 2817 C C . SER B 1 18 ? 14.664 -13.984 -9.273 1 91.06 18 SER B C 1
ATOM 2819 O O . SER B 1 18 ? 13.93 -14.953 -9.492 1 91.06 18 SER B O 1
ATOM 2821 N N . PRO B 1 19 ? 15.93 -14.008 -9.562 1 92.38 19 PRO B N 1
ATOM 2822 C CA . PRO B 1 19 ? 16.547 -15.258 -10.016 1 92.38 19 PRO B CA 1
ATOM 2823 C C . PRO B 1 19 ? 16.953 -16.172 -8.859 1 92.38 19 PRO B C 1
ATOM 2825 O O . PRO B 1 19 ? 18.141 -16.438 -8.664 1 92.38 19 PRO B O 1
ATOM 2828 N N . ALA B 1 20 ? 16.031 -16.703 -8.234 1 92.62 20 ALA B N 1
ATOM 2829 C CA . ALA B 1 20 ? 16.203 -17.469 -7 1 92.62 20 ALA B CA 1
ATOM 2830 C C . ALA B 1 20 ? 17.016 -18.734 -7.246 1 92.62 20 ALA B C 1
ATOM 2832 O O . ALA B 1 20 ? 17.562 -19.328 -6.309 1 92.62 20 ALA B O 1
ATOM 2833 N N . ALA B 1 21 ? 17.047 -19.188 -8.477 1 94.38 21 ALA B N 1
ATOM 2834 C CA . ALA B 1 21 ? 17.891 -20.344 -8.836 1 94.38 21 ALA B CA 1
ATOM 2835 C C . ALA B 1 21 ? 19.344 -20.109 -8.422 1 94.38 21 ALA B C 1
ATOM 2837 O O . ALA B 1 21 ? 20.047 -21.047 -8.062 1 94.38 21 ALA B O 1
ATOM 2838 N N . LEU B 1 22 ? 19.734 -18.828 -8.461 1 94.81 22 LEU B N 1
ATOM 2839 C CA . LEU B 1 22 ? 21.109 -18.469 -8.109 1 94.81 22 LEU B CA 1
ATOM 2840 C C . LEU B 1 22 ? 21.312 -18.5 -6.602 1 94.81 22 LEU B C 1
ATOM 2842 O O . LEU B 1 22 ? 22.453 -18.625 -6.129 1 94.81 22 LEU B O 1
ATOM 2846 N N . ILE B 1 23 ? 20.266 -18.453 -5.883 1 93.75 23 ILE B N 1
ATOM 2847 C CA . ILE B 1 23 ? 20.328 -18.438 -4.426 1 93.75 23 ILE B CA 1
ATOM 2848 C C . ILE B 1 23 ? 20.359 -19.875 -3.902 1 93.75 23 ILE B C 1
ATOM 2850 O O . ILE B 1 23 ? 21.109 -20.188 -2.965 1 93.75 23 ILE B O 1
ATOM 2854 N N . GLY B 1 24 ? 19.594 -20.719 -4.43 1 96.44 24 GLY B N 1
ATOM 2855 C CA . GLY B 1 24 ? 19.516 -22.125 -4.078 1 96.44 24 GLY B CA 1
ATOM 2856 C C . GLY B 1 24 ? 19.594 -23.047 -5.277 1 96.44 24 GLY B C 1
ATOM 2857 O O . GLY B 1 24 ? 18.594 -23.656 -5.676 1 96.44 24 GLY B O 1
ATOM 2858 N N . PRO B 1 25 ? 20.781 -23.203 -5.758 1 97.06 25 PRO B N 1
ATOM 2859 C CA . PRO B 1 25 ? 20.953 -23.969 -6.996 1 97.06 25 PRO B CA 1
ATOM 2860 C C . PRO B 1 25 ? 20.531 -25.438 -6.844 1 97.06 25 PRO B C 1
ATOM 2862 O O . PRO B 1 25 ? 20.016 -26.031 -7.785 1 97.06 25 PRO B O 1
ATOM 2865 N N . ALA B 1 26 ? 20.75 -26.016 -5.676 1 98.06 26 ALA B N 1
ATOM 2866 C CA . ALA B 1 26 ? 20.391 -27.422 -5.469 1 98.06 26 ALA B CA 1
ATOM 2867 C C . ALA B 1 26 ? 18.875 -27.594 -5.461 1 98.06 26 ALA B C 1
ATOM 2869 O O . ALA B 1 26 ? 18.344 -28.562 -6.016 1 98.06 26 ALA B O 1
ATOM 2870 N N . VAL B 1 27 ? 18.188 -26.656 -4.836 1 98.06 27 VAL B N 1
ATOM 2871 C CA . VAL B 1 27 ? 16.719 -26.672 -4.809 1 98.06 27 VAL B CA 1
ATOM 2872 C C . VAL B 1 27 ? 16.172 -26.5 -6.227 1 98.06 27 VAL B C 1
ATOM 2874 O O . VAL B 1 27 ? 15.234 -27.188 -6.625 1 98.06 27 VAL B O 1
ATOM 2877 N N . HIS B 1 28 ? 16.812 -25.594 -6.977 1 98.12 28 HIS B N 1
ATOM 2878 C CA . HIS B 1 28 ? 16.438 -25.359 -8.367 1 98.12 28 HIS B CA 1
ATOM 2879 C C . HIS B 1 28 ? 16.578 -26.641 -9.195 1 98.12 28 HIS B C 1
ATOM 2881 O O . HIS B 1 28 ? 15.68 -27.016 -9.945 1 98.12 28 HIS B O 1
ATOM 2887 N N . GLU B 1 29 ? 17.703 -27.312 -9.016 1 98 29 GLU B N 1
ATOM 2888 C CA . GLU B 1 29 ? 17.953 -28.547 -9.766 1 98 29 GLU B CA 1
ATOM 2889 C C . GLU B 1 29 ? 16.922 -29.609 -9.438 1 98 29 GLU B C 1
ATOM 2891 O O . GLU B 1 29 ? 16.484 -30.344 -10.32 1 98 29 GLU B O 1
ATOM 2896 N N . GLN B 1 30 ? 16.578 -29.719 -8.203 1 98.5 30 GLN B N 1
ATOM 2897 C CA . GLN B 1 30 ? 15.547 -30.672 -7.809 1 98.5 30 GLN B CA 1
ATOM 2898 C C . GLN B 1 30 ? 14.203 -30.328 -8.438 1 98.5 30 GLN B C 1
ATOM 2900 O O . GLN B 1 30 ? 13.461 -31.219 -8.867 1 98.5 30 GLN B O 1
ATOM 2905 N N . ALA B 1 31 ? 13.898 -29.031 -8.508 1 98.5 31 ALA B N 1
ATOM 2906 C CA . ALA B 1 31 ? 12.672 -28.594 -9.172 1 98.5 31 ALA B CA 1
ATOM 2907 C C . ALA B 1 31 ? 12.672 -29.016 -10.641 1 98.5 31 ALA B C 1
ATOM 2909 O O . ALA B 1 31 ? 11.656 -29.5 -11.148 1 98.5 31 ALA B O 1
ATOM 2910 N N . MET B 1 32 ? 13.812 -28.844 -11.328 1 97.88 32 MET B N 1
ATOM 2911 C CA . MET B 1 32 ? 13.93 -29.203 -12.734 1 97.88 32 MET B CA 1
ATOM 2912 C C . MET B 1 32 ? 13.719 -30.703 -12.93 1 97.88 32 MET B C 1
ATOM 2914 O O . MET B 1 32 ? 12.984 -31.125 -13.828 1 97.88 32 MET B O 1
ATOM 2918 N N . ARG B 1 33 ? 14.289 -31.453 -12.055 1 97.88 33 ARG B N 1
ATOM 2919 C CA . ARG B 1 33 ? 14.117 -32.906 -12.125 1 97.88 33 ARG B CA 1
ATOM 2920 C C . ARG B 1 33 ? 12.656 -33.281 -11.914 1 97.88 33 ARG B C 1
ATOM 2922 O O . ARG B 1 33 ? 12.125 -34.156 -12.625 1 97.88 33 ARG B O 1
ATOM 2929 N N . ARG B 1 34 ? 12.062 -32.656 -11.016 1 98.12 34 ARG B N 1
ATOM 2930 C CA . ARG B 1 34 ? 10.688 -33 -10.656 1 98.12 34 ARG B CA 1
ATOM 2931 C C . ARG B 1 34 ? 9.719 -32.594 -11.758 1 98.12 34 ARG B C 1
ATOM 2933 O O . ARG B 1 34 ? 8.711 -33.281 -11.984 1 98.12 34 ARG B O 1
ATOM 2940 N N . ILE B 1 35 ? 10.016 -31.484 -12.43 1 97.94 35 ILE B N 1
ATOM 2941 C CA . ILE B 1 35 ? 9.188 -31.094 -13.57 1 97.94 35 ILE B CA 1
ATOM 2942 C C . ILE B 1 35 ? 9.141 -32.219 -14.586 1 97.94 35 ILE B C 1
ATOM 2944 O O . ILE B 1 35 ? 8.062 -32.594 -15.07 1 97.94 35 ILE B O 1
ATOM 2948 N N . ASN B 1 36 ? 10.273 -32.75 -14.812 1 95.62 36 ASN B N 1
ATOM 2949 C CA . ASN B 1 36 ? 10.375 -33.844 -15.773 1 95.62 36 ASN B CA 1
ATOM 2950 C C . ASN B 1 36 ? 9.727 -35.125 -15.25 1 95.62 36 ASN B C 1
ATOM 2952 O O . ASN B 1 36 ? 8.844 -35.688 -15.891 1 95.62 36 ASN B O 1
ATOM 2956 N N . THR B 1 37 ? 10.039 -35.5 -14.062 1 96.38 37 THR B N 1
ATOM 2957 C CA . THR B 1 37 ? 9.641 -36.812 -13.539 1 96.38 37 THR B CA 1
ATOM 2958 C C . THR B 1 37 ? 8.164 -36.812 -13.156 1 96.38 37 THR B C 1
ATOM 2960 O O . THR B 1 37 ? 7.477 -37.844 -13.305 1 96.38 37 THR B O 1
ATOM 2963 N N . GLU B 1 38 ? 7.676 -35.719 -12.703 1 95.94 38 GLU B N 1
ATOM 2964 C CA . GLU B 1 38 ? 6.312 -35.688 -12.188 1 95.94 38 GLU B CA 1
ATOM 2965 C C . GLU B 1 38 ? 5.316 -35.312 -13.281 1 95.94 38 GLU B C 1
ATOM 2967 O O . GLU B 1 38 ? 4.156 -35.719 -13.242 1 95.94 38 GLU B O 1
ATOM 2972 N N . PHE B 1 39 ? 5.785 -34.562 -14.273 1 96.25 39 PHE B N 1
ATOM 2973 C CA . PHE B 1 39 ? 4.801 -34 -15.195 1 96.25 39 PHE B CA 1
ATOM 2974 C C . PHE B 1 39 ? 5.09 -34.406 -16.625 1 96.25 39 PHE B C 1
ATOM 2976 O O . PHE B 1 39 ? 4.289 -34.156 -17.531 1 96.25 39 PHE B O 1
ATOM 2983 N N . GLY B 1 40 ? 6.242 -35 -16.906 1 94.31 40 GLY B N 1
ATOM 2984 C CA . GLY B 1 40 ? 6.504 -35.719 -18.156 1 94.31 40 GLY B CA 1
ATOM 2985 C C . GLY B 1 40 ? 7.016 -34.781 -19.25 1 94.31 40 GLY B C 1
ATOM 2986 O O . GLY B 1 40 ? 6.969 -35.156 -20.438 1 94.31 40 GLY B O 1
ATOM 2987 N N . PHE B 1 41 ? 7.344 -33.562 -18.969 1 95.88 41 PHE B N 1
ATOM 2988 C CA . PHE B 1 41 ? 7.898 -32.625 -19.922 1 95.88 41 PHE B CA 1
ATOM 2989 C C . PHE B 1 41 ? 9.273 -32.156 -19.469 1 95.88 41 PHE B C 1
ATOM 2991 O O . PHE B 1 41 ? 9.484 -31.875 -18.281 1 95.88 41 PHE B O 1
ATOM 2998 N N . PRO B 1 42 ? 10.227 -32.156 -20.391 1 96.25 42 PRO B N 1
ATOM 2999 C CA . PRO B 1 42 ? 11.523 -31.594 -20 1 96.25 42 PRO B CA 1
ATOM 3000 C C . PRO B 1 42 ? 11.453 -30.094 -19.719 1 96.25 42 PRO B C 1
ATOM 3002 O O . PRO B 1 42 ? 10.789 -29.359 -20.453 1 96.25 42 PRO B O 1
ATOM 3005 N N . PRO B 1 43 ? 12.094 -29.672 -18.641 1 97.25 43 PRO B N 1
ATOM 3006 C CA . PRO B 1 43 ? 12.195 -28.219 -18.422 1 97.25 43 PRO B CA 1
ATOM 3007 C C . PRO B 1 43 ? 13.227 -27.562 -19.344 1 97.25 43 PRO B C 1
ATOM 3009 O O . PRO B 1 43 ? 14.273 -28.141 -19.625 1 97.25 43 PRO B O 1
ATOM 3012 N N . VAL B 1 44 ? 12.883 -26.453 -19.875 1 97.25 44 VAL B N 1
ATOM 3013 C CA . VAL B 1 44 ? 13.812 -25.609 -20.625 1 97.25 44 VAL B CA 1
ATOM 3014 C C . VAL B 1 44 ? 14.023 -24.281 -19.891 1 97.25 44 VAL B C 1
ATOM 3016 O O . VAL B 1 44 ? 13.102 -23.469 -19.797 1 97.25 44 VAL B O 1
ATOM 3019 N N . GLU B 1 45 ? 15.219 -24.094 -19.375 1 97.19 45 GLU B N 1
ATOM 3020 C CA . GLU B 1 45 ? 15.555 -22.875 -18.625 1 97.19 45 GLU B CA 1
ATOM 3021 C C . GLU B 1 45 ? 15.891 -21.719 -19.562 1 97.19 45 GLU B C 1
ATOM 3023 O O . GLU B 1 45 ? 16.75 -21.859 -20.438 1 97.19 45 GLU B O 1
ATOM 3028 N N . TYR B 1 46 ? 15.227 -20.656 -19.406 1 97.44 46 TYR B N 1
ATOM 3029 C CA . TYR B 1 46 ? 15.539 -19.453 -20.172 1 97.44 46 TYR B CA 1
ATOM 3030 C C . TYR B 1 46 ? 16.609 -18.625 -19.469 1 97.44 46 TYR B C 1
ATOM 3032 O O . TYR B 1 46 ? 16.922 -18.859 -18.297 1 97.44 46 TYR B O 1
ATOM 3040 N N . PRO B 1 47 ? 17.219 -17.656 -20.141 1 97 47 PRO B N 1
ATOM 3041 C CA . PRO B 1 47 ? 18.391 -16.938 -19.625 1 97 47 PRO B CA 1
ATOM 3042 C C . PRO B 1 47 ? 18.141 -16.281 -18.281 1 97 47 PRO B C 1
ATOM 3044 O O . PRO B 1 47 ? 19.047 -16.203 -17.438 1 97 47 PRO B O 1
ATOM 3047 N N . SER B 1 48 ? 16.953 -15.828 -18.016 1 96.75 48 SER B N 1
ATOM 3048 C CA . SER B 1 48 ? 16.656 -15.109 -16.781 1 96.75 48 SER B CA 1
ATOM 3049 C C . SER B 1 48 ? 16.844 -15.992 -15.555 1 96.75 48 SER B C 1
ATOM 3051 O O . SER B 1 48 ? 16.984 -15.492 -14.438 1 96.75 48 SER B O 1
ATOM 3053 N N . VAL B 1 49 ? 16.844 -17.312 -15.719 1 97.06 49 VAL B N 1
ATOM 3054 C CA . VAL B 1 49 ? 16.984 -18.266 -14.625 1 97.06 49 VAL B CA 1
ATOM 3055 C C . VAL B 1 49 ? 18.438 -18.312 -14.172 1 97.06 49 VAL B C 1
ATOM 3057 O O . VAL B 1 49 ? 18.719 -18.531 -12.992 1 97.06 49 VAL B O 1
ATOM 3060 N N . LYS B 1 50 ? 19.375 -18.062 -15.086 1 92.94 50 LYS B N 1
ATOM 3061 C CA . LYS B 1 50 ? 20.781 -18.359 -14.875 1 92.94 50 LYS B CA 1
ATOM 3062 C C . LYS B 1 50 ? 21.578 -17.094 -14.578 1 92.94 50 LYS B C 1
ATOM 3064 O O . LYS B 1 50 ? 22.734 -17.156 -14.164 1 92.94 50 LYS B O 1
ATOM 3069 N N . GLU B 1 51 ? 21 -15.984 -14.844 1 93.75 51 GLU B N 1
ATOM 3070 C CA . GLU B 1 51 ? 21.703 -14.727 -14.633 1 93.75 51 GLU B CA 1
ATOM 3071 C C . GLU B 1 51 ? 20.75 -13.586 -14.32 1 93.75 51 GLU B C 1
ATOM 3073 O O . GLU B 1 51 ? 19.562 -13.664 -14.648 1 93.75 51 GLU B O 1
ATOM 3078 N N . LYS B 1 52 ? 21.281 -12.586 -13.602 1 93.06 52 LYS B N 1
ATOM 3079 C CA . LYS B 1 52 ? 20.516 -11.359 -13.398 1 93.06 52 LYS B CA 1
ATOM 3080 C C . LYS B 1 52 ? 20.438 -10.547 -14.688 1 93.06 52 LYS B C 1
ATOM 3082 O O . LYS B 1 52 ? 21.438 -10.016 -15.164 1 93.06 52 LYS B O 1
ATOM 3087 N N . LEU B 1 53 ? 19.266 -10.43 -15.234 1 96.56 53 LEU B N 1
ATOM 3088 C CA . LEU B 1 53 ? 19.062 -9.773 -16.516 1 96.56 53 LEU B CA 1
ATOM 3089 C C . LEU B 1 53 ? 18.266 -8.484 -16.359 1 96.56 53 LEU B C 1
ATOM 3091 O O . LEU B 1 53 ? 17.641 -8.266 -15.32 1 96.56 53 LEU B O 1
ATOM 3095 N N . SER B 1 54 ? 18.359 -7.605 -17.344 1 96.94 54 SER B N 1
ATOM 3096 C CA . SER B 1 54 ? 17.547 -6.398 -17.391 1 96.94 54 SER B CA 1
ATOM 3097 C C . SER B 1 54 ? 16.062 -6.738 -17.531 1 96.94 54 SER B C 1
ATOM 3099 O O . SER B 1 54 ? 15.711 -7.855 -17.922 1 96.94 54 SER B O 1
ATOM 3101 N N . ALA B 1 55 ? 15.234 -5.828 -17.234 1 97.31 55 ALA B N 1
ATOM 3102 C CA . ALA B 1 55 ? 13.789 -5.996 -17.359 1 97.31 55 ALA B CA 1
ATOM 3103 C C . ALA B 1 55 ? 13.406 -6.395 -18.781 1 97.31 55 ALA B C 1
ATOM 3105 O O . ALA B 1 55 ? 12.547 -7.25 -18.984 1 97.31 55 ALA B O 1
ATOM 3106 N N . GLU B 1 56 ? 14.047 -5.777 -19.75 1 97.94 56 GLU B N 1
ATOM 3107 C CA . GLU B 1 56 ? 13.773 -6.059 -21.156 1 97.94 56 GLU B CA 1
ATOM 3108 C C . GLU B 1 56 ? 14.086 -7.512 -21.5 1 97.94 56 GLU B C 1
ATOM 3110 O O . GLU B 1 56 ? 13.289 -8.188 -22.141 1 97.94 56 GLU B O 1
ATOM 3115 N N . LYS B 1 57 ? 15.188 -7.973 -21.031 1 98.19 57 LYS B N 1
ATOM 3116 C CA . LYS B 1 57 ? 15.609 -9.344 -21.344 1 98.19 57 LYS B CA 1
ATOM 3117 C C . LYS B 1 57 ? 14.719 -10.352 -20.625 1 98.19 57 LYS B C 1
ATOM 3119 O O . LYS B 1 57 ? 14.414 -11.414 -21.172 1 98.19 57 LYS B O 1
ATOM 3124 N N . ARG B 1 58 ? 14.359 -10.047 -19.438 1 98.31 58 ARG B N 1
ATOM 3125 C CA . ARG B 1 58 ? 13.438 -10.922 -18.719 1 98.31 58 ARG B CA 1
ATOM 3126 C C . ARG B 1 58 ? 12.086 -10.992 -19.406 1 98.31 58 ARG B C 1
ATOM 3128 O O . ARG B 1 58 ? 11.508 -12.07 -19.531 1 98.31 58 ARG B O 1
ATOM 3135 N N . ALA B 1 59 ? 11.586 -9.828 -19.875 1 98.5 59 ALA B N 1
ATOM 3136 C CA . ALA B 1 59 ? 10.344 -9.805 -20.625 1 98.5 59 ALA B CA 1
ATOM 3137 C C . ALA B 1 59 ? 10.461 -10.633 -21.906 1 98.5 59 ALA B C 1
ATOM 3139 O O . ALA B 1 59 ? 9.516 -11.344 -22.281 1 98.5 59 ALA B O 1
ATOM 3140 N N . ASN B 1 60 ? 11.602 -10.578 -22.531 1 98.19 60 ASN B N 1
ATOM 3141 C CA . ASN B 1 60 ? 11.836 -11.328 -23.766 1 98.19 60 ASN B CA 1
ATOM 3142 C C . ASN B 1 60 ? 11.758 -12.836 -23.531 1 98.19 60 ASN B C 1
ATOM 3144 O O . ASN B 1 60 ? 11.32 -13.578 -24.406 1 98.19 60 ASN B O 1
ATOM 3148 N N . ASP B 1 61 ? 12.211 -13.258 -22.375 1 98.31 61 ASP B N 1
ATOM 3149 C CA . ASP B 1 61 ? 12.078 -14.672 -22.062 1 98.31 61 ASP B CA 1
ATOM 3150 C C . ASP B 1 61 ? 10.617 -15.109 -22.109 1 98.31 61 ASP B C 1
ATOM 3152 O O . ASP B 1 61 ? 10.297 -16.156 -22.672 1 98.31 61 ASP B O 1
ATOM 3156 N N . ILE B 1 62 ? 9.734 -14.305 -21.578 1 98.62 62 ILE B N 1
ATOM 3157 C CA . ILE B 1 62 ? 8.305 -14.625 -21.547 1 98.62 62 ILE B CA 1
ATOM 3158 C C . ILE B 1 62 ? 7.738 -14.57 -22.969 1 98.62 62 ILE B C 1
ATOM 3160 O O . ILE B 1 62 ? 7.012 -15.477 -23.391 1 98.62 62 ILE B O 1
ATOM 3164 N N . ASN B 1 63 ? 8.094 -13.5 -23.703 1 98.56 63 ASN B N 1
ATOM 3165 C CA . ASN B 1 63 ? 7.652 -13.367 -25.078 1 98.56 63 ASN B CA 1
ATOM 3166 C C . ASN B 1 63 ? 8.07 -14.57 -25.922 1 98.56 63 ASN B C 1
ATOM 3168 O O . ASN B 1 63 ? 7.25 -15.141 -26.641 1 98.56 63 ASN B O 1
ATOM 3172 N N . ASN B 1 64 ? 9.328 -14.953 -25.766 1 97.81 64 ASN B N 1
ATOM 3173 C CA . ASN B 1 64 ? 9.883 -16.031 -26.562 1 97.81 64 ASN B CA 1
ATOM 3174 C C . ASN B 1 64 ? 9.258 -17.375 -26.203 1 97.81 64 ASN B C 1
ATOM 3176 O O . ASN B 1 64 ? 8.914 -18.172 -27.078 1 97.81 64 ASN B O 1
ATOM 3180 N N . ALA B 1 65 ? 9.141 -17.609 -24.938 1 97.88 65 ALA B N 1
ATOM 3181 C CA . ALA B 1 65 ? 8.492 -18.844 -24.516 1 97.88 65 ALA B CA 1
ATOM 3182 C C . ALA B 1 65 ? 7.059 -18.922 -25.047 1 97.88 65 ALA B C 1
ATOM 3184 O O . ALA B 1 65 ? 6.605 -19.984 -25.469 1 97.88 65 ALA B O 1
ATOM 3185 N N . SER B 1 66 ? 6.352 -17.828 -25.078 1 97.44 66 SER B N 1
ATOM 3186 C CA . SER B 1 66 ? 4.949 -17.766 -25.469 1 97.44 66 SER B CA 1
ATOM 3187 C C . SER B 1 66 ? 4.785 -17.938 -26.984 1 97.44 66 SER B C 1
ATOM 3189 O O . SER B 1 66 ? 3.688 -18.219 -27.453 1 97.44 66 SER B O 1
ATOM 3191 N N . ARG B 1 67 ? 5.875 -17.781 -27.703 1 95.75 67 ARG B N 1
ATOM 3192 C CA . ARG B 1 67 ? 5.852 -17.938 -29.156 1 95.75 67 ARG B CA 1
ATOM 3193 C C . ARG B 1 67 ? 5.984 -19.406 -29.547 1 95.75 67 ARG B C 1
ATOM 3195 O O . ARG B 1 67 ? 5.66 -19.781 -30.688 1 95.75 67 ARG B O 1
ATOM 3202 N N . GLN B 1 68 ? 6.473 -20.1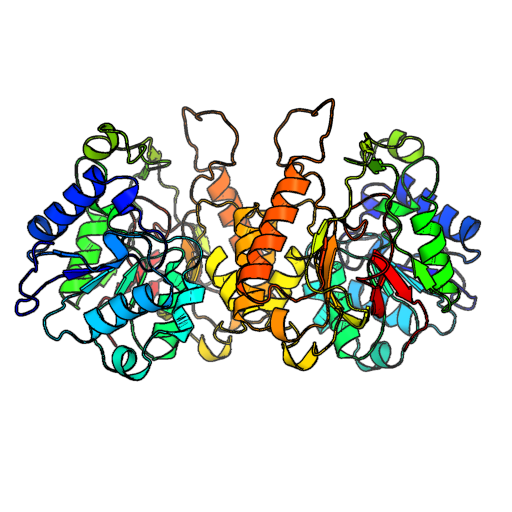56 -28.625 1 95.06 68 GLN B N 1
ATOM 3203 C CA . GLN B 1 68 ? 6.77 -21.547 -28.953 1 95.06 68 GLN B CA 1
ATOM 3204 C C . GLN B 1 68 ? 5.496 -22.391 -28.969 1 95.06 68 GLN B C 1
ATOM 3206 O O . GLN B 1 68 ? 4.809 -22.516 -27.953 1 95.06 68 GLN B O 1
ATOM 3211 N N . LYS B 1 69 ? 5.254 -23.031 -30.031 1 92.81 69 LYS B N 1
ATOM 3212 C CA . LYS B 1 69 ? 4.059 -23.859 -30.188 1 92.81 69 LYS B CA 1
ATOM 3213 C C . LYS B 1 69 ? 4.129 -25.109 -29.312 1 92.81 69 LYS B C 1
ATOM 3215 O O . LYS B 1 69 ? 3.098 -25.625 -28.875 1 92.81 69 LYS B O 1
ATOM 3220 N N . ASN B 1 70 ? 5.348 -25.547 -29.062 1 95.25 70 ASN B N 1
ATOM 3221 C CA . ASN B 1 70 ? 5.531 -26.781 -28.297 1 95.25 70 ASN B CA 1
ATOM 3222 C C . ASN B 1 70 ? 5.734 -26.484 -26.812 1 95.25 70 ASN B C 1
ATOM 3224 O O . ASN B 1 70 ? 5.988 -27.406 -26.031 1 95.25 70 ASN B O 1
ATOM 3228 N N . CYS B 1 71 ? 5.621 -25.234 -26.359 1 96.94 71 CYS B N 1
ATOM 3229 C CA . CYS B 1 71 ? 5.695 -24.891 -24.938 1 96.94 71 CYS B CA 1
ATOM 3230 C C . CYS B 1 71 ? 4.371 -25.172 -24.25 1 96.94 71 CYS B C 1
ATOM 3232 O O . CYS B 1 71 ? 3.359 -24.531 -24.547 1 96.94 71 CYS B O 1
ATOM 3234 N N . LYS B 1 72 ? 4.418 -26.062 -23.281 1 96.94 72 LYS B N 1
ATOM 3235 C CA . LYS B 1 72 ? 3.186 -26.531 -22.656 1 96.94 72 LYS B CA 1
ATOM 3236 C C . LYS B 1 72 ? 2.791 -25.656 -21.484 1 96.94 72 LYS B C 1
ATOM 3238 O O . LYS B 1 72 ? 1.624 -25.625 -21.078 1 96.94 72 LYS B O 1
ATOM 3243 N N . ALA B 1 73 ? 3.754 -25 -20.906 1 98.06 73 ALA B N 1
ATOM 3244 C CA . ALA B 1 73 ? 3.543 -24.047 -19.828 1 98.06 73 ALA B CA 1
ATOM 3245 C C . ALA B 1 73 ? 4.801 -23.219 -19.562 1 98.06 73 ALA B C 1
ATOM 3247 O O . ALA B 1 73 ? 5.906 -23.625 -19.922 1 98.06 73 ALA B O 1
ATOM 3248 N N . ILE B 1 74 ? 4.613 -22.094 -19.062 1 98.69 74 ILE B N 1
ATOM 3249 C CA . ILE B 1 74 ? 5.703 -21.234 -18.594 1 98.69 74 ILE B CA 1
ATOM 3250 C C . ILE B 1 74 ? 5.664 -21.141 -17.062 1 98.69 74 ILE B C 1
ATOM 3252 O O . ILE B 1 74 ? 4.715 -20.594 -16.5 1 98.69 74 ILE B O 1
ATOM 3256 N N . PHE B 1 75 ? 6.645 -21.672 -16.406 1 98.69 75 PHE B N 1
ATOM 3257 C CA . PHE B 1 75 ? 6.754 -21.641 -14.953 1 98.69 75 PHE B CA 1
ATOM 3258 C C . PHE B 1 75 ? 7.699 -20.531 -14.508 1 98.69 75 PHE B C 1
ATOM 3260 O O . PHE B 1 75 ? 8.805 -20.391 -15.039 1 98.69 75 PHE B O 1
ATOM 3267 N N . SER B 1 76 ? 7.266 -19.734 -13.547 1 98.62 76 SER B N 1
ATOM 3268 C CA . SER B 1 76 ? 8.156 -18.766 -12.938 1 98.62 76 SER B CA 1
ATOM 3269 C C . SER B 1 76 ? 8.953 -19.375 -11.789 1 98.62 76 SER B C 1
ATOM 3271 O O . SER B 1 76 ? 8.406 -20.156 -10.992 1 98.62 76 SER B O 1
ATOM 3273 N N . VAL B 1 77 ? 10.172 -19 -11.648 1 98.06 77 VAL B N 1
ATOM 3274 C CA . VAL B 1 77 ? 11.023 -19.5 -10.578 1 98.06 77 VAL B CA 1
ATOM 3275 C C . VAL B 1 77 ? 10.5 -19.031 -9.227 1 98.06 77 VAL B C 1
ATOM 3277 O O . VAL B 1 77 ? 10.312 -19.844 -8.312 1 98.06 77 VAL B O 1
ATOM 3280 N N . VAL B 1 78 ? 10.312 -17.781 -9.102 1 97.12 78 VAL B N 1
ATOM 3281 C CA . VAL B 1 78 ? 9.727 -17.172 -7.91 1 97.12 78 VAL B CA 1
ATOM 3282 C C . VAL B 1 78 ? 9.227 -15.773 -8.242 1 97.12 78 VAL B C 1
ATOM 3284 O O . VAL B 1 78 ? 9.359 -15.312 -9.375 1 97.12 78 VAL B O 1
ATOM 3287 N N . GLY B 1 79 ? 8.594 -15.125 -7.281 1 95.5 79 GLY B N 1
ATOM 3288 C CA . GLY B 1 79 ? 8.297 -13.711 -7.402 1 95.5 79 GLY B CA 1
ATOM 3289 C C . GLY B 1 79 ? 9.508 -12.828 -7.172 1 95.5 79 GLY B C 1
ATOM 3290 O O . GLY B 1 79 ? 10.625 -13.18 -7.551 1 95.5 79 GLY B O 1
ATOM 3291 N N . GLY B 1 80 ? 9.297 -11.758 -6.598 1 94.56 80 GLY B N 1
ATOM 3292 C CA . GLY B 1 80 ? 10.32 -10.758 -6.367 1 94.56 80 GLY B CA 1
ATOM 3293 C C . GLY B 1 80 ? 9.766 -9.375 -6.09 1 94.56 80 GLY B C 1
ATOM 3294 O O . GLY B 1 80 ? 8.844 -9.227 -5.281 1 94.56 80 GLY B O 1
ATOM 3295 N N . ASN B 1 81 ? 10.453 -8.422 -6.734 1 92.62 81 ASN B N 1
ATOM 3296 C CA . ASN B 1 81 ? 10.023 -7.09 -6.32 1 92.62 81 ASN B CA 1
ATOM 3297 C C . ASN B 1 81 ? 10.031 -6.113 -7.488 1 92.62 81 ASN B C 1
ATOM 3299 O O . ASN B 1 81 ? 9.883 -4.902 -7.293 1 92.62 81 ASN B O 1
ATOM 3303 N N . ASP B 1 82 ? 10.164 -6.543 -8.727 1 95.88 82 ASP B N 1
ATOM 3304 C CA . ASP B 1 82 ? 10.289 -5.516 -9.758 1 95.88 82 ASP B CA 1
ATOM 3305 C C . ASP B 1 82 ? 9.617 -5.957 -11.055 1 95.88 82 ASP B C 1
ATOM 3307 O O . ASP B 1 82 ? 10.008 -5.512 -12.141 1 95.88 82 ASP B O 1
ATOM 3311 N N . ALA B 1 83 ? 8.664 -6.93 -10.953 1 97.56 83 ALA B N 1
ATOM 3312 C CA . ALA B 1 83 ? 7.996 -7.434 -12.156 1 97.56 83 ALA B CA 1
ATOM 3313 C C . ALA B 1 83 ? 7.32 -6.301 -12.922 1 97.56 83 ALA B C 1
ATOM 3315 O O . ALA B 1 83 ? 7.18 -6.367 -14.141 1 97.56 83 ALA B O 1
ATOM 3316 N N . ILE B 1 84 ? 6.949 -5.211 -12.234 1 98.25 84 ILE B N 1
ATOM 3317 C CA . ILE B 1 84 ? 6.254 -4.109 -12.898 1 98.25 84 ILE B CA 1
ATOM 3318 C C . ILE B 1 84 ? 7.184 -3.443 -13.906 1 98.25 84 ILE B C 1
ATOM 3320 O O . ILE B 1 84 ? 6.727 -2.777 -14.836 1 98.25 84 ILE B O 1
ATOM 3324 N N . THR B 1 85 ? 8.508 -3.615 -13.797 1 98.06 85 THR B N 1
ATOM 3325 C CA . THR B 1 85 ? 9.477 -2.963 -14.672 1 98.06 85 THR B CA 1
ATOM 3326 C C . THR B 1 85 ? 9.516 -3.646 -16.031 1 98.06 85 THR B C 1
ATOM 3328 O O . THR B 1 85 ? 10.023 -3.076 -17 1 98.06 85 THR B O 1
ATOM 3331 N N . LEU B 1 86 ? 9.047 -4.887 -16.141 1 97.25 86 LEU B N 1
ATOM 3332 C CA . LEU B 1 86 ? 9.195 -5.574 -17.406 1 97.25 86 LEU B CA 1
ATOM 3333 C C . LEU B 1 86 ? 7.934 -5.426 -18.25 1 97.25 86 LEU B C 1
ATOM 3335 O O . LEU B 1 86 ? 7.938 -5.758 -19.453 1 97.25 86 LEU B O 1
ATOM 3339 N N . LEU B 1 87 ? 6.824 -4.844 -17.719 1 98.38 87 LEU B N 1
ATOM 3340 C CA . LEU B 1 87 ? 5.516 -4.84 -18.375 1 98.38 87 LEU B CA 1
ATOM 3341 C C . LEU B 1 87 ? 5.57 -4.117 -19.703 1 98.38 87 LEU B C 1
ATOM 3343 O O . LEU B 1 87 ? 4.977 -4.574 -20.688 1 98.38 87 LEU B O 1
ATOM 3347 N N . LYS B 1 88 ? 6.312 -3.043 -19.766 1 97.5 88 LYS B N 1
ATOM 3348 C CA . LYS B 1 88 ? 6.371 -2.221 -20.969 1 97.5 88 LYS B CA 1
ATOM 3349 C C . LYS B 1 88 ? 7.074 -2.959 -22.109 1 97.5 88 LYS B C 1
ATOM 3351 O O . LYS B 1 88 ? 6.992 -2.547 -23.266 1 97.5 88 LYS B O 1
ATOM 3356 N N . ASN B 1 89 ? 7.797 -4.051 -21.766 1 98.25 89 ASN B N 1
ATOM 3357 C CA . ASN B 1 89 ? 8.562 -4.793 -22.75 1 98.25 89 ASN B CA 1
ATOM 3358 C C . ASN B 1 89 ? 7.855 -6.086 -23.156 1 98.25 89 ASN B C 1
ATOM 3360 O O . ASN B 1 89 ? 8.352 -6.84 -23.984 1 98.25 89 ASN B O 1
ATOM 3364 N N . LEU B 1 90 ? 6.715 -6.367 -22.562 1 98.62 90 LEU B N 1
ATOM 3365 C CA . LEU B 1 90 ? 5.93 -7.531 -22.953 1 98.62 90 LEU B CA 1
ATOM 3366 C C . LEU B 1 90 ? 5.242 -7.285 -24.297 1 98.62 90 LEU B C 1
ATOM 3368 O O . LEU B 1 90 ? 4.703 -6.199 -24.531 1 98.62 90 LEU B O 1
ATOM 3372 N N . ASP B 1 91 ? 5.289 -8.234 -25.172 1 98.31 91 ASP B N 1
ATOM 3373 C CA . ASP B 1 91 ? 4.727 -8.117 -26.516 1 98.31 91 ASP B CA 1
ATOM 3374 C C . ASP B 1 91 ? 3.23 -8.422 -26.516 1 98.31 91 ASP B C 1
ATOM 3376 O O . ASP B 1 91 ? 2.828 -9.586 -26.453 1 98.31 91 ASP B O 1
ATOM 3380 N N . HIS B 1 92 ? 2.434 -7.418 -26.672 1 97.88 92 HIS B N 1
ATOM 3381 C CA . HIS B 1 92 ? 0.98 -7.527 -26.609 1 97.88 92 HIS B CA 1
ATOM 3382 C C . HIS B 1 92 ? 0.45 -8.523 -27.625 1 97.88 92 HIS B C 1
ATOM 3384 O O . HIS B 1 92 ? -0.371 -9.383 -27.312 1 97.88 92 HIS B O 1
ATOM 3390 N N . SER B 1 93 ? 0.927 -8.469 -28.797 1 97.62 93 SER B N 1
ATOM 3391 C CA . SER B 1 93 ? 0.43 -9.305 -29.891 1 97.62 93 SER B CA 1
ATOM 3392 C C . SER B 1 93 ? 0.763 -10.773 -29.656 1 97.62 93 SER B C 1
ATOM 3394 O O . SER B 1 93 ? -0.099 -11.648 -29.797 1 97.62 93 SER B O 1
ATOM 3396 N N . VAL B 1 94 ? 1.965 -11.031 -29.219 1 97.44 94 VAL B N 1
ATOM 3397 C CA . VAL B 1 94 ? 2.41 -12.398 -28.969 1 97.44 94 VAL B CA 1
ATOM 3398 C C . VAL B 1 94 ? 1.608 -12.992 -27.812 1 97.44 94 VAL B C 1
ATOM 3400 O O . VAL B 1 94 ? 1.095 -14.109 -27.906 1 97.44 94 VAL B O 1
ATOM 3403 N N . LEU B 1 95 ? 1.453 -12.203 -26.781 1 97.81 95 LEU B N 1
ATOM 3404 C CA . LEU B 1 95 ? 0.843 -12.719 -25.562 1 97.81 95 LEU B CA 1
ATOM 3405 C C . LEU B 1 95 ? -0.668 -12.844 -25.719 1 97.81 95 LEU B C 1
ATOM 3407 O O . LEU B 1 95 ? -1.285 -13.734 -25.141 1 97.81 95 LEU B O 1
ATOM 3411 N N . ALA B 1 96 ? -1.259 -12.008 -26.531 1 96.06 96 ALA B N 1
ATOM 3412 C CA . ALA B 1 96 ? -2.695 -12.094 -26.781 1 96.06 96 ALA B CA 1
ATOM 3413 C C . ALA B 1 96 ? -3.031 -13.352 -27.578 1 96.06 96 ALA B C 1
ATOM 3415 O O . ALA B 1 96 ? -4.105 -13.938 -27.406 1 96.06 96 ALA B O 1
ATOM 3416 N N . LYS B 1 97 ? -2.102 -13.805 -28.375 1 94.62 97 LYS B N 1
ATOM 3417 C CA . LYS B 1 97 ? -2.346 -14.93 -29.266 1 94.62 97 LYS B CA 1
ATOM 3418 C C . LYS B 1 97 ? -1.937 -16.25 -28.609 1 94.62 97 LYS B C 1
ATOM 3420 O O . LYS B 1 97 ? -2.395 -17.312 -29.016 1 94.62 97 LYS B O 1
ATOM 3425 N N . SER B 1 98 ? -1.098 -16.125 -27.641 1 94.94 98 SER B N 1
ATOM 3426 C CA . SER B 1 98 ? -0.572 -17.328 -27.016 1 94.94 98 SER B CA 1
ATOM 3427 C C . SER B 1 98 ? -1.633 -18.016 -26.156 1 94.94 98 SER B C 1
ATOM 3429 O O . SER B 1 98 ? -2.416 -17.344 -25.469 1 94.94 98 SER B O 1
ATOM 3431 N N . VAL B 1 99 ? -1.583 -19.312 -26.156 1 91.81 99 VAL B N 1
ATOM 3432 C CA . VAL B 1 99 ? -2.482 -20.078 -25.312 1 91.81 99 VAL B CA 1
ATOM 3433 C C . VAL B 1 99 ? -1.68 -20.812 -24.219 1 91.81 99 VAL B C 1
ATOM 3435 O O . VAL B 1 99 ? -2.229 -21.609 -23.469 1 91.81 99 VAL B O 1
ATOM 3438 N N . THR B 1 100 ? -0.354 -20.578 -24.234 1 95.94 100 THR B N 1
ATOM 3439 C CA . THR B 1 100 ? 0.523 -21.234 -23.266 1 95.94 100 THR B CA 1
ATOM 3440 C C . THR B 1 100 ? 0.276 -20.703 -21.859 1 95.94 100 THR B C 1
ATOM 3442 O O . THR B 1 100 ? 0.363 -19.5 -21.625 1 95.94 100 THR B O 1
ATOM 3445 N N . PRO B 1 101 ? -0.075 -21.562 -20.922 1 97.19 101 PRO B N 1
ATOM 3446 C CA . PRO B 1 101 ? -0.339 -21.109 -19.547 1 97.19 101 PRO B CA 1
ATOM 3447 C C . PRO B 1 101 ? 0.899 -20.516 -18.875 1 97.19 101 PRO B C 1
ATOM 3449 O O . PRO B 1 101 ? 1.984 -21.094 -18.953 1 97.19 101 PRO B O 1
ATOM 3452 N N . PHE B 1 102 ? 0.719 -19.344 -18.344 1 98.31 102 PHE B N 1
ATOM 3453 C CA . PHE B 1 102 ? 1.719 -18.766 -17.453 1 98.31 102 PHE B CA 1
ATOM 3454 C C . PHE B 1 102 ? 1.407 -19.094 -16 1 98.31 102 PHE B C 1
ATOM 3456 O O . PHE B 1 102 ? 0.288 -18.875 -15.531 1 98.31 102 PHE B O 1
ATOM 3463 N N . VAL B 1 103 ? 2.408 -19.609 -15.242 1 98.75 103 VAL B N 1
ATOM 3464 C CA . VAL B 1 103 ? 2.221 -20.062 -13.867 1 98.75 103 VAL B CA 1
ATOM 3465 C C . VAL B 1 103 ? 3.207 -19.359 -12.945 1 98.75 103 VAL B C 1
ATOM 3467 O O . VAL B 1 103 ? 4.422 -19.422 -13.156 1 98.75 103 VAL B O 1
ATOM 3470 N N . GLY B 1 104 ? 2.732 -18.656 -11.977 1 98.62 104 GLY B N 1
ATOM 3471 C CA . GLY B 1 104 ? 3.502 -17.906 -10.992 1 98.62 104 GLY B CA 1
ATOM 3472 C C . GLY B 1 104 ? 2.635 -17.109 -10.039 1 98.62 104 GLY B C 1
ATOM 3473 O O . GLY B 1 104 ? 1.415 -17.047 -10.211 1 98.62 104 GLY B O 1
ATOM 3474 N N . TYR B 1 105 ? 3.199 -16.562 -8.977 1 98.44 105 TYR B N 1
ATOM 3475 C CA . TYR B 1 105 ? 2.439 -15.734 -8.047 1 98.44 105 TYR B CA 1
ATOM 3476 C C . TYR B 1 105 ? 3.33 -14.672 -7.41 1 98.44 105 TYR B C 1
ATOM 3478 O O . TYR B 1 105 ? 4.441 -14.422 -7.879 1 98.44 105 TYR B O 1
ATOM 3486 N N . SER B 1 106 ? 2.766 -14.008 -6.34 1 98 106 SER B N 1
ATOM 3487 C CA . SER B 1 106 ? 3.506 -12.938 -5.676 1 98 106 SER B CA 1
ATOM 3488 C C . SER B 1 106 ? 3.699 -11.742 -6.598 1 98 106 SER B C 1
ATOM 3490 O O . SER B 1 106 ? 2.727 -11.172 -7.094 1 98 106 SER B O 1
ATOM 3492 N N . ASP B 1 107 ? 4.992 -11.492 -6.914 1 98 107 ASP B N 1
ATOM 3493 C CA . ASP B 1 107 ? 5.297 -10.352 -7.77 1 98 107 ASP B CA 1
ATOM 3494 C C . ASP B 1 107 ? 4.797 -10.586 -9.195 1 98 107 ASP B C 1
ATOM 3496 O O . ASP B 1 107 ? 4.582 -9.633 -9.945 1 98 107 ASP B O 1
ATOM 3500 N N . ASN B 1 108 ? 4.562 -11.844 -9.594 1 98.69 108 ASN B N 1
ATOM 3501 C CA . ASN B 1 108 ? 4.047 -12.195 -10.914 1 98.69 108 ASN B CA 1
ATOM 3502 C C . ASN B 1 108 ? 2.604 -11.734 -11.086 1 98.69 108 ASN B C 1
ATOM 3504 O O . ASN B 1 108 ? 2.062 -11.789 -12.195 1 98.69 108 ASN B O 1
ATOM 3508 N N . THR B 1 109 ? 1.983 -11.25 -10.016 1 98.81 109 THR B N 1
ATOM 3509 C CA . THR B 1 109 ? 0.657 -10.648 -10.109 1 98.81 109 THR B CA 1
ATOM 3510 C C . THR B 1 109 ? 0.623 -9.586 -11.195 1 98.81 109 THR B C 1
ATOM 3512 O O . THR B 1 109 ? -0.377 -9.445 -11.906 1 98.81 109 THR B O 1
ATOM 3515 N N . ALA B 1 110 ? 1.693 -8.875 -11.352 1 98.81 110 ALA B N 1
ATOM 3516 C CA . ALA B 1 110 ? 1.783 -7.84 -12.375 1 98.81 110 ALA B CA 1
ATOM 3517 C C . ALA B 1 110 ? 1.614 -8.438 -13.773 1 98.81 110 ALA B C 1
ATOM 3519 O O . ALA B 1 110 ? 0.908 -7.871 -14.609 1 98.81 110 ALA B O 1
ATOM 3520 N N . ILE B 1 111 ? 2.23 -9.602 -14.008 1 98.75 111 ILE B N 1
ATOM 3521 C CA . ILE B 1 111 ? 2.154 -10.273 -15.297 1 98.75 111 ILE B CA 1
ATOM 3522 C C . ILE B 1 111 ? 0.755 -10.852 -15.492 1 98.75 111 ILE B C 1
ATOM 3524 O O . ILE B 1 111 ? 0.178 -10.75 -16.578 1 98.75 111 ILE B O 1
ATOM 3528 N N . HIS B 1 112 ? 0.193 -11.445 -14.391 1 98.81 112 HIS B N 1
ATOM 3529 C CA . HIS B 1 112 ? -1.172 -11.961 -14.453 1 98.81 112 HIS B CA 1
ATOM 3530 C C . HIS B 1 112 ? -2.154 -10.859 -14.844 1 98.81 112 HIS B C 1
ATOM 3532 O O . HIS B 1 112 ? -3.031 -11.078 -15.68 1 98.81 112 HIS B O 1
ATOM 3538 N N . ASN B 1 113 ? -2.014 -9.695 -14.188 1 98.88 113 ASN B N 1
ATOM 3539 C CA . ASN B 1 113 ? -2.898 -8.578 -14.492 1 98.88 113 ASN B CA 1
ATOM 3540 C C . ASN B 1 113 ? -2.762 -8.133 -15.945 1 98.88 113 ASN B C 1
ATOM 3542 O O . ASN B 1 113 ? -3.758 -7.812 -16.594 1 98.88 113 ASN B O 1
ATOM 3546 N N . PHE B 1 114 ? -1.556 -8.117 -16.438 1 98.69 114 PHE B N 1
ATOM 3547 C CA . PHE B 1 114 ? -1.307 -7.773 -17.828 1 98.69 114 PHE B CA 1
ATOM 3548 C C . PHE B 1 114 ? -2.027 -8.742 -18.766 1 98.69 114 PHE B C 1
ATOM 3550 O O . PHE B 1 114 ? -2.721 -8.312 -19.688 1 98.69 114 PHE B O 1
ATOM 3557 N N . LEU B 1 115 ? -1.845 -10.016 -18.516 1 98.25 115 LEU B N 1
ATOM 3558 C CA . LEU B 1 115 ? -2.473 -11.047 -19.328 1 98.25 115 LEU B CA 1
ATOM 3559 C C . LEU B 1 115 ? -3.992 -10.977 -19.219 1 98.25 115 LEU B C 1
ATOM 3561 O O . LEU B 1 115 ? -4.699 -11.164 -20.219 1 98.25 115 LEU B O 1
ATOM 3565 N N . TRP B 1 116 ? -4.504 -10.719 -18.047 1 98.12 116 TRP B N 1
ATOM 3566 C CA . TRP B 1 116 ? -5.938 -10.562 -17.828 1 98.12 116 TRP B CA 1
ATOM 3567 C C . TRP B 1 116 ? -6.508 -9.469 -18.719 1 98.12 116 TRP B C 1
ATOM 3569 O O . TRP B 1 116 ? -7.57 -9.633 -19.328 1 98.12 116 TRP B O 1
ATOM 3579 N N . LYS B 1 117 ? -5.805 -8.398 -18.828 1 97.81 117 LYS B N 1
ATOM 3580 C CA . LYS B 1 117 ? -6.242 -7.266 -19.641 1 97.81 117 LYS B CA 1
ATOM 3581 C C . LYS B 1 117 ? -6.285 -7.633 -21.109 1 97.81 117 LYS B C 1
ATOM 3583 O O . LYS B 1 117 ? -7.016 -7.016 -21.891 1 97.81 117 LYS B O 1
ATOM 3588 N N . LEU B 1 118 ? -5.527 -8.656 -21.484 1 97.06 118 LEU B N 1
ATOM 3589 C CA . LEU B 1 118 ? -5.527 -9.141 -22.859 1 97.06 118 LEU B CA 1
ATOM 3590 C C . LEU B 1 118 ? -6.625 -10.18 -23.062 1 97.06 118 LEU B C 1
ATOM 3592 O O . LEU B 1 118 ? -6.781 -10.711 -24.172 1 97.06 118 LEU B O 1
ATOM 3596 N N . GLY B 1 119 ? -7.305 -10.523 -22 1 95.31 119 GLY B N 1
ATOM 3597 C CA . GLY B 1 119 ? -8.352 -11.523 -22.094 1 95.31 119 GLY B CA 1
ATOM 3598 C C . GLY B 1 119 ? -7.836 -12.945 -21.953 1 95.31 119 GLY B C 1
ATOM 3599 O O . GLY B 1 119 ? -8.547 -13.906 -22.25 1 95.31 119 GLY B O 1
ATOM 3600 N N . ARG B 1 120 ? -6.609 -13.086 -21.422 1 95.62 120 ARG B N 1
ATOM 3601 C CA . ARG B 1 120 ? -5.977 -14.398 -21.297 1 95.62 120 ARG B CA 1
ATOM 3602 C C . ARG B 1 120 ? -6.062 -14.922 -19.875 1 95.62 120 ARG B C 1
ATOM 3604 O O . ARG B 1 120 ? -5.883 -14.164 -18.922 1 95.62 120 ARG B O 1
ATOM 3611 N N . THR B 1 121 ? -6.293 -16.219 -19.828 1 97 121 THR B N 1
ATOM 3612 C CA . THR B 1 121 ? -6.227 -16.891 -18.531 1 97 121 THR B CA 1
ATOM 3613 C C . THR B 1 121 ? -4.793 -17.312 -18.219 1 97 121 THR B C 1
ATOM 3615 O O . THR B 1 121 ? -4.062 -17.781 -19.094 1 97 121 THR B O 1
ATOM 3618 N N . SER B 1 122 ? -4.371 -17.047 -17.094 1 98.19 122 SER B N 1
ATOM 3619 C CA . SER B 1 122 ? -3.133 -17.547 -16.516 1 98.19 122 SER B CA 1
ATOM 3620 C C . SER B 1 122 ? -3.391 -18.234 -15.172 1 98.19 122 SER B C 1
ATOM 3622 O O . SER B 1 122 ? -4.543 -18.453 -14.797 1 98.19 122 SER B O 1
ATOM 3624 N N . TYR B 1 123 ? -2.359 -18.672 -14.477 1 98.69 123 TYR B N 1
ATOM 3625 C CA . TYR B 1 123 ? -2.58 -19.484 -13.297 1 98.69 123 TYR B CA 1
ATOM 3626 C C . TYR B 1 123 ? -1.72 -19.016 -12.133 1 98.69 123 TYR B C 1
ATOM 3628 O O . TYR B 1 123 ? -0.49 -19.031 -12.211 1 98.69 123 TYR B O 1
ATOM 3636 N N . TYR B 1 124 ? -2.389 -18.594 -11.062 1 98.88 124 TYR B N 1
ATOM 3637 C CA . TYR B 1 124 ? -1.792 -17.938 -9.906 1 98.88 124 TYR B CA 1
ATOM 3638 C C . TYR B 1 124 ? -1.324 -18.953 -8.875 1 98.88 124 TYR B C 1
ATOM 3640 O O . TYR B 1 124 ? -2.141 -19.641 -8.266 1 98.88 124 TYR B O 1
ATOM 3648 N N . GLY B 1 125 ? -0.085 -19.062 -8.711 1 98.62 125 GLY B N 1
ATOM 3649 C CA . GLY B 1 125 ? 0.582 -20.016 -7.84 1 98.62 125 GLY B CA 1
ATOM 3650 C C . GLY B 1 125 ? 1.72 -20.75 -8.523 1 98.62 125 GLY B C 1
ATOM 3651 O O . GLY B 1 125 ? 2.098 -20.422 -9.648 1 98.62 125 GLY B O 1
ATOM 3652 N N . GLY B 1 126 ? 2.371 -21.609 -7.836 1 96.75 126 GLY B N 1
ATOM 3653 C CA . GLY B 1 126 ? 3.283 -22.562 -8.43 1 96.75 126 GLY B CA 1
ATOM 3654 C C . GLY B 1 126 ? 4.672 -22 -8.672 1 96.75 126 GLY B C 1
ATOM 3655 O O . GLY B 1 126 ? 5.203 -22.109 -9.781 1 96.75 126 GLY B O 1
ATOM 3656 N N . SER B 1 127 ? 5.434 -21.641 -7.727 1 96.38 127 SER B N 1
ATOM 3657 C CA . SER B 1 127 ? 6.848 -21.297 -7.824 1 96.38 127 SER B CA 1
ATOM 3658 C C . SER B 1 127 ? 7.727 -22.531 -7.855 1 96.38 127 SER B C 1
ATOM 3660 O O . SER B 1 127 ? 7.574 -23.438 -7.027 1 96.38 127 SER B O 1
ATOM 3662 N N . THR B 1 128 ? 8.672 -22.641 -8.875 1 97.94 128 THR B N 1
ATOM 3663 C CA . THR B 1 128 ? 9.531 -23.812 -8.922 1 97.94 128 THR B CA 1
ATOM 3664 C C . THR B 1 128 ? 10.453 -23.859 -7.707 1 97.94 128 THR B C 1
ATOM 3666 O O . THR B 1 128 ? 10.734 -24.938 -7.176 1 97.94 128 THR B O 1
ATOM 3669 N N . GLN B 1 129 ? 10.812 -22.688 -7.219 1 97.38 129 GLN B N 1
ATOM 3670 C CA . GLN B 1 129 ? 11.797 -22.594 -6.145 1 97.38 129 GLN B CA 1
ATOM 3671 C C . GLN B 1 129 ? 11.141 -22.797 -4.781 1 97.38 129 GLN B C 1
ATOM 3673 O O . GLN B 1 129 ? 11.82 -23.109 -3.801 1 97.38 129 GLN B O 1
ATOM 3678 N N . VAL B 1 130 ? 9.82 -22.625 -4.699 1 96.25 130 VAL B N 1
ATOM 3679 C CA . VAL B 1 130 ? 9.18 -22.656 -3.393 1 96.25 130 VAL B CA 1
ATOM 3680 C C . VAL B 1 130 ? 8.344 -23.938 -3.264 1 96.25 130 VAL B C 1
ATOM 3682 O O . VAL B 1 130 ? 8.406 -24.625 -2.242 1 96.25 130 VAL B O 1
ATOM 3685 N N . GLN B 1 131 ? 7.609 -24.281 -4.273 1 96.94 131 GLN B N 1
ATOM 3686 C CA . GLN B 1 131 ? 6.652 -25.375 -4.121 1 96.94 131 GLN B CA 1
ATOM 3687 C C . GLN B 1 131 ? 7.184 -26.672 -4.746 1 96.94 131 GLN B C 1
ATOM 3689 O O . GLN B 1 131 ? 6.848 -27.766 -4.305 1 96.94 131 GLN B O 1
ATOM 3694 N N . LEU B 1 132 ? 8.031 -26.578 -5.812 1 97.81 132 LEU B N 1
ATOM 3695 C CA . LEU B 1 132 ? 8.445 -27.781 -6.527 1 97.81 132 LEU B CA 1
ATOM 3696 C C . LEU B 1 132 ? 9.805 -28.266 -6.027 1 97.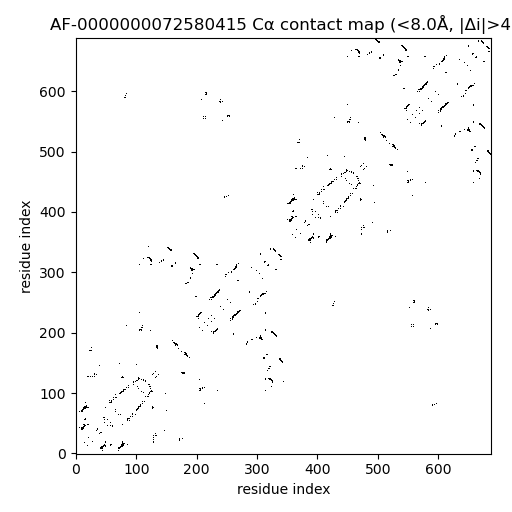81 132 LEU B C 1
ATOM 3698 O O . LEU B 1 132 ? 10.047 -29.469 -5.938 1 97.81 132 LEU B O 1
ATOM 3702 N N . GLY B 1 133 ? 10.68 -27.391 -5.699 1 97.94 133 GLY B N 1
ATOM 3703 C CA . GLY B 1 133 ? 12.062 -27.734 -5.406 1 97.94 133 GLY B CA 1
ATOM 3704 C C . GLY B 1 133 ? 12.258 -28.266 -3.998 1 97.94 133 GLY B C 1
ATOM 3705 O O . GLY B 1 133 ? 12.781 -29.359 -3.811 1 97.94 133 GLY B O 1
ATOM 3706 N N . PRO B 1 134 ? 11.812 -27.562 -2.99 1 97.31 134 PRO B N 1
ATOM 3707 C CA . PRO B 1 134 ? 12.172 -27.891 -1.61 1 97.31 134 PRO B CA 1
ATOM 3708 C C . PRO B 1 134 ? 11.406 -29.109 -1.083 1 97.31 134 PRO B C 1
ATOM 3710 O O . PRO B 1 134 ? 10.273 -29.359 -1.502 1 97.31 134 PRO B O 1
ATOM 3713 N N . GLY B 1 135 ? 12.055 -29.781 -0.048 1 96.69 135 GLY B N 1
ATOM 3714 C CA . GLY B 1 135 ? 11.422 -30.844 0.706 1 96.69 135 GLY B CA 1
ATOM 3715 C C . GLY B 1 135 ? 11.57 -32.219 0.054 1 96.69 135 GLY B C 1
ATOM 3716 O O . GLY B 1 135 ? 12.156 -32.312 -1.024 1 96.69 135 GLY B O 1
ATOM 3717 N N . PRO B 1 136 ? 11.047 -33.219 0.64 1 96.62 136 PRO B N 1
ATOM 3718 C CA . PRO B 1 136 ? 11.219 -34.594 0.158 1 96.62 136 PRO B CA 1
ATOM 3719 C C . PRO B 1 136 ? 10.312 -34.906 -1.03 1 96.62 136 PRO B C 1
ATOM 3721 O O . PRO B 1 136 ? 10.594 -35.844 -1.778 1 96.62 136 PRO B O 1
ATOM 3724 N N . SER B 1 137 ? 9.219 -34.156 -1.177 1 96.31 137 SER B N 1
ATOM 3725 C CA . SER B 1 137 ? 8.273 -34.406 -2.262 1 96.31 137 SER B CA 1
ATOM 3726 C C . SER B 1 137 ? 7.453 -33.156 -2.574 1 96.31 137 SER B C 1
ATOM 3728 O O . SER B 1 137 ? 7.453 -32.219 -1.801 1 96.31 137 SER B O 1
ATOM 3730 N N . VAL B 1 138 ? 6.801 -33.156 -3.68 1 96.94 138 VAL B N 1
ATOM 3731 C CA . VAL B 1 138 ? 5.859 -32.094 -4.055 1 96.94 138 VAL B CA 1
ATOM 3732 C C . VAL B 1 138 ? 4.512 -32.344 -3.379 1 96.94 138 VAL B C 1
ATOM 3734 O O . VAL B 1 138 ? 4.004 -33.469 -3.396 1 96.94 138 VAL B O 1
ATOM 3737 N N . ASP B 1 139 ? 3.963 -31.328 -2.734 1 96.62 139 ASP B N 1
ATOM 3738 C CA . ASP B 1 139 ? 2.646 -31.469 -2.119 1 96.62 139 ASP B CA 1
ATOM 3739 C C . ASP B 1 139 ? 1.615 -31.953 -3.135 1 96.62 139 ASP B C 1
ATOM 3741 O O . ASP B 1 139 ? 1.603 -31.5 -4.281 1 96.62 139 ASP B O 1
ATOM 3745 N N . ARG B 1 140 ? 0.733 -32.844 -2.771 1 96.5 140 ARG B N 1
ATOM 3746 C CA . ARG B 1 140 ? -0.263 -33.438 -3.658 1 96.5 140 ARG B CA 1
ATOM 3747 C C . ARG B 1 140 ? -1.149 -32.375 -4.285 1 96.5 140 ARG B C 1
ATOM 3749 O O . ARG B 1 140 ? -1.482 -32.469 -5.469 1 96.5 140 ARG B O 1
ATOM 3756 N N . ILE B 1 141 ? -1.446 -31.375 -3.5 1 96.5 141 ILE B N 1
ATOM 3757 C CA . ILE B 1 141 ? -2.303 -30.281 -3.943 1 96.5 141 ILE B CA 1
ATOM 3758 C C . ILE B 1 141 ? -1.617 -29.516 -5.074 1 96.5 141 ILE B C 1
ATOM 3760 O O . ILE B 1 141 ? -2.254 -29.172 -6.07 1 96.5 141 ILE B O 1
ATOM 3764 N N . GLN B 1 142 ? -0.396 -29.312 -4.906 1 96.44 142 GLN B N 1
ATOM 3765 C CA . GLN B 1 142 ? 0.395 -28.609 -5.906 1 96.44 142 GLN B CA 1
ATOM 3766 C C . GLN B 1 142 ? 0.5 -29.406 -7.195 1 96.44 142 GLN B C 1
ATOM 3768 O O . GLN B 1 142 ? 0.285 -28.875 -8.289 1 96.44 142 GLN B O 1
ATOM 3773 N N . SER B 1 143 ? 0.805 -30.688 -7.059 1 97.75 143 SER B N 1
ATOM 3774 C CA . SER B 1 143 ? 0.922 -31.594 -8.203 1 97.75 143 SER B CA 1
ATOM 3775 C C . SER B 1 143 ? -0.397 -31.703 -8.953 1 97.75 143 SER B C 1
ATOM 3777 O O . SER B 1 143 ? -0.421 -31.641 -10.188 1 97.75 143 SER B O 1
ATOM 3779 N N . ALA B 1 144 ? -1.479 -31.844 -8.219 1 98.25 144 ALA B N 1
ATOM 3780 C CA . ALA B 1 144 ? -2.797 -31.953 -8.836 1 98.25 144 ALA B CA 1
ATOM 3781 C C . ALA B 1 144 ? -3.135 -30.688 -9.625 1 98.25 144 ALA B C 1
ATOM 3783 O O . ALA B 1 144 ? -3.682 -30.766 -10.727 1 98.25 144 ALA B O 1
ATOM 3784 N N . SER B 1 145 ? -2.832 -29.516 -9.094 1 98.5 145 SER B N 1
ATOM 3785 C CA . SER B 1 145 ? -3.086 -28.25 -9.766 1 98.5 145 SER B CA 1
ATOM 3786 C C . SER B 1 145 ? -2.312 -28.172 -11.078 1 98.5 145 SER B C 1
ATOM 3788 O O . SER B 1 145 ? -2.875 -27.797 -12.117 1 98.5 145 SER B O 1
ATOM 3790 N N . ILE B 1 146 ? -1.018 -28.516 -11.039 1 98.5 146 ILE B N 1
ATOM 3791 C CA . ILE B 1 146 ? -0.159 -28.422 -12.219 1 98.5 146 ILE B CA 1
ATOM 3792 C C . ILE B 1 146 ? -0.651 -29.391 -13.297 1 98.5 146 ILE B C 1
ATOM 3794 O O . ILE B 1 146 ? -0.69 -29.047 -14.477 1 98.5 146 ILE B O 1
ATOM 3798 N N . LYS B 1 147 ? -1.043 -30.562 -12.883 1 98.25 147 LYS B N 1
ATOM 3799 C CA . LYS B 1 147 ? -1.546 -31.547 -13.844 1 98.25 147 LYS B CA 1
ATOM 3800 C C . LYS B 1 147 ? -2.807 -31.031 -14.539 1 98.25 147 LYS B C 1
ATOM 3802 O O . LYS B 1 147 ? -2.963 -31.188 -15.75 1 98.25 147 LYS B O 1
ATOM 3807 N N . LYS B 1 148 ? -3.701 -30.406 -13.758 1 98.25 148 LYS B N 1
ATOM 3808 C CA . LYS B 1 148 ? -4.902 -29.828 -14.359 1 98.25 148 LYS B CA 1
ATOM 3809 C C . LYS B 1 148 ? -4.547 -28.734 -15.352 1 98.25 148 LYS B C 1
ATOM 3811 O O . LYS B 1 148 ? -5.18 -28.594 -16.406 1 98.25 148 LYS B O 1
ATOM 3816 N N . ILE B 1 149 ? -3.539 -27.906 -15.055 1 98.12 149 ILE B N 1
ATOM 3817 C CA . ILE B 1 149 ? -3.084 -26.828 -15.93 1 98.12 149 ILE B CA 1
ATOM 3818 C C . ILE B 1 149 ? -2.564 -27.406 -17.234 1 98.12 149 ILE B C 1
ATOM 3820 O O . ILE B 1 149 ? -2.924 -26.922 -18.328 1 98.12 149 ILE B O 1
ATOM 3824 N N . LEU B 1 150 ? -1.77 -28.469 -17.141 1 97.19 150 LEU B N 1
ATOM 3825 C CA . LEU B 1 150 ? -1.149 -29.078 -18.312 1 97.19 150 LEU B CA 1
ATOM 3826 C C . LEU B 1 150 ? -2.186 -29.812 -19.156 1 97.19 150 LEU B C 1
ATOM 3828 O O . LEU B 1 150 ? -2.096 -29.828 -20.391 1 97.19 150 LEU B O 1
ATOM 3832 N N . ASP B 1 151 ? -3.199 -30.359 -18.469 1 95.69 151 ASP B N 1
ATOM 3833 C CA . ASP B 1 151 ? -4.27 -31.062 -19.172 1 95.69 151 ASP B CA 1
ATOM 3834 C C . ASP B 1 151 ? -5.246 -30.078 -19.812 1 95.69 151 ASP B C 1
ATOM 3836 O O . ASP B 1 151 ? -6 -30.453 -20.719 1 95.69 151 ASP B O 1
ATOM 3840 N N . ARG B 1 152 ? -5.297 -28.938 -19.312 1 96 152 ARG B N 1
ATOM 3841 C CA . ARG B 1 152 ? -6.176 -27.859 -19.781 1 96 152 ARG B CA 1
ATOM 3842 C C . ARG B 1 152 ? -7.641 -28.266 -19.641 1 96 152 ARG B C 1
ATOM 3844 O O . ARG B 1 152 ? -8.453 -27.984 -20.531 1 96 152 ARG B O 1
ATOM 3851 N N . LYS B 1 153 ? -7.895 -29.016 -18.594 1 95.12 153 LYS B N 1
ATOM 3852 C CA . LYS B 1 153 ? -9.266 -29.438 -18.328 1 95.12 153 LYS B CA 1
ATOM 3853 C C . LYS B 1 153 ? -9.43 -29.891 -16.891 1 95.12 153 LYS B C 1
ATOM 3855 O O . LYS B 1 153 ? -8.445 -30.156 -16.188 1 95.12 153 LYS B O 1
ATOM 3860 N N . GLY B 1 154 ? -10.719 -29.812 -16.484 1 97.44 154 GLY B N 1
ATOM 3861 C CA . GLY B 1 154 ? -11.047 -30.328 -15.164 1 97.44 154 GLY B CA 1
ATOM 3862 C C . GLY B 1 154 ? -11.195 -29.234 -14.125 1 97.44 154 GLY B C 1
ATOM 3863 O O . GLY B 1 154 ? -11.203 -28.047 -14.453 1 97.44 154 GLY B O 1
ATOM 3864 N N . SER B 1 155 ? -11.422 -29.703 -12.93 1 98.25 155 SER B N 1
ATOM 3865 C CA . SER B 1 155 ? -11.625 -28.797 -11.805 1 98.25 155 SER B CA 1
ATOM 3866 C C . SER B 1 155 ? -11.031 -29.359 -10.516 1 98.25 155 SER B C 1
ATOM 3868 O O . SER B 1 155 ? -10.734 -30.562 -10.445 1 98.25 155 SER B O 1
ATOM 3870 N N . LEU B 1 156 ? -10.742 -28.516 -9.609 1 98.69 156 LEU B N 1
ATOM 3871 C CA . LEU B 1 156 ? -10.289 -28.875 -8.266 1 98.69 156 LEU B CA 1
ATOM 3872 C C . LEU B 1 156 ? -11.086 -28.125 -7.207 1 98.69 156 LEU B C 1
ATOM 3874 O O . LEU B 1 156 ? -11.258 -26.906 -7.305 1 98.69 156 LEU B O 1
ATOM 3878 N N . GLN B 1 157 ? -11.602 -28.875 -6.262 1 98.75 157 GLN B N 1
ATOM 3879 C CA . GLN B 1 157 ? -12.141 -28.234 -5.059 1 98.75 157 GLN B CA 1
ATOM 3880 C C . GLN B 1 157 ? -11.016 -27.844 -4.102 1 98.75 157 GLN B C 1
ATOM 3882 O O . GLN B 1 157 ? -10.094 -28.625 -3.861 1 98.75 157 GLN B O 1
ATOM 3887 N N . LEU B 1 158 ? -11.047 -26.625 -3.607 1 98.75 158 LEU B N 1
ATOM 3888 C CA . LEU B 1 158 ? -10.031 -26.156 -2.676 1 98.75 158 LEU B CA 1
ATOM 3889 C C . LEU B 1 158 ? -10.32 -26.641 -1.259 1 98.75 158 LEU B C 1
ATOM 3891 O O . LEU B 1 158 ? -10.758 -25.859 -0.41 1 98.75 158 LEU B O 1
ATOM 3895 N N . VAL B 1 159 ? -9.953 -27.875 -1.017 1 98.44 159 VAL B N 1
ATOM 3896 C CA . VAL B 1 159 ? -10.211 -28.516 0.271 1 98.44 159 VAL B CA 1
ATOM 3897 C C . VAL B 1 159 ? -9.156 -28.078 1.283 1 98.44 159 VAL B C 1
ATOM 3899 O O . VAL B 1 159 ? -7.969 -27.984 0.954 1 98.44 159 VAL B O 1
ATOM 3902 N N . LYS B 1 160 ? -9.602 -27.828 2.465 1 97.62 160 LYS B N 1
ATOM 3903 C CA . LYS B 1 160 ? -8.703 -27.438 3.551 1 97.62 160 LYS B CA 1
ATOM 3904 C C . LYS B 1 160 ? -7.664 -28.531 3.816 1 97.62 160 LYS B C 1
ATOM 3906 O O . LYS B 1 160 ? -8.016 -29.688 4.055 1 97.62 160 LYS B O 1
ATOM 3911 N N . PRO B 1 161 ? -6.367 -28.172 3.781 1 97.62 161 PRO B N 1
ATOM 3912 C CA . PRO B 1 161 ? -5.355 -29.156 4.176 1 97.62 161 PRO B CA 1
ATOM 3913 C C . PRO B 1 161 ? -5.305 -29.375 5.684 1 97.62 161 PRO B C 1
ATOM 3915 O O . PRO B 1 161 ? -5.926 -28.625 6.445 1 97.62 161 PRO B O 1
ATOM 3918 N N . ARG B 1 162 ? -4.633 -30.422 6.078 1 96.12 162 ARG B N 1
ATOM 3919 C CA . ARG B 1 162 ? -4.5 -30.719 7.5 1 96.12 162 ARG B CA 1
ATOM 3920 C C . ARG B 1 162 ? -3.592 -29.703 8.195 1 96.12 162 ARG B C 1
ATOM 3922 O O . ARG B 1 162 ? -3.871 -29.281 9.32 1 96.12 162 ARG B O 1
ATOM 3929 N N . ASP B 1 163 ? -2.533 -29.359 7.547 1 95.12 163 ASP B N 1
ATOM 3930 C CA . ASP B 1 163 ? -1.542 -28.438 8.094 1 95.12 163 ASP B CA 1
ATOM 3931 C C . ASP B 1 163 ? -0.854 -27.641 6.984 1 95.12 163 ASP B C 1
ATOM 3933 O O . ASP B 1 163 ? -1.123 -27.859 5.801 1 95.12 163 ASP B O 1
ATOM 3937 N N . TYR B 1 164 ? -0.086 -26.656 7.355 1 94.81 164 TYR B N 1
ATOM 3938 C CA . TYR B 1 164 ? 0.703 -25.859 6.414 1 94.81 164 TYR B CA 1
ATOM 3939 C C . TYR B 1 164 ? 2.076 -25.531 6.992 1 94.81 164 TYR B C 1
ATOM 3941 O O . TYR B 1 164 ? 2.248 -25.5 8.211 1 94.81 164 TYR B O 1
ATOM 3949 N N . GLU B 1 165 ? 3.01 -25.406 6.09 1 92.44 165 GLU B N 1
ATOM 3950 C CA . GLU B 1 165 ? 4.375 -25.047 6.469 1 92.44 165 GLU B CA 1
ATOM 3951 C C . GLU B 1 165 ? 4.469 -23.578 6.871 1 92.44 165 GLU B C 1
ATOM 3953 O O . GLU B 1 165 ? 4.102 -22.688 6.098 1 92.44 165 GLU B O 1
ATOM 3958 N N . VAL B 1 166 ? 4.973 -23.297 8.016 1 86.88 166 VAL B N 1
ATOM 3959 C CA . VAL B 1 166 ? 5.043 -21.953 8.555 1 86.88 166 VAL B CA 1
ATOM 3960 C C . VAL B 1 166 ? 6.234 -21.203 7.945 1 86.88 166 VAL B C 1
ATOM 3962 O O . VAL B 1 166 ? 6.16 -20 7.688 1 86.88 166 VAL B O 1
ATOM 3965 N N . ARG B 1 167 ? 7.309 -21.953 7.824 1 86.69 167 ARG B N 1
ATOM 3966 C CA . ARG B 1 167 ? 8.531 -21.438 7.219 1 86.69 167 ARG B CA 1
ATOM 3967 C C . ARG B 1 167 ? 9.359 -22.547 6.598 1 86.69 167 ARG B C 1
ATOM 3969 O O . ARG B 1 167 ? 9.594 -23.578 7.23 1 86.69 167 ARG B O 1
ATOM 3976 N N . GLY B 1 168 ? 9.789 -22.281 5.434 1 88.06 168 GLY B N 1
ATOM 3977 C CA . GLY B 1 168 ? 10.633 -23.266 4.781 1 88.06 168 GLY B CA 1
ATOM 3978 C C . GLY B 1 168 ? 12.07 -23.234 5.254 1 88.06 168 GLY B C 1
ATOM 3979 O O . GLY B 1 168 ? 12.469 -22.297 5.957 1 88.06 168 GLY B O 1
ATOM 3980 N N . GLU B 1 169 ? 12.82 -24.25 4.906 1 91.56 169 GLU B N 1
ATOM 3981 C CA . GLU B 1 169 ? 14.25 -24.281 5.172 1 91.56 169 GLU B CA 1
ATOM 3982 C C . GLU B 1 169 ? 15.008 -23.297 4.273 1 91.56 169 GLU B C 1
ATOM 3984 O O . GLU B 1 169 ? 14.516 -22.938 3.201 1 91.56 169 GLU B O 1
ATOM 3989 N N . ASP B 1 170 ? 16.141 -22.906 4.773 1 93.62 170 ASP B N 1
ATOM 3990 C CA . ASP B 1 170 ? 17.031 -22.094 3.953 1 93.62 170 ASP B CA 1
ATOM 3991 C C . ASP B 1 170 ? 17.422 -22.828 2.674 1 93.62 170 ASP B C 1
ATOM 3993 O O . ASP B 1 170 ? 17.969 -23.938 2.729 1 93.62 170 ASP B O 1
ATOM 3997 N N . TRP B 1 171 ? 17.219 -22.219 1.549 1 95.88 171 TRP B N 1
ATOM 3998 C CA . TRP B 1 171 ? 17.438 -22.844 0.254 1 95.88 171 TRP B CA 1
ATOM 3999 C C . TRP B 1 171 ? 18.906 -23.234 0.077 1 95.88 171 TRP B C 1
ATOM 4001 O O . TRP B 1 171 ? 19.234 -24.047 -0.783 1 95.88 171 TRP B O 1
ATOM 4011 N N . GLN B 1 172 ? 19.734 -22.625 0.852 1 96.12 172 GLN B N 1
ATOM 4012 C CA . GLN B 1 172 ? 21.172 -22.906 0.744 1 96.12 172 GLN B CA 1
ATOM 4013 C C . GLN B 1 172 ? 21.562 -24.109 1.604 1 96.12 172 GLN B C 1
ATOM 4015 O O . GLN B 1 172 ? 22.672 -24.625 1.488 1 96.12 172 GLN B O 1
ATOM 4020 N N . SER B 1 173 ? 20.625 -24.469 2.48 1 95.75 173 SER B N 1
ATOM 4021 C CA . SER B 1 173 ? 20.859 -25.625 3.338 1 95.75 173 SER B CA 1
ATOM 4022 C C . SER B 1 173 ? 20.484 -26.922 2.635 1 95.75 173 SER B C 1
ATOM 4024 O O . SER B 1 173 ? 19.406 -27 2.021 1 95.75 173 SER B O 1
ATOM 4026 N N . PRO B 1 174 ? 21.281 -27.953 2.818 1 95.38 174 PRO B N 1
ATOM 4027 C CA . PRO B 1 174 ? 20.906 -29.25 2.254 1 95.38 174 PRO B CA 1
ATOM 4028 C C . PRO B 1 174 ? 19.578 -29.766 2.818 1 95.38 174 PRO B C 1
ATOM 4030 O O . PRO B 1 174 ? 18.922 -30.594 2.178 1 95.38 174 PRO B O 1
ATOM 4033 N N . LEU B 1 175 ? 19.25 -29.25 3.941 1 96.19 175 LEU B N 1
ATOM 4034 C CA . LEU B 1 175 ? 18 -29.672 4.57 1 96.19 175 LEU B CA 1
ATOM 4035 C C . LEU B 1 175 ? 16.797 -29.25 3.74 1 96.19 175 LEU B C 1
ATOM 4037 O O . LEU B 1 175 ? 15.727 -29.844 3.83 1 96.19 175 LEU B O 1
ATOM 4041 N N . ALA B 1 176 ? 17.016 -28.219 2.947 1 96.75 176 ALA B N 1
ATOM 4042 C CA . ALA B 1 176 ? 15.93 -27.719 2.113 1 96.75 176 ALA B CA 1
ATOM 4043 C C . ALA B 1 176 ? 15.469 -28.766 1.111 1 96.75 176 ALA B C 1
ATOM 4045 O O . ALA B 1 176 ? 14.344 -28.719 0.613 1 96.75 176 ALA B O 1
ATOM 4046 N N . LEU B 1 177 ? 16.344 -29.75 0.829 1 97.38 177 LEU B N 1
ATOM 4047 C CA . LEU B 1 177 ? 16.062 -30.75 -0.197 1 97.38 177 LEU B CA 1
ATOM 4048 C C . LEU B 1 177 ? 15.266 -31.906 0.383 1 97.38 177 LEU B C 1
ATOM 4050 O O . LEU B 1 177 ? 14.531 -32.594 -0.34 1 97.38 177 LEU B O 1
ATOM 4054 N N . THR B 1 178 ? 15.43 -32.062 1.715 1 97 178 THR B N 1
ATOM 4055 C CA . THR B 1 178 ? 14.969 -33.375 2.223 1 97 178 THR B CA 1
ATOM 4056 C C . THR B 1 178 ? 13.977 -33.156 3.369 1 97 178 THR B C 1
ATOM 4058 O O . THR B 1 178 ? 13.266 -34.094 3.748 1 97 178 THR B O 1
ATOM 4061 N N . GLU B 1 179 ? 13.953 -31.984 3.887 1 94.56 179 GLU B N 1
ATOM 4062 C CA . GLU B 1 179 ? 13.141 -31.75 5.078 1 94.56 179 GLU B CA 1
ATOM 4063 C C . GLU B 1 179 ? 12.062 -30.703 4.812 1 94.56 179 GLU B C 1
ATOM 4065 O O . GLU B 1 179 ? 12.211 -29.859 3.936 1 94.56 179 GLU B O 1
ATOM 4070 N N . VAL B 1 180 ? 10.961 -30.891 5.543 1 90.5 180 VAL B N 1
ATOM 4071 C CA . VAL B 1 180 ? 9.93 -29.859 5.559 1 90.5 180 VAL B CA 1
ATOM 4072 C C . VAL B 1 180 ? 10.141 -28.922 6.746 1 90.5 180 VAL B C 1
ATOM 4074 O O . VAL B 1 180 ? 10.68 -29.328 7.777 1 90.5 180 VAL B O 1
ATOM 4077 N N . GLY B 1 181 ? 9.789 -27.719 6.57 1 87.62 181 GLY B N 1
ATOM 4078 C CA . GLY B 1 181 ? 9.859 -26.797 7.688 1 87.62 181 GLY B CA 1
ATOM 4079 C C . GLY B 1 181 ? 8.797 -27.062 8.742 1 87.62 181 GLY B C 1
ATOM 4080 O O . GLY B 1 181 ? 7.988 -27.969 8.602 1 87.62 181 GLY B O 1
ATOM 4081 N N . PRO B 1 182 ? 8.883 -26.25 9.836 1 89.06 182 PRO B N 1
ATOM 4082 C CA . PRO B 1 182 ? 7.836 -26.359 10.852 1 89.06 182 PRO B CA 1
ATOM 4083 C C . PRO B 1 182 ? 6.43 -26.172 10.289 1 89.06 182 PRO B C 1
ATOM 4085 O O . PRO B 1 182 ? 6.23 -25.328 9.398 1 89.06 182 PRO B O 1
ATOM 4088 N N . ARG B 1 183 ? 5.473 -26.953 10.797 1 90.88 183 ARG B N 1
ATOM 4089 C CA . ARG B 1 183 ? 4.105 -26.906 10.297 1 90.88 183 ARG B CA 1
ATOM 4090 C C . ARG B 1 183 ? 3.117 -26.594 11.414 1 90.88 183 ARG B C 1
ATOM 4092 O O . ARG B 1 183 ? 3.391 -26.859 12.586 1 90.88 183 ARG B O 1
ATOM 4099 N N . ALA B 1 184 ? 2.078 -25.969 11.133 1 92.06 184 ALA B N 1
ATOM 4100 C CA . ALA B 1 184 ? 0.956 -25.672 12.016 1 92.06 184 ALA B CA 1
ATOM 4101 C C . ALA B 1 184 ? -0.352 -26.219 11.453 1 92.06 184 ALA B C 1
ATOM 4103 O O . ALA B 1 184 ? -0.503 -26.344 10.234 1 92.06 184 ALA B O 1
ATOM 4104 N N . PRO B 1 185 ? -1.28 -26.625 12.391 1 94.06 185 PRO B N 1
ATOM 4105 C CA . PRO B 1 185 ? -2.592 -27.047 11.883 1 94.06 185 PRO B CA 1
ATOM 4106 C C . PRO B 1 185 ? -3.252 -25.969 11.023 1 94.06 185 PRO B C 1
ATOM 4108 O O . PRO B 1 185 ? -3.141 -24.766 11.328 1 94.06 185 PRO B O 1
ATOM 4111 N N . TYR B 1 186 ? -3.836 -26.359 9.953 1 96.56 186 TYR B N 1
ATOM 4112 C CA . TYR B 1 186 ? -4.523 -25.391 9.102 1 96.56 186 TYR B CA 1
ATOM 4113 C C . TYR B 1 186 ? -5.836 -24.953 9.727 1 96.56 186 TYR B C 1
ATOM 4115 O O . TYR B 1 186 ? -6.637 -25.781 10.164 1 96.56 186 TYR B O 1
ATOM 4123 N N . PRO B 1 187 ? -6.121 -23.656 9.812 1 96.69 187 PRO B N 1
ATOM 4124 C CA . PRO B 1 187 ? -7.375 -23.188 10.414 1 96.69 187 PRO B CA 1
ATOM 4125 C C . PRO B 1 187 ? -8.586 -23.422 9.516 1 96.69 187 PRO B C 1
ATOM 4127 O O . PRO B 1 187 ? -8.43 -23.656 8.312 1 96.69 187 PRO B O 1
ATOM 4130 N N . GLU B 1 188 ? -9.758 -23.422 10.141 1 97.38 188 GLU B N 1
ATOM 4131 C CA . GLU B 1 188 ? -10.984 -23.516 9.367 1 97.38 188 GLU B CA 1
ATOM 4132 C C . GLU B 1 188 ? -11.18 -22.297 8.477 1 97.38 188 GLU B C 1
ATOM 4134 O O . GLU B 1 188 ? -10.844 -21.172 8.867 1 97.38 188 GLU B O 1
ATOM 4139 N N . TYR B 1 189 ? -11.695 -22.578 7.289 1 98.5 189 TYR B N 1
ATOM 4140 C CA . TYR B 1 189 ? -12.078 -21.453 6.441 1 98.5 189 TYR B CA 1
ATOM 4141 C C . TYR B 1 189 ? -13.141 -20.594 7.121 1 98.5 189 TYR B C 1
ATOM 4143 O O . TYR B 1 189 ? -14.016 -21.109 7.816 1 98.5 189 TYR B O 1
ATOM 4151 N N . LEU B 1 190 ? -13.031 -19.297 6.961 1 98.56 190 LEU B N 1
ATOM 4152 C CA . LEU B 1 190 ? -14.094 -18.391 7.402 1 98.56 190 LEU B CA 1
ATOM 4153 C C . LEU B 1 190 ? -15.078 -18.125 6.273 1 98.56 190 LEU B C 1
ATOM 4155 O O . LEU B 1 190 ? -14.719 -17.516 5.258 1 98.56 190 LEU B O 1
ATOM 4159 N N . TRP B 1 191 ? -16.266 -18.656 6.426 1 98.56 191 TRP B N 1
ATOM 4160 C CA . TRP B 1 191 ? -17.344 -18.391 5.48 1 98.56 191 TRP B CA 1
ATOM 4161 C C . TRP B 1 191 ? -18.266 -17.281 5.988 1 98.56 191 TRP B C 1
ATOM 4163 O O . TRP B 1 191 ? -18.609 -17.25 7.172 1 98.56 191 TRP B O 1
ATOM 4173 N N . ALA B 1 192 ? -18.594 -16.297 5.145 1 98.5 192 ALA B N 1
ATOM 4174 C CA . ALA B 1 192 ? -19.516 -15.227 5.512 1 98.5 192 ALA B CA 1
ATOM 4175 C C . ALA B 1 192 ? -20.297 -14.734 4.297 1 98.5 192 ALA B C 1
ATOM 4177 O O . ALA B 1 192 ? -19.984 -15.094 3.158 1 98.5 192 ALA B O 1
ATOM 4178 N N . GLY B 1 193 ? -21.375 -13.977 4.492 1 98.06 193 GLY B N 1
ATOM 4179 C CA . GLY B 1 193 ? -22.203 -13.453 3.424 1 98.06 193 GLY B CA 1
ATOM 4180 C C . GLY B 1 193 ? -23.344 -14.383 3.057 1 98.06 193 GLY B C 1
ATOM 4181 O O . GLY B 1 193 ? -23.625 -15.344 3.771 1 98.06 193 GLY B O 1
ATOM 4182 N N . GLU B 1 194 ? -23.953 -14.086 1.988 1 97.5 194 GLU B N 1
ATOM 4183 C CA . GLU B 1 194 ? -25.125 -14.844 1.531 1 97.5 194 GLU B CA 1
ATOM 4184 C C . GLU B 1 194 ? -24.719 -16.234 1.044 1 97.5 194 GLU B C 1
ATOM 4186 O O . GLU B 1 194 ? -23.672 -16.391 0.394 1 97.5 194 GLU B O 1
ATOM 4191 N N . ARG B 1 195 ? -25.562 -17.188 1.312 1 96.94 195 ARG B N 1
ATOM 4192 C CA . ARG B 1 195 ? -25.328 -18.562 0.889 1 96.94 195 ARG B CA 1
ATOM 4193 C C . ARG B 1 195 ? -25.844 -18.797 -0.525 1 96.94 195 ARG B C 1
ATOM 4195 O O . ARG B 1 195 ? -26.906 -19.391 -0.708 1 96.94 195 ARG B O 1
ATOM 4202 N N . ARG B 1 196 ? -25.172 -18.375 -1.454 1 97.06 196 ARG B N 1
ATOM 4203 C CA . ARG B 1 196 ? -25.516 -18.578 -2.859 1 97.06 196 ARG B CA 1
ATOM 4204 C C . ARG B 1 196 ? -24.297 -19.078 -3.645 1 97.06 196 ARG B C 1
ATOM 4206 O O . ARG B 1 196 ? -23.172 -19.062 -3.131 1 97.06 196 ARG B O 1
ATOM 4213 N N . THR B 1 197 ? -24.609 -19.594 -4.812 1 98.19 197 THR B N 1
ATOM 4214 C CA . THR B 1 197 ? -23.562 -20.078 -5.699 1 98.19 197 THR B CA 1
ATOM 4215 C C . THR B 1 197 ? -23.203 -19.016 -6.738 1 98.19 197 THR B C 1
ATOM 4217 O O . THR B 1 197 ? -24.094 -18.484 -7.41 1 98.19 197 THR B O 1
ATOM 4220 N N . ILE B 1 198 ? -22 -18.656 -6.785 1 98.25 198 ILE B N 1
ATOM 4221 C CA . ILE B 1 198 ? -21.484 -17.672 -7.734 1 98.25 198 ILE B CA 1
ATOM 4222 C C . ILE B 1 198 ? -20.375 -18.297 -8.578 1 98.25 198 ILE B C 1
ATOM 4224 O O . ILE B 1 198 ? -19.484 -18.969 -8.055 1 98.25 198 ILE B O 1
ATOM 4228 N N . ARG B 1 199 ? -20.5 -18.188 -9.805 1 98.12 199 ARG B N 1
ATOM 4229 C CA . ARG B 1 199 ? -19.469 -18.562 -10.758 1 98.12 199 ARG B CA 1
ATOM 4230 C C . ARG B 1 199 ? -19 -17.359 -11.562 1 98.12 199 ARG B C 1
ATOM 4232 O O . ARG B 1 199 ? -19.828 -16.578 -12.055 1 98.12 199 ARG B O 1
ATOM 4239 N N . GLY B 1 200 ? -17.641 -17.109 -11.586 1 97.88 200 GLY B N 1
ATOM 4240 C CA . GLY B 1 200 ? -17.172 -15.93 -12.305 1 97.88 200 GLY B CA 1
ATOM 4241 C C . GLY B 1 200 ? -15.695 -15.984 -12.633 1 97.88 200 GLY B C 1
ATOM 4242 O O . GLY B 1 200 ? -14.984 -16.875 -12.172 1 97.88 200 GLY B O 1
ATOM 4243 N N . ARG B 1 201 ? -15.305 -15.078 -13.508 1 98 201 ARG B N 1
ATOM 4244 C CA . ARG B 1 201 ? -13.906 -14.898 -13.883 1 98 201 ARG B CA 1
ATOM 4245 C C . ARG B 1 201 ? -13.102 -14.297 -12.742 1 98 201 ARG B C 1
ATOM 4247 O O . ARG B 1 201 ? -13.539 -13.328 -12.109 1 98 201 ARG B O 1
ATOM 4254 N N . SER B 1 202 ? -11.969 -14.867 -12.445 1 98.56 202 SER B N 1
ATOM 4255 C CA . SER B 1 202 ? -11.242 -14.469 -11.25 1 98.56 202 SER B CA 1
ATOM 4256 C C . SER B 1 202 ? -10.289 -13.312 -11.539 1 98.56 202 SER B C 1
ATOM 4258 O O . SER B 1 202 ? -9.82 -13.156 -12.672 1 98.56 202 SER B O 1
ATOM 4260 N N . TRP B 1 203 ? -10.047 -12.492 -10.57 1 98.88 203 TRP B N 1
ATOM 4261 C CA . TRP B 1 203 ? -9.031 -11.445 -10.586 1 98.88 203 TRP B CA 1
ATOM 4262 C C . TRP B 1 203 ? -8.516 -11.156 -9.18 1 98.88 203 TRP B C 1
ATOM 4264 O O . TRP B 1 203 ? -9.266 -11.266 -8.203 1 98.88 203 TRP B O 1
ATOM 4274 N N . GLY B 1 204 ? -7.312 -10.805 -9.031 1 98.75 204 GLY B N 1
ATOM 4275 C CA . GLY B 1 204 ? -6.75 -10.43 -7.742 1 98.75 204 GLY B CA 1
ATOM 4276 C C . GLY B 1 204 ? -5.25 -10.633 -7.664 1 98.75 204 GLY B C 1
ATOM 4277 O O . GLY B 1 204 ? -4.512 -10.188 -8.547 1 98.75 204 GLY B O 1
ATOM 4278 N N . GLY B 1 205 ? -4.82 -11.266 -6.535 1 98.69 205 GLY B N 1
ATOM 4279 C CA . GLY B 1 205 ? -3.408 -11.586 -6.387 1 98.69 205 GLY B CA 1
ATOM 4280 C C . GLY B 1 205 ? -2.793 -11 -5.133 1 98.69 205 GLY B C 1
ATOM 4281 O O . GLY B 1 205 ? -3.471 -10.852 -4.113 1 98.69 205 GLY B O 1
ATOM 4282 N N . CYS B 1 206 ? -1.497 -10.836 -5.18 1 98.31 206 CYS B N 1
ATOM 4283 C CA . CYS B 1 206 ? -0.72 -10.352 -4.047 1 98.31 206 CYS B CA 1
ATOM 4284 C C . CYS B 1 206 ? -0.99 -8.867 -3.801 1 98.31 206 CYS B C 1
ATOM 4286 O O . CYS B 1 206 ? -0.741 -8.039 -4.672 1 98.31 206 CYS B O 1
ATOM 4288 N N . VAL B 1 207 ? -1.409 -8.547 -2.629 1 97.88 207 VAL B N 1
ATOM 4289 C CA . VAL B 1 207 ? -1.824 -7.199 -2.268 1 97.88 207 VAL B CA 1
ATOM 4290 C C . VAL B 1 207 ? -0.677 -6.223 -2.512 1 97.88 207 VAL B C 1
ATOM 4292 O O . VAL B 1 207 ? -0.886 -5.129 -3.045 1 97.88 207 VAL B O 1
ATOM 4295 N N . GLN B 1 208 ? 0.517 -6.609 -2.156 1 97.06 208 GLN B N 1
ATOM 4296 C CA . GLN B 1 208 ? 1.67 -5.727 -2.293 1 97.06 208 GLN B CA 1
ATOM 4297 C C . GLN B 1 208 ? 1.91 -5.355 -3.752 1 97.06 208 GLN B C 1
ATOM 4299 O O . GLN B 1 208 ? 2.215 -4.203 -4.062 1 97.06 208 GLN B O 1
ATOM 4304 N N . THR B 1 209 ? 1.747 -6.309 -4.633 1 98.19 209 THR B N 1
ATOM 4305 C CA . THR B 1 209 ? 1.907 -6.043 -6.059 1 98.19 209 THR B CA 1
ATOM 4306 C C . THR B 1 209 ? 0.722 -5.25 -6.598 1 98.19 209 THR B C 1
ATOM 4308 O O . THR B 1 209 ? 0.895 -4.348 -7.422 1 98.19 209 THR B O 1
ATOM 4311 N N . LEU B 1 210 ? -0.473 -5.535 -6.098 1 98.56 210 LEU B N 1
ATOM 4312 C CA . LEU B 1 210 ? -1.661 -4.809 -6.535 1 98.56 210 LEU B CA 1
ATOM 4313 C C . LEU B 1 210 ? -1.562 -3.332 -6.172 1 98.56 210 LEU B C 1
ATOM 4315 O O . LEU B 1 210 ? -2.053 -2.475 -6.91 1 98.56 210 LEU B O 1
ATOM 4319 N N . LEU B 1 211 ? -0.94 -3.061 -5.074 1 98.25 211 LEU B N 1
ATOM 4320 C CA . LEU B 1 211 ? -0.768 -1.671 -4.664 1 98.25 211 LEU B CA 1
ATOM 4321 C C . LEU B 1 211 ? 0.144 -0.926 -5.633 1 98.25 211 LEU B C 1
ATOM 4323 O O . LEU B 1 211 ? -0.078 0.253 -5.918 1 98.25 211 LEU B O 1
ATOM 4327 N N . GLN B 1 212 ? 1.146 -1.591 -6.141 1 98.5 212 GLN B N 1
ATOM 4328 C CA . GLN B 1 212 ? 1.974 -0.986 -7.18 1 98.5 212 GLN B CA 1
ATOM 4329 C C . GLN B 1 212 ? 1.157 -0.702 -8.438 1 98.5 212 GLN B C 1
ATOM 4331 O O . GLN B 1 212 ? 1.252 0.384 -9.008 1 98.5 212 GLN B O 1
ATOM 4336 N N . LEU B 1 213 ? 0.384 -1.673 -8.789 1 98.69 213 LEU B N 1
ATOM 4337 C CA . LEU B 1 213 ? -0.452 -1.521 -9.977 1 98.69 213 LEU B CA 1
ATOM 4338 C C . LEU B 1 213 ? -1.46 -0.392 -9.789 1 98.69 213 LEU B C 1
ATOM 4340 O O . LEU B 1 213 ? -1.805 0.304 -10.75 1 98.69 213 LEU B O 1
ATOM 4344 N N . ALA B 1 214 ? -1.932 -0.23 -8.562 1 98.69 214 ALA B N 1
ATOM 4345 C CA . ALA B 1 214 ? -2.854 0.864 -8.258 1 98.69 214 ALA B CA 1
ATOM 4346 C C . ALA B 1 214 ? -2.189 2.219 -8.492 1 98.69 214 ALA B C 1
ATOM 4348 O O . ALA B 1 214 ? -2.785 3.109 -9.102 1 98.69 214 ALA B O 1
ATOM 4349 N N . VAL B 1 215 ? -0.967 2.359 -8.016 1 98.38 215 VAL B N 1
ATOM 4350 C CA . VAL B 1 215 ? -0.215 3.594 -8.219 1 98.38 215 VAL B CA 1
ATOM 4351 C C . VAL B 1 215 ? -0.058 3.861 -9.711 1 98.38 215 VAL B C 1
ATOM 4353 O O . VAL B 1 215 ? -0.116 5.012 -10.148 1 98.38 215 VAL B O 1
ATOM 4356 N N . MET B 1 216 ? 0.01 2.795 -10.492 1 98.19 216 MET B N 1
ATOM 4357 C CA . MET B 1 216 ? 0.214 2.889 -11.93 1 98.19 216 MET B CA 1
ATOM 4358 C C . MET B 1 216 ? -1.116 3.039 -12.664 1 98.19 216 MET B C 1
ATOM 4360 O O . MET B 1 216 ? -1.157 3.039 -13.891 1 98.19 216 MET B O 1
ATOM 4364 N N . ASN B 1 217 ? -2.232 3.137 -11.914 1 97.56 217 ASN B N 1
ATOM 4365 C CA . ASN B 1 217 ? -3.574 3.223 -12.477 1 97.56 217 ASN B CA 1
ATOM 4366 C C . ASN B 1 217 ? -3.863 2.051 -13.414 1 97.56 217 ASN B C 1
ATOM 4368 O O . ASN B 1 217 ? -4.383 2.242 -14.516 1 97.56 217 ASN B O 1
ATOM 4372 N N . ASP B 1 218 ? -3.467 0.863 -12.922 1 97.88 218 ASP B N 1
ATOM 4373 C CA . ASP B 1 218 ? -3.539 -0.299 -13.805 1 97.88 218 ASP B CA 1
ATOM 4374 C C . ASP B 1 218 ? -4.484 -1.357 -13.242 1 97.88 218 ASP B C 1
ATOM 4376 O O . ASP B 1 218 ? -4.504 -2.494 -13.719 1 97.88 218 ASP B O 1
ATOM 4380 N N . LEU B 1 219 ? -5.266 -1.081 -12.18 1 98.5 219 LEU B N 1
ATOM 4381 C CA . LEU B 1 219 ? -6.293 -1.989 -11.68 1 98.5 219 LEU B CA 1
ATOM 4382 C C . LEU B 1 219 ? -7.531 -1.95 -12.578 1 98.5 219 LEU B C 1
ATOM 4384 O O . LEU B 1 219 ? -7.863 -0.905 -13.141 1 98.5 219 LEU B O 1
ATOM 4388 N N . PRO B 1 220 ? -8.211 -3.061 -12.758 1 98.62 220 PRO B N 1
ATOM 4389 C CA . PRO B 1 220 ? -9.523 -2.98 -13.391 1 98.62 220 PRO B CA 1
ATOM 4390 C C . PRO B 1 220 ? -10.523 -2.164 -12.578 1 98.62 220 PRO B C 1
ATOM 4392 O O . PRO B 1 220 ? -10.414 -2.092 -11.352 1 98.62 220 PRO B O 1
ATOM 4395 N N . THR B 1 221 ? -11.477 -1.547 -13.227 1 98 221 THR B N 1
ATOM 4396 C CA . THR B 1 221 ? -12.555 -0.841 -12.539 1 98 221 THR B CA 1
ATOM 4397 C C . THR B 1 221 ? -13.555 -1.827 -11.945 1 98 221 THR B C 1
ATOM 4399 O O . THR B 1 221 ? -13.617 -2.982 -12.367 1 98 221 THR B O 1
ATOM 4402 N N . PRO B 1 222 ? -14.297 -1.38 -10.992 1 98.12 222 PRO B N 1
ATOM 4403 C CA . PRO B 1 222 ? -15.359 -2.248 -10.469 1 98.12 222 PRO B CA 1
ATOM 4404 C C . PRO B 1 222 ? -16.297 -2.76 -11.562 1 98.12 222 PRO B C 1
ATOM 4406 O O . PRO B 1 222 ? -16.703 -3.922 -11.531 1 98.12 222 PRO B O 1
ATOM 4409 N N . ARG B 1 223 ? -16.547 -1.951 -12.516 1 98.06 223 ARG B N 1
ATOM 4410 C CA . ARG B 1 223 ? -17.422 -2.354 -13.609 1 98.06 223 ARG B CA 1
ATOM 4411 C C . ARG B 1 223 ? -16.828 -3.521 -14.391 1 98.06 223 ARG B C 1
ATOM 4413 O O . ARG B 1 223 ? -17.547 -4.449 -14.773 1 98.06 223 ARG B O 1
ATOM 4420 N N . GLN B 1 224 ? -15.555 -3.535 -14.57 1 98.38 224 GLN B N 1
ATOM 4421 C CA . GLN B 1 224 ? -14.859 -4.59 -15.312 1 98.38 224 GLN B CA 1
ATOM 4422 C C . GLN B 1 224 ? -14.836 -5.891 -14.516 1 98.38 224 GLN B C 1
ATOM 4424 O O . GLN B 1 224 ? -14.539 -6.953 -15.062 1 98.38 224 GLN B O 1
ATOM 4429 N N . LEU B 1 225 ? -15.188 -5.816 -13.195 1 98.62 225 LEU B N 1
ATOM 4430 C CA . LEU B 1 225 ? -15.141 -6.992 -12.336 1 98.62 225 LEU B CA 1
ATOM 4431 C C . LEU B 1 225 ? -16.547 -7.43 -11.93 1 98.62 225 LEU B C 1
ATOM 4433 O O . LEU B 1 225 ? -16.719 -8.141 -10.938 1 98.62 225 LEU B O 1
ATOM 4437 N N . GLN B 1 226 ? -17.531 -6.934 -12.672 1 98.56 226 GLN B N 1
ATOM 4438 C CA . GLN B 1 226 ? -18.906 -7.305 -12.352 1 98.56 226 GLN B CA 1
ATOM 4439 C C . GLN B 1 226 ? -19.078 -8.82 -12.359 1 98.56 226 GLN B C 1
ATOM 4441 O O . GLN B 1 226 ? -18.844 -9.477 -13.383 1 98.56 226 GLN B O 1
ATOM 4446 N N . GLY B 1 227 ? -19.453 -9.359 -11.242 1 98.5 227 GLY B N 1
ATOM 4447 C CA . GLY B 1 227 ? -19.734 -10.781 -11.133 1 98.5 227 GLY B CA 1
ATOM 4448 C C . GLY B 1 227 ? -18.484 -11.625 -10.984 1 98.5 227 GLY B C 1
ATOM 4449 O O . GLY B 1 227 ? -18.578 -12.852 -10.859 1 98.5 227 GLY B O 1
ATOM 4450 N N . ALA B 1 228 ? -17.312 -11 -10.984 1 98.75 228 ALA B N 1
ATOM 4451 C CA . ALA B 1 228 ? -16.047 -11.703 -10.906 1 98.75 228 ALA B CA 1
ATOM 4452 C C . ALA B 1 228 ? -15.812 -12.266 -9.508 1 98.75 228 ALA B C 1
ATOM 4454 O O . ALA B 1 228 ? -16.547 -11.938 -8.57 1 98.75 228 ALA B O 1
ATOM 4455 N N . ILE B 1 229 ? -14.922 -13.188 -9.406 1 98.94 229 ILE B N 1
ATOM 4456 C CA . ILE B 1 229 ? -14.398 -13.656 -8.125 1 98.94 229 ILE B CA 1
ATOM 4457 C C . ILE B 1 229 ? -13.117 -12.898 -7.781 1 98.94 229 ILE B C 1
ATOM 4459 O O . ILE B 1 229 ? -12.078 -13.102 -8.414 1 98.94 229 ILE B O 1
ATOM 4463 N N . LEU B 1 230 ? -13.219 -11.984 -6.832 1 98.94 230 LEU B N 1
ATOM 4464 C CA . LEU B 1 230 ? -12.055 -11.234 -6.367 1 98.94 230 LEU B CA 1
ATOM 4465 C C . LEU B 1 230 ? -11.281 -12.031 -5.32 1 98.94 230 LEU B C 1
ATOM 4467 O O . LEU B 1 230 ? -11.859 -12.5 -4.34 1 98.94 230 LEU B O 1
ATOM 4471 N N . PHE B 1 231 ? -10 -12.273 -5.555 1 98.94 231 PHE B N 1
ATOM 4472 C CA . PHE B 1 231 ? -9.211 -12.969 -4.543 1 98.94 231 PHE B CA 1
ATOM 4473 C C . PHE B 1 231 ? -7.965 -12.164 -4.188 1 98.94 231 PHE B C 1
ATOM 4475 O O . PHE B 1 231 ? -7.352 -11.547 -5.062 1 98.94 231 PHE B O 1
ATOM 4482 N N . LEU B 1 232 ? -7.648 -12.055 -2.922 1 98.81 232 LEU B N 1
ATOM 4483 C CA . LEU B 1 232 ? -6.457 -11.375 -2.432 1 98.81 232 LEU B CA 1
ATOM 4484 C C . LEU B 1 232 ? -5.637 -12.289 -1.53 1 98.81 232 LEU B C 1
ATOM 4486 O O . LEU B 1 232 ? -6.176 -13.219 -0.925 1 98.81 232 LEU B O 1
ATOM 4490 N N . GLU B 1 233 ? -4.398 -12.07 -1.461 1 98 233 GLU B N 1
ATOM 4491 C CA . GLU B 1 233 ? -3.498 -12.727 -0.516 1 98 233 GLU B CA 1
ATOM 4492 C C . GLU B 1 233 ? -2.322 -11.828 -0.155 1 98 233 GLU B C 1
ATOM 4494 O O . GLU B 1 233 ? -2.115 -10.781 -0.782 1 98 233 GLU B O 1
ATOM 4499 N N . LEU B 1 234 ? -1.596 -12.18 0.946 1 96.31 234 LEU B N 1
ATOM 4500 C CA . LEU B 1 234 ? -0.471 -11.398 1.452 1 96.31 234 LEU B CA 1
ATOM 4501 C C . LEU B 1 234 ? 0.836 -12.172 1.299 1 96.31 234 LEU B C 1
ATOM 4503 O O . LEU B 1 234 ? 0.856 -13.398 1.415 1 96.31 234 LEU B O 1
ATOM 4507 N N . SER B 1 235 ? 1.856 -11.406 0.998 1 93.62 235 SER B N 1
ATOM 4508 C CA . SER B 1 235 ? 3.186 -12 1.063 1 93.62 235 SER B CA 1
ATOM 4509 C C . SER B 1 235 ? 3.73 -11.984 2.488 1 93.62 235 SER B C 1
ATOM 4511 O O . SER B 1 235 ? 3.086 -11.461 3.398 1 93.62 235 SER B O 1
ATOM 4513 N N . ASP B 1 236 ? 4.895 -12.539 2.621 1 86.69 236 ASP B N 1
ATOM 4514 C CA . ASP B 1 236 ? 5.512 -12.602 3.945 1 86.69 236 ASP B CA 1
ATOM 4515 C C . ASP B 1 236 ? 6.168 -11.273 4.309 1 86.69 236 ASP B C 1
ATOM 4517 O O . ASP B 1 236 ? 6.613 -11.086 5.441 1 86.69 236 ASP B O 1
ATOM 4521 N N . GLU B 1 237 ? 6.176 -10.398 3.27 1 87.25 237 GLU B N 1
ATOM 4522 C CA . GLU B 1 237 ? 6.59 -9.031 3.58 1 87.25 237 GLU B CA 1
ATOM 4523 C C . GLU B 1 237 ? 5.48 -8.273 4.297 1 87.25 237 GLU B C 1
ATOM 4525 O O . GLU B 1 237 ? 4.539 -7.789 3.662 1 87.25 237 GLU B O 1
ATOM 4530 N N . HIS B 1 238 ? 5.477 -8.258 5.465 1 83.38 238 HIS B N 1
ATOM 4531 C CA . HIS B 1 238 ? 4.41 -7.734 6.312 1 83.38 238 HIS B CA 1
ATOM 4532 C C . HIS B 1 238 ? 4.082 -6.289 5.953 1 83.38 238 HIS B C 1
ATOM 4534 O O . HIS B 1 238 ? 4.984 -5.48 5.723 1 83.38 238 HIS B O 1
ATOM 4540 N N . LEU B 1 239 ? 2.814 -5.977 5.844 1 90.56 239 LEU B N 1
ATOM 4541 C CA . LEU B 1 239 ? 2.312 -4.621 5.645 1 90.56 239 LEU B CA 1
ATOM 4542 C C . LEU B 1 239 ? 1.794 -4.039 6.957 1 90.56 239 LEU B C 1
ATOM 4544 O O . LEU B 1 239 ? 1.639 -2.82 7.078 1 90.56 239 LEU B O 1
ATOM 4548 N N . GLY B 1 240 ? 1.578 -4.91 7.918 1 89.62 240 GLY B N 1
ATOM 4549 C CA . GLY B 1 240 ? 0.851 -4.551 9.125 1 89.62 240 GLY B CA 1
ATOM 4550 C C . GLY B 1 240 ? -0.654 -4.672 8.977 1 89.62 240 GLY B C 1
ATOM 4551 O O . GLY B 1 240 ? -1.213 -4.285 7.945 1 89.62 240 GLY B O 1
ATOM 4552 N N . ASP B 1 241 ? -1.311 -5.195 10.039 1 92.56 241 ASP B N 1
ATOM 4553 C CA . ASP B 1 241 ? -2.74 -5.488 9.984 1 92.56 241 ASP B CA 1
ATOM 4554 C C . ASP B 1 241 ? -3.545 -4.23 9.656 1 92.56 241 ASP B C 1
ATOM 4556 O O . ASP B 1 241 ? -4.492 -4.281 8.875 1 92.56 241 ASP B O 1
ATOM 4560 N N . GLY B 1 242 ? -3.111 -3.117 10.242 1 93.81 242 GLY B N 1
ATOM 4561 C CA . GLY B 1 242 ? -3.814 -1.865 10.008 1 93.81 242 GLY B CA 1
ATOM 4562 C C . GLY B 1 242 ? -3.805 -1.44 8.555 1 93.81 242 GLY B C 1
ATOM 4563 O O . GLY B 1 242 ? -4.824 -0.997 8.023 1 93.81 242 GLY B O 1
ATOM 4564 N N . ASN B 1 243 ? -2.641 -1.591 7.941 1 95.38 243 ASN B N 1
ATOM 4565 C CA . ASN B 1 243 ? -2.523 -1.206 6.539 1 95.38 243 ASN B CA 1
ATOM 4566 C C . ASN B 1 243 ? -3.338 -2.127 5.637 1 95.38 243 ASN B C 1
ATOM 4568 O O . ASN B 1 243 ? -3.908 -1.682 4.637 1 95.38 243 ASN B O 1
ATOM 4572 N N . VAL B 1 244 ? -3.414 -3.408 5.957 1 96.44 244 VAL B N 1
ATOM 4573 C CA . VAL B 1 244 ? -4.23 -4.355 5.207 1 96.44 244 VAL B CA 1
ATOM 4574 C C . VAL B 1 244 ? -5.699 -3.934 5.266 1 96.44 244 VAL B C 1
ATOM 4576 O O . VAL B 1 244 ? -6.387 -3.908 4.242 1 96.44 244 VAL B O 1
ATOM 4579 N N . LEU B 1 245 ? -6.137 -3.568 6.43 1 97.44 245 LEU B N 1
ATOM 4580 C CA . LEU B 1 245 ? -7.535 -3.178 6.598 1 97.44 245 LEU B CA 1
ATOM 4581 C C . LEU B 1 245 ? -7.824 -1.874 5.859 1 97.44 245 LEU B C 1
ATOM 4583 O O . LEU B 1 245 ? -8.914 -1.699 5.305 1 97.44 245 LEU B O 1
ATOM 4587 N N . LYS B 1 246 ? -6.84 -0.945 5.852 1 97.31 246 LYS B N 1
ATOM 4588 C CA . LYS B 1 246 ? -6.984 0.28 5.07 1 97.31 246 LYS B CA 1
ATOM 4589 C C . LYS B 1 246 ? -7.18 -0.031 3.592 1 97.31 246 LYS B C 1
ATOM 4591 O O . LYS B 1 246 ? -8.008 0.59 2.926 1 97.31 246 LYS B O 1
ATOM 4596 N N . LEU B 1 247 ? -6.441 -1.01 3.137 1 97.19 247 LEU B N 1
ATOM 4597 C CA . LEU B 1 247 ? -6.551 -1.407 1.737 1 97.19 247 LEU B CA 1
ATOM 4598 C C . LEU B 1 247 ? -7.918 -2.02 1.452 1 97.19 247 LEU B C 1
ATOM 4600 O O . LEU B 1 247 ? -8.531 -1.726 0.424 1 97.19 247 LEU B O 1
ATOM 4604 N N . VAL B 1 248 ? -8.383 -2.838 2.346 1 98.5 248 VAL B N 1
ATOM 4605 C CA . VAL B 1 248 ? -9.695 -3.453 2.197 1 98.5 248 VAL B CA 1
ATOM 4606 C C . VAL B 1 248 ? -10.773 -2.371 2.166 1 98.5 248 VAL B C 1
ATOM 4608 O O . VAL B 1 248 ? -11.688 -2.418 1.337 1 98.5 248 VAL B O 1
ATOM 4611 N N . ARG B 1 249 ? -10.641 -1.396 2.982 1 98.31 249 ARG B N 1
ATOM 4612 C CA . ARG B 1 249 ? -11.578 -0.281 3.025 1 98.31 249 ARG B CA 1
ATOM 4613 C C . ARG B 1 249 ? -11.578 0.486 1.708 1 98.31 249 ARG B C 1
ATOM 4615 O O . ARG B 1 249 ? -12.633 0.875 1.209 1 98.31 249 ARG B O 1
ATOM 4622 N N . ALA B 1 250 ? -10.406 0.665 1.153 1 98.62 250 ALA B N 1
ATOM 4623 C CA . ALA B 1 250 ? -10.297 1.379 -0.116 1 98.62 250 ALA B CA 1
ATOM 4624 C C . ALA B 1 250 ? -11.023 0.63 -1.23 1 98.62 250 ALA B C 1
ATOM 4626 O O . ALA B 1 250 ? -11.688 1.244 -2.068 1 98.62 250 ALA B O 1
ATOM 4627 N N . PHE B 1 251 ? -10.883 -0.712 -1.237 1 98.75 251 PHE B N 1
ATOM 4628 C CA . PHE B 1 251 ? -11.648 -1.516 -2.188 1 98.75 251 PHE B CA 1
ATOM 4629 C C . PHE B 1 251 ? -13.141 -1.307 -1.997 1 98.75 251 PHE B C 1
ATOM 4631 O O . PHE B 1 251 ? -13.891 -1.187 -2.973 1 98.75 251 PHE B O 1
ATOM 4638 N N . GLY B 1 252 ? -13.531 -1.262 -0.743 1 98.62 252 GLY B N 1
ATOM 4639 C CA . GLY B 1 252 ? -14.938 -1.026 -0.433 1 98.62 252 GLY B CA 1
ATOM 4640 C C . GLY B 1 252 ? -15.438 0.322 -0.915 1 98.62 252 GLY B C 1
ATOM 4641 O O . GLY B 1 252 ? -16.453 0.401 -1.614 1 98.62 252 GLY B O 1
ATOM 4642 N N . GLU B 1 253 ? -14.672 1.365 -0.578 1 98.25 253 GLU B N 1
ATOM 4643 C CA . GLU B 1 253 ? -15.055 2.727 -0.945 1 98.25 253 GLU B CA 1
ATOM 4644 C C . GLU B 1 253 ? -15.102 2.896 -2.461 1 98.25 253 GLU B C 1
ATOM 4646 O O . GLU B 1 253 ? -15.867 3.717 -2.973 1 98.25 253 GLU B O 1
ATOM 4651 N N . SER B 1 254 ? -14.344 2.027 -3.162 1 97.69 254 SER B N 1
ATOM 4652 C CA . SER B 1 254 ? -14.234 2.145 -4.613 1 97.69 254 SER B CA 1
ATOM 4653 C C . SER B 1 254 ? -15.344 1.359 -5.312 1 97.69 254 SER B C 1
ATOM 4655 O O . SER B 1 254 ? -15.438 1.379 -6.543 1 97.69 254 SER B O 1
ATOM 4657 N N . GLY B 1 255 ? -16.062 0.574 -4.586 1 98.31 255 GLY B N 1
ATOM 4658 C CA . GLY B 1 255 ? -17.219 -0.101 -5.16 1 98.31 255 GLY B CA 1
ATOM 4659 C C . GLY B 1 255 ? -16.938 -1.532 -5.57 1 98.31 255 GLY B C 1
ATOM 4660 O O . GLY B 1 255 ? -17.812 -2.221 -6.098 1 98.31 255 GLY B O 1
ATOM 4661 N N . TYR B 1 256 ? -15.75 -2.045 -5.262 1 98.81 256 TYR B N 1
ATOM 4662 C CA . TYR B 1 256 ? -15.383 -3.393 -5.688 1 98.81 256 TYR B CA 1
ATOM 4663 C C . TYR B 1 256 ? -16.312 -4.43 -5.066 1 98.81 256 TYR B C 1
ATOM 4665 O O . TYR B 1 256 ? -16.781 -5.348 -5.746 1 98.81 256 TYR B O 1
ATOM 4673 N N . PHE B 1 257 ? -16.656 -4.258 -3.801 1 98.81 257 PHE B N 1
ATOM 4674 C CA . PHE B 1 257 ? -17.391 -5.281 -3.07 1 98.81 257 PHE B CA 1
ATOM 4675 C C . PHE B 1 257 ? -18.859 -5.289 -3.488 1 98.81 257 PHE B C 1
ATOM 4677 O O . PHE B 1 257 ? -19.578 -6.242 -3.197 1 98.81 257 PHE B O 1
ATOM 4684 N N . HIS B 1 258 ? -19.297 -4.234 -4.168 1 98.31 258 HIS B N 1
ATOM 4685 C CA . HIS B 1 258 ? -20.641 -4.203 -4.723 1 98.31 258 HIS B CA 1
ATOM 4686 C C . HIS B 1 258 ? -20.672 -4.777 -6.133 1 98.31 258 HIS B C 1
ATOM 4688 O O . HIS B 1 258 ? -21.75 -5.125 -6.645 1 98.31 258 HIS B O 1
ATOM 4694 N N . SER B 1 259 ? -19.531 -4.852 -6.746 1 98.69 259 SER B N 1
ATOM 4695 C CA . SER B 1 259 ? -19.453 -5.262 -8.141 1 98.69 259 SER B CA 1
ATOM 4696 C C . SER B 1 259 ? -19.172 -6.754 -8.266 1 98.69 259 SER B C 1
ATOM 4698 O O . SER B 1 259 ? -19.797 -7.449 -9.07 1 98.69 259 SER B O 1
ATOM 4700 N N . VAL B 1 260 ? -18.328 -7.312 -7.457 1 98.81 260 VAL B N 1
ATOM 4701 C CA . VAL B 1 260 ? -17.875 -8.688 -7.602 1 98.81 260 VAL B CA 1
ATOM 4702 C C . VAL B 1 260 ? -18.953 -9.641 -7.086 1 98.81 260 VAL B C 1
ATOM 4704 O O . VAL B 1 260 ? -19.812 -9.242 -6.312 1 98.81 260 VAL B O 1
ATOM 4707 N N . GLY B 1 261 ? -18.828 -10.859 -7.527 1 98.75 261 GLY B N 1
ATOM 4708 C CA . GLY B 1 261 ? -19.797 -11.867 -7.121 1 98.75 261 GLY B CA 1
ATOM 4709 C C . GLY B 1 261 ? -19.438 -12.547 -5.812 1 98.75 261 GLY B C 1
ATOM 4710 O O . GLY B 1 261 ? -20.312 -12.969 -5.059 1 98.75 261 GLY B O 1
ATOM 4711 N N . ALA B 1 262 ? -18.156 -12.688 -5.59 1 98.88 262 ALA B N 1
ATOM 4712 C CA . ALA B 1 262 ? -17.641 -13.289 -4.363 1 98.88 262 ALA B CA 1
ATOM 4713 C C . ALA B 1 262 ? -16.219 -12.805 -4.074 1 98.88 262 ALA B C 1
ATOM 4715 O O . ALA B 1 262 ? -15.586 -12.188 -4.93 1 98.88 262 ALA B O 1
ATOM 4716 N N . PHE B 1 263 ? -15.844 -12.961 -2.857 1 98.88 263 PHE B N 1
ATOM 4717 C CA . PHE B 1 263 ? -14.531 -12.531 -2.402 1 98.88 263 PHE B CA 1
ATOM 4718 C C . PHE B 1 263 ? -13.789 -13.68 -1.725 1 98.88 263 PHE B C 1
ATOM 4720 O O . PHE B 1 263 ? -14.359 -14.367 -0.871 1 98.88 263 PHE B O 1
ATOM 4727 N N . LEU B 1 264 ? -12.523 -13.969 -2.174 1 98.94 264 LEU B N 1
ATOM 4728 C CA . LEU B 1 264 ? -11.633 -14.953 -1.565 1 98.94 264 LEU B CA 1
ATOM 4729 C C . LEU B 1 264 ? -10.406 -14.281 -0.967 1 98.94 264 LEU B C 1
ATOM 4731 O O . LEU B 1 264 ? -9.906 -13.297 -1.514 1 98.94 264 LEU B O 1
ATOM 4735 N N . PHE B 1 265 ? -9.945 -14.805 0.14 1 98.88 265 PHE B N 1
ATOM 4736 C CA . PHE B 1 265 ? -8.695 -14.336 0.737 1 98.88 265 PHE B CA 1
ATOM 4737 C C . PHE B 1 265 ? -7.832 -15.508 1.178 1 98.88 265 PHE B C 1
ATOM 4739 O O . PHE B 1 265 ? -8.312 -16.422 1.861 1 98.88 265 PHE B O 1
ATOM 4746 N N . GLY B 1 266 ? -6.566 -15.516 0.812 1 98.44 266 GLY B N 1
ATOM 4747 C CA . GLY B 1 266 ? -5.645 -16.562 1.23 1 98.44 266 GLY B CA 1
ATOM 4748 C C . GLY B 1 266 ? -5.289 -16.484 2.703 1 98.44 266 GLY B C 1
ATOM 4749 O O . GLY B 1 266 ? -5.359 -15.414 3.311 1 98.44 266 GLY B O 1
ATOM 4750 N N . LEU B 1 267 ? -4.891 -17.609 3.285 1 97.19 267 LEU B N 1
ATOM 4751 C CA . LEU B 1 267 ? -4.371 -17.594 4.648 1 97.19 267 LEU B CA 1
ATOM 4752 C C . LEU B 1 267 ? -3.09 -16.766 4.727 1 97.19 267 LEU B C 1
ATOM 4754 O O . LEU B 1 267 ? -2.131 -17.031 3.998 1 97.19 267 LEU B O 1
ATOM 4758 N N . PRO B 1 268 ? -3.068 -15.711 5.605 1 94.25 268 PRO B N 1
ATOM 4759 C CA . PRO B 1 268 ? -1.842 -14.914 5.738 1 94.25 268 PRO B CA 1
ATOM 4760 C C . PRO B 1 268 ? -0.655 -15.742 6.227 1 94.25 268 PRO B C 1
ATOM 4762 O O . PRO B 1 268 ? -0.782 -16.5 7.188 1 94.25 268 PRO B O 1
ATOM 4765 N N . PRO B 1 269 ? 0.425 -15.555 5.516 1 90.75 269 PRO B N 1
ATOM 4766 C CA . PRO B 1 269 ? 1.608 -16.297 5.961 1 90.75 269 PRO B CA 1
ATOM 4767 C C . PRO B 1 269 ? 2.201 -15.734 7.25 1 90.75 269 PRO B C 1
ATOM 4769 O O . PRO B 1 269 ? 1.898 -14.602 7.637 1 90.75 269 PRO B O 1
ATOM 4772 N N . TYR B 1 270 ? 2.949 -16.562 7.84 1 79.5 270 TYR B N 1
ATOM 4773 C CA . TYR B 1 270 ? 3.713 -16.094 8.992 1 79.5 270 TYR B CA 1
ATOM 4774 C C . TYR B 1 270 ? 4.762 -15.062 8.57 1 79.5 270 TYR B C 1
ATOM 4776 O O . TYR B 1 270 ? 5.445 -15.242 7.562 1 79.5 270 TYR B O 1
ATOM 4784 N N . SER B 1 271 ? 4.707 -13.852 9.156 1 63.62 271 SER B N 1
ATOM 4785 C CA . SER B 1 271 ? 5.656 -12.805 8.766 1 63.62 271 SER B CA 1
ATOM 4786 C C . SER B 1 271 ? 6.902 -12.844 9.641 1 63.62 271 SER B C 1
ATOM 4788 O O . SER B 1 271 ? 6.824 -13.141 10.836 1 63.62 271 SER B O 1
ATOM 4790 N N . SER B 1 272 ? 8.164 -12.906 8.898 1 54.47 272 SER B N 1
ATOM 4791 C CA . SER B 1 272 ? 9.469 -12.922 9.547 1 54.47 272 SER B CA 1
ATOM 4792 C C . SER B 1 272 ? 9.609 -11.773 10.531 1 54.47 272 SER B C 1
ATOM 4794 O O . SER B 1 272 ? 10.422 -11.836 11.461 1 54.47 272 SER B O 1
ATOM 4796 N N . ASN B 1 273 ? 9.164 -10.531 10.062 1 49.19 273 ASN B N 1
ATOM 4797 C CA . ASN B 1 273 ? 9.336 -9.422 11 1 49.19 273 ASN B CA 1
ATOM 4798 C C . ASN B 1 273 ? 8.773 -9.766 12.375 1 49.19 273 ASN B C 1
ATOM 4800 O O . ASN B 1 273 ? 8.812 -8.938 13.289 1 49.19 273 ASN B O 1
ATOM 4804 N N . GLN B 1 274 ? 7.863 -10.625 12.258 1 48 274 GLN B N 1
ATOM 4805 C CA . GLN B 1 274 ? 7.488 -11.055 13.602 1 48 274 GLN B CA 1
ATOM 4806 C C . GLN B 1 274 ? 8.695 -11.594 14.367 1 48 274 GLN B C 1
ATOM 4808 O O . GLN B 1 274 ? 9.406 -12.469 13.875 1 48 274 GLN B O 1
ATOM 4813 N N . ARG B 1 275 ? 9.32 -10.734 14.938 1 43.75 275 ARG B N 1
ATOM 4814 C CA . ARG B 1 275 ? 10.594 -10.766 15.641 1 43.75 275 ARG B CA 1
ATOM 4815 C C . ARG B 1 275 ? 11.133 -12.188 15.75 1 43.75 275 ARG B C 1
ATOM 4817 O O . ARG B 1 275 ? 10.406 -13.148 15.469 1 43.75 275 ARG B O 1
ATOM 4824 N N . GLY B 1 276 ? 12.375 -12.25 16.344 1 41.53 276 GLY B N 1
ATOM 4825 C CA . GLY B 1 276 ? 13.469 -13.102 16.781 1 41.53 276 GLY B CA 1
ATOM 4826 C C . GLY B 1 276 ? 13.031 -14.516 17.125 1 41.53 276 GLY B C 1
ATOM 4827 O O . GLY B 1 276 ? 13.867 -15.383 17.406 1 41.53 276 GLY B O 1
ATOM 4828 N N . GLN B 1 277 ? 11.906 -14.633 17.703 1 45.53 277 GLN B N 1
ATOM 4829 C CA . GLN B 1 277 ? 11.836 -15.867 18.484 1 45.53 277 GLN B CA 1
ATOM 4830 C C . GLN B 1 277 ? 11.25 -17.016 17.672 1 45.53 277 GLN B C 1
ATOM 4832 O O . GLN B 1 277 ? 10.156 -16.891 17.109 1 45.53 277 GLN B O 1
ATOM 4837 N N . ARG B 1 278 ? 12.156 -17.703 17.078 1 49.75 278 ARG B N 1
ATOM 4838 C CA . ARG B 1 278 ? 11.742 -19.047 16.688 1 49.75 278 ARG B CA 1
ATOM 4839 C C . ARG B 1 278 ? 10.539 -19.516 17.5 1 49.75 278 ARG B C 1
ATOM 4841 O O . ARG B 1 278 ? 10.664 -19.812 18.688 1 49.75 278 ARG B O 1
ATOM 4848 N N . VAL B 1 279 ? 9.484 -18.953 17.141 1 53.69 279 VAL B N 1
ATOM 4849 C CA . VAL B 1 279 ? 8.344 -19.469 17.906 1 53.69 279 VAL B CA 1
ATOM 4850 C C . VAL B 1 279 ?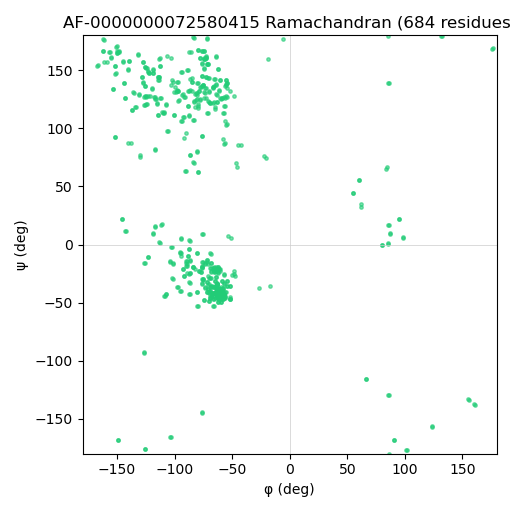 8.297 -21 17.781 1 53.69 279 VAL B C 1
ATOM 4852 O O . VAL B 1 279 ? 8.25 -21.547 16.688 1 53.69 279 VAL B O 1
ATOM 4855 N N . ALA B 1 280 ? 8.68 -21.734 18.719 1 53.78 280 ALA B N 1
ATOM 4856 C CA . ALA B 1 280 ? 8.68 -23.203 18.828 1 53.78 280 ALA B CA 1
ATOM 4857 C C . ALA B 1 280 ? 7.324 -23.781 18.438 1 53.78 280 ALA B C 1
ATOM 4859 O O . ALA B 1 280 ? 7.246 -24.906 17.938 1 53.78 280 ALA B O 1
ATOM 4860 N N . SER B 1 281 ? 6.266 -22.875 18.562 1 62.12 281 SER B N 1
ATOM 4861 C CA . SER B 1 281 ? 4.941 -23.406 18.266 1 62.12 281 SER B CA 1
ATOM 4862 C C . SER B 1 281 ? 4.102 -22.406 17.5 1 62.12 281 SER B C 1
ATOM 4864 O O . SER B 1 281 ? 3.326 -21.641 18.078 1 62.12 281 SER B O 1
ATOM 4866 N N . PRO B 1 282 ? 4.23 -22.422 16.125 1 65.56 282 PRO B N 1
ATOM 4867 C CA . PRO B 1 282 ? 3.471 -21.438 15.344 1 65.56 282 PRO B CA 1
ATOM 4868 C C . PRO B 1 282 ? 1.961 -21.641 15.461 1 65.56 282 PRO B C 1
ATOM 4870 O O . PRO B 1 282 ? 1.483 -22.766 15.539 1 65.56 282 PRO B O 1
ATOM 4873 N N . SER B 1 283 ? 1.196 -20.719 15.969 1 78.88 283 SER B N 1
ATOM 4874 C CA . SER B 1 283 ? -0.261 -20.688 16.031 1 78.88 283 SER B CA 1
ATOM 4875 C C . SER B 1 283 ? -0.833 -19.75 14.977 1 78.88 283 SER B C 1
ATOM 4877 O O . SER B 1 283 ? -0.262 -18.688 14.703 1 78.88 283 SER B O 1
ATOM 4879 N N . PRO B 1 284 ? -1.953 -20.297 14.328 1 86 284 PRO B N 1
ATOM 4880 C CA . PRO B 1 284 ? -2.58 -19.453 13.312 1 86 284 PRO B CA 1
ATOM 4881 C C . PRO B 1 284 ? -3.416 -18.328 13.922 1 86 284 PRO B C 1
ATOM 4883 O O . PRO B 1 284 ? -4.184 -17.672 13.219 1 86 284 PRO B O 1
ATOM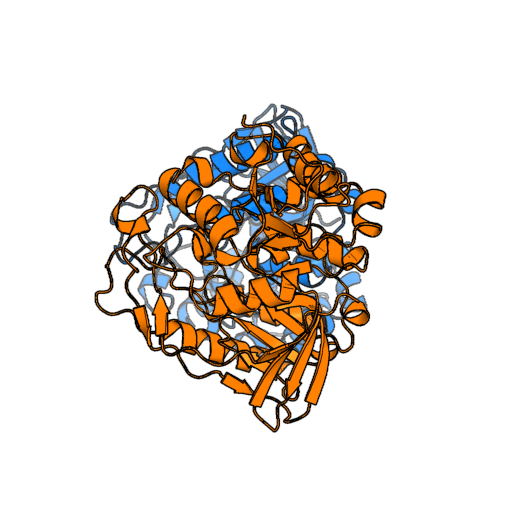 4886 N N . GLY B 1 285 ? -3.311 -18.156 15.211 1 88.25 285 GLY B N 1
ATOM 4887 C CA . GLY B 1 285 ? -4.145 -17.219 15.945 1 88.25 285 GLY B CA 1
ATOM 4888 C C . GLY B 1 285 ? -4.137 -15.82 15.352 1 88.25 285 GLY B C 1
ATOM 4889 O O . GLY B 1 285 ? -5.195 -15.234 15.133 1 88.25 285 GLY B O 1
ATOM 4890 N N . ASP B 1 286 ? -2.977 -15.312 15.047 1 88.56 286 ASP B N 1
ATOM 4891 C CA . ASP B 1 286 ? -2.859 -13.961 14.5 1 88.56 286 ASP B CA 1
ATOM 4892 C C . ASP B 1 286 ? -3.492 -13.875 13.117 1 88.56 286 ASP B C 1
ATOM 4894 O O . ASP B 1 286 ? -4.176 -12.898 12.797 1 88.56 286 ASP B O 1
ATOM 4898 N N . ALA B 1 287 ? -3.236 -14.891 12.344 1 92.69 287 ALA B N 1
ATOM 4899 C CA . ALA B 1 287 ? -3.826 -14.93 11.008 1 92.69 287 ALA B CA 1
ATOM 4900 C C . ALA B 1 287 ? -5.352 -14.953 11.086 1 92.69 287 ALA B C 1
ATOM 4902 O O . ALA B 1 287 ? -6.027 -14.234 10.344 1 92.69 287 ALA B O 1
ATOM 4903 N N . ILE B 1 288 ? -5.891 -15.727 12.016 1 95.88 288 ILE B N 1
ATOM 4904 C CA . ILE B 1 288 ? -7.332 -15.867 12.18 1 95.88 288 ILE B CA 1
ATOM 4905 C C . ILE B 1 288 ? -7.941 -14.523 12.586 1 95.88 288 ILE B C 1
ATOM 4907 O O . ILE B 1 288 ? -8.984 -14.125 12.07 1 95.88 288 ILE B O 1
ATOM 4911 N N . ARG B 1 289 ? -7.273 -13.844 13.453 1 96.31 289 ARG B N 1
ATOM 4912 C CA . ARG B 1 289 ? -7.742 -12.531 13.898 1 96.31 289 ARG B CA 1
ATOM 4913 C C . ARG B 1 289 ? -7.805 -11.547 12.734 1 96.31 289 ARG B C 1
ATOM 4915 O O . ARG B 1 289 ? -8.773 -10.805 12.602 1 96.31 289 ARG B O 1
ATOM 4922 N N . LEU B 1 290 ? -6.801 -11.531 11.945 1 96.5 290 LEU B N 1
ATOM 4923 C CA . LEU B 1 290 ? -6.777 -10.641 10.789 1 96.5 290 LEU B CA 1
ATOM 4924 C C . LEU B 1 290 ? -7.891 -10.992 9.812 1 96.5 290 LEU B C 1
ATOM 4926 O O . LEU B 1 290 ? -8.57 -10.109 9.281 1 96.5 290 LEU B O 1
ATOM 4930 N N . LEU B 1 291 ? -8.102 -12.289 9.586 1 98.25 291 LEU B N 1
ATOM 4931 C CA . LEU B 1 291 ? -9.141 -12.734 8.672 1 98.25 291 LEU B CA 1
ATOM 4932 C C . LEU B 1 291 ? -10.516 -12.273 9.141 1 98.25 291 LEU B C 1
ATOM 4934 O O . LEU B 1 291 ? -11.336 -11.82 8.336 1 98.25 291 LEU B O 1
ATOM 4938 N N . ARG B 1 292 ? -10.75 -12.383 10.414 1 98.56 292 ARG B N 1
ATOM 4939 C CA . ARG B 1 292 ? -12.023 -11.93 10.977 1 98.56 292 ARG B CA 1
ATOM 4940 C C . ARG B 1 292 ? -12.188 -10.422 10.805 1 98.56 292 ARG B C 1
ATOM 4942 O O . ARG B 1 292 ? -13.273 -9.945 10.461 1 98.56 292 ARG B O 1
ATOM 4949 N N . ALA B 1 293 ? -11.109 -9.703 11.023 1 98.44 293 ALA B N 1
ATOM 4950 C CA . ALA B 1 293 ? -11.141 -8.25 10.859 1 98.44 293 ALA B CA 1
ATOM 4951 C C . ALA B 1 293 ? -11.43 -7.867 9.406 1 98.44 293 ALA B C 1
ATOM 4953 O O . ALA B 1 293 ? -12.203 -6.945 9.148 1 98.44 293 ALA B O 1
ATOM 4954 N N . ILE B 1 294 ? -10.836 -8.562 8.477 1 98.69 294 ILE B N 1
ATOM 4955 C CA . ILE B 1 294 ? -11.062 -8.32 7.051 1 98.69 294 ILE B CA 1
ATOM 4956 C C . ILE B 1 294 ? -12.523 -8.578 6.707 1 98.69 294 ILE B C 1
ATOM 4958 O O . ILE B 1 294 ? -13.164 -7.777 6.027 1 98.69 294 ILE B O 1
ATOM 4962 N N . SER B 1 295 ? -13.031 -9.695 7.203 1 98.81 295 SER B N 1
ATOM 4963 C CA . SER B 1 295 ? -14.422 -10.039 6.953 1 98.81 295 SER B CA 1
ATOM 4964 C C . SER B 1 295 ? -15.367 -8.953 7.473 1 98.81 295 SER B C 1
ATOM 4966 O O . SER B 1 295 ? -16.312 -8.57 6.789 1 98.81 295 SER B O 1
ATOM 4968 N N . CYS B 1 296 ? -15.086 -8.477 8.641 1 98.62 296 CYS B N 1
ATOM 4969 C CA . CYS B 1 296 ? -15.906 -7.43 9.25 1 98.62 296 CYS B CA 1
ATOM 4970 C C . CYS B 1 296 ? -15.844 -6.145 8.43 1 98.62 296 CYS B C 1
ATOM 4972 O O . CYS B 1 296 ? -16.859 -5.48 8.219 1 98.62 296 CYS B O 1
ATOM 4974 N N . GLU B 1 297 ? -14.672 -5.816 7.961 1 98.38 297 GLU B N 1
ATOM 4975 C CA . GLU B 1 297 ? -14.5 -4.613 7.156 1 98.38 297 GLU B CA 1
ATOM 4976 C C . GLU B 1 297 ? -15.305 -4.695 5.859 1 98.38 297 GLU B C 1
ATOM 4978 O O . GLU B 1 297 ? -15.969 -3.73 5.469 1 98.38 297 GLU B O 1
ATOM 4983 N N . ILE B 1 298 ? -15.258 -5.832 5.211 1 98.75 298 ILE B N 1
ATOM 4984 C CA . ILE B 1 298 ? -16 -6.039 3.977 1 98.75 298 ILE B CA 1
ATOM 4985 C C . ILE B 1 298 ? -17.5 -5.91 4.254 1 98.75 298 ILE B C 1
ATOM 4987 O O . ILE B 1 298 ? -18.234 -5.312 3.463 1 98.75 298 ILE B O 1
ATOM 4991 N N . ALA B 1 299 ? -17.938 -6.414 5.391 1 98.56 299 ALA B N 1
ATOM 4992 C CA . ALA B 1 299 ? -19.359 -6.406 5.766 1 98.56 299 ALA B CA 1
ATOM 4993 C C . ALA B 1 299 ? -19.859 -4.98 5.941 1 98.56 299 ALA B C 1
ATOM 4995 O O . ALA B 1 299 ? -21.062 -4.715 5.762 1 98.56 299 ALA B O 1
ATOM 4996 N N . ASN B 1 300 ? -18.984 -4.051 6.301 1 97.12 300 ASN B N 1
ATOM 4997 C CA . ASN B 1 300 ? -19.359 -2.643 6.418 1 97.12 300 ASN B CA 1
ATOM 4998 C C . ASN B 1 300 ? -19.844 -2.078 5.086 1 97.12 300 ASN B C 1
ATOM 5000 O O . ASN B 1 300 ? -20.578 -1.099 5.055 1 97.12 300 ASN B O 1
ATOM 5004 N N . TYR B 1 301 ? -19.469 -2.715 4.023 1 98.19 301 TYR B N 1
ATOM 5005 C CA . TYR B 1 301 ? -19.828 -2.227 2.697 1 98.19 301 TYR B CA 1
ATOM 5006 C C . TYR B 1 301 ? -20.891 -3.109 2.064 1 98.19 301 TYR B C 1
ATOM 5008 O O . TYR B 1 301 ? -21.828 -2.609 1.44 1 98.19 301 TYR B O 1
ATOM 5016 N N . ASN B 1 302 ? -20.734 -4.414 2.201 1 98.56 302 ASN B N 1
ATOM 5017 C CA . ASN B 1 302 ? -21.656 -5.395 1.641 1 98.56 302 ASN B CA 1
ATOM 5018 C C . ASN B 1 302 ? -21.672 -6.68 2.463 1 98.56 302 ASN B C 1
ATOM 5020 O O . ASN B 1 302 ? -20.906 -7.602 2.199 1 98.56 302 ASN B O 1
ATOM 5024 N N . ASP B 1 303 ? -22.547 -6.75 3.375 1 98.31 303 ASP B N 1
ATOM 5025 C CA . ASP B 1 303 ? -22.609 -7.887 4.285 1 98.31 303 ASP B CA 1
ATOM 5026 C C . ASP B 1 303 ? -23.125 -9.133 3.566 1 98.31 303 ASP B C 1
ATOM 5028 O O . ASP B 1 303 ? -22.953 -10.25 4.055 1 98.31 303 ASP B O 1
ATOM 5032 N N . ARG B 1 304 ? -23.688 -8.945 2.42 1 98.38 304 ARG B N 1
ATOM 5033 C CA . ARG B 1 304 ? -24.25 -10.07 1.683 1 98.38 304 ARG B CA 1
ATOM 5034 C C . ARG B 1 304 ? -23.219 -10.695 0.753 1 98.38 304 ARG B C 1
ATOM 5036 O O . ARG B 1 304 ? -23.422 -11.789 0.231 1 98.38 304 ARG B O 1
ATOM 5043 N N . LEU B 1 305 ? -22.156 -10.062 0.456 1 98.75 305 LEU B N 1
ATOM 5044 C CA . LEU B 1 305 ? -21.125 -10.578 -0.454 1 98.75 305 LEU B CA 1
ATOM 5045 C C . LEU B 1 305 ? -20.594 -11.914 0.038 1 98.75 305 LEU B C 1
ATOM 5047 O O . LEU B 1 305 ? -19.984 -11.984 1.11 1 98.75 305 LEU B O 1
ATOM 5051 N N . PRO B 1 306 ? -20.875 -13.023 -0.738 1 98.75 306 PRO B N 1
ATOM 5052 C CA . PRO B 1 306 ? -20.219 -14.273 -0.356 1 98.75 306 PRO B CA 1
ATOM 5053 C C . PRO B 1 306 ? -18.688 -14.148 -0.272 1 98.75 306 PRO B C 1
ATOM 5055 O O . PRO B 1 306 ? -18.062 -13.586 -1.177 1 98.75 306 PRO B O 1
ATOM 5058 N N . ARG B 1 307 ? -18.156 -14.539 0.819 1 98.75 307 ARG B N 1
ATOM 5059 C CA . ARG B 1 307 ? -16.703 -14.438 0.978 1 98.75 307 ARG B CA 1
ATOM 5060 C C . ARG B 1 307 ? -16.156 -15.617 1.769 1 98.75 307 ARG B C 1
ATOM 5062 O O . ARG B 1 307 ? -16.812 -16.125 2.684 1 98.75 307 ARG B O 1
ATOM 5069 N N . VAL B 1 308 ? -15.062 -16.125 1.356 1 98.94 308 VAL B N 1
ATOM 5070 C CA . VAL B 1 308 ? -14.344 -17.234 1.967 1 98.94 308 VAL B CA 1
ATOM 5071 C C . VAL B 1 308 ? -12.898 -16.828 2.25 1 98.94 308 VAL B C 1
ATOM 5073 O O . VAL B 1 308 ? -12.164 -16.438 1.335 1 98.94 308 VAL B O 1
ATOM 5076 N N . LEU B 1 309 ? -12.523 -16.875 3.475 1 98.81 309 LEU B N 1
ATOM 5077 C CA . LEU B 1 309 ? -11.188 -16.422 3.85 1 98.81 309 LEU B CA 1
ATOM 5078 C C . LEU B 1 309 ? -10.383 -17.562 4.473 1 98.81 309 LEU B C 1
ATOM 5080 O O . LEU B 1 309 ? -10.953 -18.422 5.141 1 98.81 309 LEU B O 1
ATOM 5084 N N . GLY B 1 310 ? -9.094 -17.5 4.23 1 98.38 310 GLY B N 1
ATOM 5085 C CA . GLY B 1 310 ? -8.195 -18.5 4.793 1 98.38 310 GLY B CA 1
ATOM 5086 C C . GLY B 1 310 ? -7.902 -19.641 3.846 1 98.38 310 GLY B C 1
ATOM 5087 O O . GLY B 1 310 ? -7.605 -20.766 4.285 1 98.38 310 GLY B O 1
ATOM 5088 N N . LEU B 1 311 ? -8.07 -19.453 2.605 1 98.75 311 LEU B N 1
ATOM 5089 C CA . LEU B 1 311 ? -7.852 -20.5 1.614 1 98.75 311 LEU B CA 1
ATOM 5090 C C . LEU B 1 311 ? -6.359 -20.75 1.405 1 98.75 311 LEU B C 1
ATOM 5092 O O . LEU B 1 311 ? -5.539 -19.859 1.638 1 98.75 311 LEU B O 1
ATOM 5096 N N . PRO B 1 312 ? -5.98 -21.938 1.041 1 98.12 312 PRO B N 1
ATOM 5097 C CA . PRO B 1 312 ? -4.57 -22.25 0.789 1 98.12 312 PRO B CA 1
ATOM 5098 C C . PRO B 1 312 ? -4.098 -21.781 -0.584 1 98.12 312 PRO B C 1
ATOM 5100 O O . PRO B 1 312 ? -3.66 -22.594 -1.403 1 98.12 312 PRO B O 1
ATOM 5103 N N . ILE B 1 313 ? -4.137 -20.469 -0.814 1 98.31 313 ILE B N 1
ATOM 5104 C CA . ILE B 1 313 ? -3.66 -19.812 -2.031 1 98.31 313 ILE B CA 1
ATOM 5105 C C . ILE B 1 313 ? -2.627 -18.75 -1.678 1 98.31 313 ILE B C 1
ATOM 5107 O O . ILE B 1 313 ? -2.615 -18.234 -0.557 1 98.31 313 ILE B O 1
ATOM 5111 N N . GLY B 1 314 ? -1.751 -18.469 -2.537 1 96.94 314 GLY B N 1
ATOM 5112 C CA . GLY B 1 314 ? -0.736 -17.453 -2.312 1 96.94 314 GLY B CA 1
ATOM 5113 C C . GLY B 1 314 ? 0.48 -17.984 -1.572 1 96.94 314 GLY B C 1
ATOM 5114 O O . GLY B 1 314 ? 1.052 -19 -1.953 1 96.94 314 GLY B O 1
ATOM 5115 N N . HIS B 1 315 ? 0.933 -17.328 -0.505 1 96.12 315 HIS B N 1
ATOM 5116 C CA . HIS B 1 315 ? 2.227 -17.594 0.118 1 96.12 315 HIS B CA 1
ATOM 5117 C C . HIS B 1 315 ? 2.107 -18.656 1.209 1 96.12 315 HIS B C 1
ATOM 5119 O O . HIS B 1 315 ? 2.42 -18.391 2.373 1 96.12 315 HIS B O 1
ATOM 5125 N N . LEU B 1 316 ? 1.719 -19.828 0.655 1 93.94 316 LEU B N 1
ATOM 5126 C CA . LEU B 1 316 ? 1.512 -20.953 1.56 1 93.94 316 LEU B CA 1
ATOM 5127 C C . LEU B 1 316 ? 2.039 -22.234 0.948 1 93.94 316 LEU B C 1
ATOM 5129 O O . LEU B 1 316 ? 2.158 -22.344 -0.275 1 93.94 316 LEU B O 1
ATOM 5133 N N . ARG B 1 317 ? 2.352 -23.25 1.776 1 94.38 317 ARG B N 1
ATOM 5134 C CA . ARG B 1 317 ? 2.629 -24.641 1.41 1 94.38 317 ARG B CA 1
ATOM 5135 C C . ARG B 1 317 ? 1.943 -25.609 2.367 1 94.38 317 ARG B C 1
ATOM 5137 O O . ARG B 1 317 ? 2.201 -25.578 3.572 1 94.38 317 ARG B O 1
ATOM 5144 N N . PRO B 1 318 ? 0.979 -26.406 1.826 1 96.44 318 PRO B N 1
ATOM 5145 C CA . PRO B 1 318 ? 0.65 -26.562 0.408 1 96.44 318 PRO B CA 1
ATOM 5146 C C . PRO B 1 318 ? -0.142 -25.391 -0.156 1 96.44 318 PRO B C 1
ATOM 5148 O O . PRO B 1 318 ? -0.577 -24.516 0.598 1 96.44 318 PRO B O 1
ATOM 5151 N N . GLN B 1 319 ? -0.245 -25.312 -1.467 1 97.81 319 GLN B N 1
ATOM 5152 C CA . GLN B 1 319 ? -0.846 -24.203 -2.205 1 97.81 319 GLN B CA 1
ATOM 5153 C C . GLN B 1 319 ? -1.616 -24.703 -3.422 1 97.81 319 GLN B C 1
ATOM 5155 O O . GLN B 1 319 ? -1.094 -25.5 -4.211 1 97.81 319 GLN B O 1
ATOM 5160 N N . TYR B 1 320 ? -2.854 -24.328 -3.525 1 98.75 320 TYR B N 1
ATOM 5161 C CA . TYR B 1 320 ? -3.545 -24.5 -4.797 1 98.75 320 TYR B CA 1
ATOM 5162 C C . TYR B 1 320 ? -3.102 -23.469 -5.816 1 98.75 320 TYR B C 1
ATOM 5164 O O . TYR B 1 320 ? -2.91 -22.297 -5.477 1 98.75 320 TYR B O 1
ATOM 5172 N N . ILE B 1 321 ? -2.879 -23.875 -7.047 1 98.81 321 ILE B N 1
ATOM 5173 C CA . ILE B 1 321 ? -2.762 -22.938 -8.172 1 98.81 321 ILE B CA 1
ATOM 5174 C C . ILE B 1 321 ? -4.141 -22.672 -8.766 1 98.81 321 ILE B C 1
ATOM 5176 O O . ILE B 1 321 ? -4.836 -23.609 -9.18 1 98.81 321 ILE B O 1
ATOM 5180 N N . ILE B 1 322 ? -4.574 -21.438 -8.75 1 98.81 322 ILE B N 1
ATOM 5181 C CA . ILE B 1 322 ? -5.93 -21.141 -9.195 1 98.81 322 ILE B CA 1
ATOM 5182 C C . ILE B 1 322 ? -5.887 -20.328 -10.484 1 98.81 322 ILE B C 1
ATOM 5184 O O . ILE B 1 322 ? -4.887 -19.672 -10.773 1 98.81 322 ILE B O 1
ATOM 5188 N N . PRO B 1 323 ? -6.961 -20.438 -11.297 1 98.62 323 PRO B N 1
ATOM 5189 C CA . PRO B 1 323 ? -6.969 -19.656 -12.531 1 98.62 323 PRO B CA 1
ATOM 5190 C C . PRO B 1 323 ? -7.043 -18.156 -12.266 1 98.62 323 PRO B C 1
ATOM 5192 O O . PRO B 1 323 ? -7.734 -17.719 -11.344 1 98.62 323 PRO B O 1
ATOM 5195 N N . TYR B 1 324 ? -6.301 -17.391 -12.898 1 98.62 324 TYR B N 1
ATOM 5196 C CA . TYR B 1 324 ? -6.375 -15.938 -12.992 1 98.62 324 TYR B CA 1
ATOM 5197 C C . TYR B 1 324 ? -7.02 -15.508 -14.305 1 98.62 324 TYR B C 1
ATOM 5199 O O . TYR B 1 324 ? -6.453 -15.711 -15.375 1 98.62 324 TYR B O 1
ATOM 5207 N N . GLY B 1 325 ? -8.148 -14.977 -14.227 1 97.75 325 GLY B N 1
ATOM 5208 C CA . GLY B 1 325 ? -8.914 -14.695 -15.43 1 97.75 325 GLY B CA 1
ATOM 5209 C C . GLY B 1 325 ? -9.727 -15.883 -15.906 1 97.75 325 GLY B C 1
ATOM 5210 O O . GLY B 1 325 ? -10.344 -15.836 -16.969 1 97.75 325 GLY B O 1
ATOM 5211 N N . GLY B 1 326 ? -9.664 -16.969 -15.211 1 98 326 GLY B N 1
ATOM 5212 C CA . GLY B 1 326 ? -10.484 -18.141 -15.469 1 98 326 GLY B CA 1
ATOM 5213 C C . GLY B 1 326 ? -11.633 -18.297 -14.484 1 98 326 GLY B C 1
ATOM 5214 O O . GLY B 1 326 ? -11.898 -17.391 -13.688 1 98 326 GLY B O 1
ATOM 5215 N N . THR B 1 327 ? -12.219 -19.438 -14.461 1 98.31 327 THR B N 1
ATOM 5216 C CA . THR B 1 327 ? -13.477 -19.609 -13.75 1 98.31 327 THR B CA 1
ATOM 5217 C C . THR B 1 327 ? -13.242 -20.203 -12.367 1 98.31 327 THR B C 1
ATOM 5219 O O . THR B 1 327 ? -12.492 -21.172 -12.219 1 98.31 327 THR B O 1
ATOM 5222 N N . ILE B 1 328 ? -13.836 -19.641 -11.375 1 98.81 328 ILE B N 1
ATOM 5223 C CA . ILE B 1 328 ? -13.945 -20.172 -10.016 1 98.81 328 ILE B CA 1
ATOM 5224 C C . ILE B 1 328 ? -15.406 -20.172 -9.578 1 98.81 328 ILE B C 1
ATOM 5226 O O . ILE B 1 328 ? -16.156 -19.25 -9.922 1 98.81 328 ILE B O 1
ATOM 5230 N N . GLU B 1 329 ? -15.805 -21.156 -8.93 1 98.81 329 GLU B N 1
ATOM 5231 C CA . GLU B 1 329 ? -17.141 -21.25 -8.352 1 98.81 329 GLU B CA 1
ATOM 5232 C C . GLU B 1 329 ? -17.078 -21.234 -6.828 1 98.81 329 GLU B C 1
ATOM 5234 O O . GLU B 1 329 ? -16.297 -21.969 -6.223 1 98.81 329 GLU B O 1
ATOM 5239 N N . VAL B 1 330 ? -17.812 -20.344 -6.258 1 98.88 330 VAL B N 1
ATOM 5240 C CA . VAL B 1 330 ? -18.016 -20.297 -4.816 1 98.88 330 VAL B CA 1
ATOM 5241 C C . VAL B 1 330 ? -19.453 -20.719 -4.477 1 98.88 330 VAL B C 1
ATOM 5243 O O . VAL B 1 330 ? -20.406 -20.047 -4.863 1 98.88 330 VAL B O 1
ATOM 5246 N N . ASP B 1 331 ? -19.578 -21.812 -3.814 1 98.56 331 ASP B N 1
ATOM 5247 C CA . ASP B 1 331 ? -20.891 -22.328 -3.412 1 98.56 331 ASP B CA 1
ATOM 5248 C C . ASP B 1 331 ? -21.109 -22.141 -1.913 1 98.56 331 ASP B C 1
ATOM 5250 O O . ASP B 1 331 ? -20.688 -22.969 -1.111 1 98.56 331 ASP B O 1
ATOM 5254 N N . GLY B 1 332 ? -21.797 -21.109 -1.581 1 96.5 332 GLY B N 1
ATOM 5255 C CA . GLY B 1 332 ? -22.047 -20.797 -0.182 1 96.5 332 GLY B CA 1
ATOM 5256 C C . GLY B 1 332 ? -22.953 -21.781 0.504 1 96.5 332 GLY B C 1
ATOM 5257 O O . GLY B 1 332 ? -22.922 -21.938 1.728 1 96.5 332 GLY B O 1
ATOM 5258 N N . LYS B 1 333 ? -23.75 -22.469 -0.188 1 96.88 333 LYS B N 1
ATOM 5259 C CA . LYS B 1 333 ? -24.656 -23.453 0.377 1 96.88 333 LYS B CA 1
ATOM 5260 C C . LYS B 1 333 ? -23.906 -24.719 0.79 1 96.88 333 LYS B C 1
ATOM 5262 O O . LYS B 1 333 ? -24.031 -25.188 1.92 1 96.88 333 LYS B O 1
ATOM 5267 N N . ARG B 1 334 ? -23.109 -25.172 -0.094 1 97.56 334 ARG B N 1
ATOM 5268 C CA . ARG B 1 334 ? -22.344 -26.406 0.151 1 97.56 334 ARG B CA 1
ATOM 5269 C C . ARG B 1 334 ? -21.016 -26.094 0.808 1 97.56 334 ARG B C 1
ATOM 5271 O O . ARG B 1 334 ? -20.312 -27 1.264 1 97.56 334 ARG B O 1
ATOM 5278 N N . LYS B 1 335 ? -20.609 -24.828 0.809 1 98 335 LYS B N 1
ATOM 5279 C CA . LYS B 1 335 ? -19.344 -24.344 1.348 1 98 335 LYS B CA 1
ATOM 5280 C C . LYS B 1 335 ? -18.156 -25 0.627 1 98 335 LYS B C 1
ATOM 5282 O O . LYS B 1 335 ? -17.281 -25.594 1.264 1 98 335 LYS B O 1
ATOM 5287 N N . THR B 1 336 ? -18.188 -24.844 -0.668 1 98.62 336 THR B N 1
ATOM 5288 C CA . THR B 1 336 ? -17.094 -25.312 -1.507 1 98.62 336 THR B CA 1
ATOM 5289 C C . THR B 1 336 ? -16.594 -24.203 -2.428 1 98.62 336 THR B C 1
ATOM 5291 O O . THR B 1 336 ? -17.375 -23.312 -2.814 1 98.62 336 THR B O 1
ATOM 5294 N N . VAL B 1 337 ? -15.383 -24.172 -2.668 1 98.88 337 VAL B N 1
ATOM 5295 C CA . VAL B 1 337 ? -14.75 -23.344 -3.693 1 98.88 337 VAL B CA 1
ATOM 5296 C C . VAL B 1 337 ? -14.094 -24.25 -4.742 1 98.88 337 VAL B C 1
ATOM 5298 O O . VAL B 1 337 ? -13.312 -25.141 -4.402 1 98.88 337 VAL B O 1
ATOM 5301 N N . THR B 1 338 ? -14.438 -24.062 -5.988 1 98.88 338 THR B N 1
ATOM 5302 C CA . THR B 1 338 ? -13.93 -24.922 -7.059 1 98.88 338 THR B CA 1
ATOM 5303 C C . THR B 1 338 ? -13.258 -24.078 -8.141 1 98.88 338 THR B C 1
ATOM 5305 O O . THR B 1 338 ? -13.82 -23.094 -8.609 1 98.88 338 THR B O 1
ATOM 5308 N N . ALA B 1 339 ? -12.047 -24.438 -8.469 1 98.75 339 ALA B N 1
ATOM 5309 C CA . ALA B 1 339 ? -11.32 -23.812 -9.578 1 98.75 339 ALA B CA 1
ATOM 5310 C C . ALA B 1 339 ? -11.422 -24.672 -10.844 1 98.75 339 ALA B C 1
ATOM 5312 O O . ALA B 1 339 ? -11.328 -25.906 -10.773 1 98.75 339 ALA B O 1
ATOM 5313 N N . PHE B 1 340 ? -11.578 -24.047 -11.938 1 98.62 340 PHE B N 1
ATOM 5314 C CA . PHE B 1 340 ? -11.68 -24.734 -13.219 1 98.62 340 PHE B CA 1
ATOM 5315 C C . PHE B 1 340 ? -10.484 -24.406 -14.109 1 98.62 340 PHE B C 1
ATOM 5317 O O . PHE B 1 340 ? -10.023 -23.266 -14.141 1 98.62 340 PHE B O 1
ATOM 5324 N N . TYR B 1 341 ? -9.961 -25.375 -14.875 1 97.94 341 TYR B N 1
ATOM 5325 C CA . TYR B 1 341 ? -8.672 -25.234 -15.547 1 97.94 341 TYR B CA 1
ATOM 5326 C C . TYR B 1 341 ? -8.844 -25.281 -17.062 1 97.94 341 TYR B C 1
ATOM 5328 O O . TYR B 1 341 ? -7.863 -25.438 -17.797 1 97.94 341 TYR B O 1
ATOM 5336 N N . GLU B 1 342 ? -10.086 -25.125 -17.547 1 91.69 342 GLU B N 1
ATOM 5337 C CA . GLU B 1 342 ? -10.32 -24.953 -18.969 1 91.69 342 GLU B CA 1
ATOM 5338 C C . GLU B 1 342 ? -10.055 -23.531 -19.406 1 91.69 342 GLU B C 1
ATOM 5340 O O . GLU B 1 342 ? -10.617 -22.578 -18.859 1 91.69 342 GLU B O 1
ATOM 5345 N N . PRO B 1 343 ? -9.094 -23.406 -20.359 1 77.69 343 PRO B N 1
ATOM 5346 C CA . PRO B 1 343 ? -8.82 -22.031 -20.781 1 77.69 343 PRO B CA 1
ATOM 5347 C C . PRO B 1 343 ? -10.016 -21.375 -21.469 1 77.69 343 PRO B C 1
ATOM 5349 O O . PRO B 1 343 ? -10.852 -22.062 -22.062 1 77.69 343 PRO B O 1
ATOM 5352 N N . GLN B 1 344 ? -10.305 -20.141 -21.188 1 69.31 344 GLN B N 1
ATOM 5353 C CA . GLN B 1 344 ? -11.383 -19.438 -21.859 1 69.31 344 GLN B CA 1
ATOM 5354 C C . GLN B 1 344 ? -10.922 -18.875 -23.203 1 69.31 344 GLN B C 1
ATOM 5356 O O . GLN B 1 344 ? -9.734 -18.594 -23.375 1 69.31 344 GLN B O 1
#

Radius of gyration: 26.36 Å; Cα contacts (8 Å, |Δi|>4): 1698; chains: 2; bounding box: 49×73×64 Å

Sequence (688 aa):
MKTYDIDRNHIAVVAPSSPAALIGPAVHEQAMRRINTEFGFPPVEYPSVKEKLSAEKRANDINNASRQKNCKAIFSVVGGNDAITLLKNLDHSVLAKSVTPFVGYSDNTAIHNFLWKLGRTSYYGGSTQVQLGPGPSVDRIQSASIKKILDRKGSLQLVKPRDYEVRGEDWQSPLALTEVGPRAPYPEYLWAGERRTIRGRSWGGCVQTLLQLAVMNDLPTPRQLQGAILFLELSDEHLGDGNVLKLVRAFGESGYFHSVGAFLFGLPPYSSNQRGQRVASPSPGDAIRLLRAISCEIANYNDRLPRVLGLPIGHLRPQYIIPYGGTIEVDGKRKTVTAFYEPQMKTYDIDRNHIAVVAPSSPAALIGPAVHEQAMRRINTEFGFPPVEYPSVKEKLSAEKRANDINNASRQKNCKAIFSVVGGNDAITLLKNLDHSVLAKSVTPFVGYSDNTAIHNFLWKLGRTSYYGGSTQVQLGPGPSVDRIQSASIKKILDRKGSLQLVKPRDYEVRGEDWQSPLALTEVGPRAPYPEYLWAGERRTIRGRSWGGCVQTLLQLAVMNDLPTPRQLQGAILFLELSDEHLGDGNVLKLVRAFGESGYFHSVGAFLFGLPPYSSNQRGQRVASPSPGDAIRLLRAISCEIANYNDRLPRVLGLPIGHLRPQYIIPYGGTIEVDGKRKTVTAFYEPQ

InterPro domains:
  IPR003507 Peptidase family S66 [PTHR30237] (9-338)
  IPR027461 LD-carboxypeptidase A, C-terminal domain superfamily [G3DSA:3.50.30.60] (157-340)
  IPR027461 LD-carboxypeptidase A, C-terminal domain superfamily [SSF141986] (181-336)
  IPR027478 Murein tetrapeptide carboxypeptidase, N-terminal [G3DSA:3.40.50.10740] (7-155)
  IPR029062 Class I glutamine amidotransferase-like [SSF52317] (9-149)
  IPR040449 LD-carboxypeptidase, N-terminal [PF02016] (11-125)
  IPR040921 LD-carboxypeptidase, C-terminal [PF17676] (199-330)

Secondary structure (DSSP, 8-state):
-----TTS-EEEEE-SS--GGGT-HHHHHHHHHHHHHHHSS-EEE-HHHHS---HHHHHHHHHHHHH-TTEEEEEES---S-GGGGGGGS-HHHHHH--PPEEE-GGGHHHHHHHHHTT--EEE---IIIIISSSSS--HHHHHHHHHHHHT--EEE-PPPSEEESSPPPTTSTHHHH----EEEPPPPEEES---EEEEEEEEEEHHHHHHHHHTT-SPPTGGGTT-EEEEE--SS---HHHHHHHHHHHHHTTHHHH-SEEEEEPPPPPTTS-S---SS--THHHHHHHHHHHHHHHHHHTTS-EEEEES-SS-SS---EEESSEEEEETTTTEEEEE----/-----TTS-EEEEE-SS--GGGT-HHHHHHHHHHHHHHHSS-EEE-HHHHS---HHHHHHHHHHHHH-TTEEEEEES---S-GGGGGGGS-HHHHHH--PPEEE-GGGHHHHHHHHHTT--EEE---IIIIISSSSS--HHHHHHHHHHHHT--EEE-PPPSEEESSPPPTTSTHHHH----EEEPPPPEEES---EEEEEEEEEEHHHHHHHHHTT-SPPTGGGTT-EEEEE--SS---HHHHHHHHHHHHHTTHHHH-SEEEEEPPPPPTTS-S---SS--THHHHHHHHHHHHHHHHHHTTS-EEEEES-SS-SS---EEESSEEEEETTTTEEEEE----

Solvent-accessible surface area (backbone atoms only — not comparable to full-atom values): 34267 Å² total; per-residue (Å²): 122,85,76,63,70,75,83,42,68,24,30,34,34,36,14,64,41,32,41,53,40,72,64,15,52,68,26,33,51,42,17,45,50,41,41,26,74,74,69,73,26,51,62,39,78,35,69,25,36,79,40,95,61,54,43,57,57,25,20,42,48,53,47,53,48,41,66,39,85,33,33,57,28,37,35,23,33,39,32,55,76,51,34,70,65,18,56,87,50,47,49,64,71,56,58,57,69,34,83,49,37,43,29,27,30,51,25,38,28,47,55,49,52,54,38,36,76,58,67,35,45,28,32,40,18,64,24,35,55,66,53,44,11,32,19,73,60,58,44,66,54,38,53,54,33,51,51,28,55,67,64,44,38,59,70,46,69,72,68,82,58,74,47,31,46,58,44,75,51,56,52,74,39,75,54,14,46,60,37,75,39,59,66,28,71,46,71,78,66,47,76,47,44,42,66,47,75,38,69,20,46,22,45,70,39,22,48,72,42,50,52,28,34,15,63,46,67,62,61,80,53,35,76,80,32,55,41,13,31,39,32,39,24,41,55,49,72,52,45,46,73,69,53,52,48,40,46,52,47,21,41,41,77,52,36,36,58,78,27,32,43,30,38,38,28,25,39,54,36,62,39,68,82,50,64,89,59,78,62,91,69,69,66,61,60,65,42,52,53,50,49,53,50,47,52,52,57,49,37,76,71,36,52,55,42,28,31,41,31,42,41,56,30,59,57,45,42,55,27,45,47,36,42,33,44,17,41,36,35,41,28,44,72,80,68,45,40,34,33,33,34,48,76,116,124,86,76,64,69,73,81,40,68,22,29,34,35,35,13,64,40,32,40,54,42,74,66,15,51,68,26,34,51,42,17,46,52,41,42,26,75,74,70,73,26,52,62,39,78,35,70,24,36,80,40,95,61,55,43,57,58,24,21,41,47,54,46,53,49,42,66,39,86,32,34,58,28,38,35,22,33,38,30,55,75,51,33,70,67,18,56,87,50,47,49,63,70,55,60,57,69,35,82,48,37,42,28,26,30,51,27,37,26,47,57,49,52,54,36,37,76,58,68,36,44,28,30,41,18,64,25,36,55,66,52,44,11,32,19,72,58,59,44,66,54,38,52,52,34,52,50,28,54,67,65,45,38,59,70,47,69,73,69,83,56,74,47,32,46,58,44,74,52,57,53,75,40,75,54,14,45,59,38,75,38,59,65,29,70,46,72,78,67,46,76,48,43,43,66,48,75,39,68,21,44,22,47,70,39,23,47,73,41,50,51,28,34,15,63,47,68,64,61,80,53,33,76,80,33,55,40,13,30,39,32,40,23,41,56,48,72,49,46,47,72,67,51,51,47,39,46,52,48,22,40,41,77,50,37,36,58,76,26,32,44,31,40,38,29,26,38,55,36,62,40,68,78,54,60,86,58,79,62,92,68,70,67,60,60,65,43,51,54,50,49,53,51,47,52,52,57,47,37,74,71,36,53,55,43,27,32,43,31,43,41,54,30,61,57,44,43,55,27,44,49,37,41,33,44,19,40,35,35,41,28,44,72,80,68,46,41,35,35,32,34,47,76,114

Nearest PDB structures (foldseek):
  5f9m-assembly1_A  TM=8.931E-01  e=8.243E-26  Bacillus cereus ATCC 10987
  5f5x-assembly1_A  TM=8.911E-01  e=1.296E-25  Bacillus cereus ATCC 10987
  5jyb-assembly1_B  TM=8.707E-01  e=4.560E-24  Bacillus cereus ATCC 10987
  4iix-assembly1_B  TM=8.471E-01  e=1.412E-23  Escherichia coli
  3tly-assembly1_B  TM=8.422E-01  e=1.581E-23  Escherichia coli

pLDDT: mean 94.14, std 10.88, range [30.36, 98.94]

Organism: Corynebacterium urealyticum (strain ATCC 43042 / DSM 7109) (NCBI:txid504474)

Foldseek 3Di:
DPPPDLQAQAAEEAALADLCCVQQVQLLVQLQVCCCVLQPHHYDYDPRNPDPDDLLRRLVSVLVLQQRPNHLAYAYQAAHDPSLRNLVNHDLVSLLPGQHAYEYADLCLNVLLSSLVSLWKHKHDDHSNPQRRFAQHHDPQNSVQVNQQSVLWDKDWQDFDQKWQQDADRSHDPNRRHHGHDIDGQDDKDKFAAQAKAKAFEHEGEPVNVVVCVVVVSDDALQVQASYEYEYEYDLADPDLVVVLVVLLVCLVRCNLVRYQAYEYAQYHHHPVPDDDPPVHDDSVVSVVSQVSSLVSSCVRPRRHTYIYHTQDDHIPPHHIAMHRAMWMQRSNVRIIMGTRNID/DPPPPLQAQAAEEAALADLCCVQQVQLLVQLQVCCCVLQPHHYDYDPRNVDPDDLLRRLVSVLVLQQRPNHLAYAYQAAHDPSLRNLVNHDLVSLLPGQHAYEYADLCLNVLLSSLVSLWKHKHDDHSNPQRRFAQHHPPQNSVQVNQQSVLWDKDWQDFDQKWQQDADRSHDPNRRHHGHDIDGQDDKDKFAAQAKAKAFEHEGEPVNVVVCVVVVSDDALQVQASYEYEYEYDLADPDLVVVLVSLLVCLVRCNLVRYQAYEYAQHHHHPVVDDDPPVHDDSVVSVVSQVSSLVSSCVRPRRHTYIYHTQDDHIPPHHIAMHRAMWMQRSNVRIIMGTRNID